Protein AF-0000000067844277 (afdb_homodimer)

Secondary structure (DSSP, 8-state):
--SS----EEEEHHHHHHHTSEEEEE-GGGSTTSBTHHHHHHHHHHHHHHTT--EEEE--SSHHHHHHHHHHHHHT--EEEEE-TT--HHHHHHHHHTT-EEEE--SSHHHHHHHHHHT--TTEEE--SS--HHHHHHHTHHHHHHHHTT---SEEEEE-SSSHHHHHHHHHHHHTT-TT--EEEEEEGGG-HHHHHHHHTS----S----S-GGG--SS--HHHHHHHHHS-EEEEEE-HHHHHHHHHHHHHHH-B---HHHHHHHHHHT-HHHHTT-SEEEEE--B-SS--HHHHHHHHHHT-/--SS-PPPEEEEHHHHHHHTSEEEEE-GGGSTTSBTHHHHHHHHHHHHHHTT--EEEE--SSHHHHHHHHHHHHHT--EEEEE-TT--HHHHHHHHHTT-EEEE--SSHHHHHHHHHHT--TTEEE--SS--HHHHHHHTHHHHHHHHTT---SEEEEE-SSSHHHHHHHHHHHHTT-TT--EEEEEEGGG-HHHHHHHHTS----S----S-GGG--SS--HHHHHHHHHS-EEEEEE-HHHHHHHHHHHHHHH-B---HHHHHHHHHHT-HHHHTT-SEEEEE--B-SS--HHHHHHHHHHH-

Nearest PDB structures (foldseek):
  8zkv-assembly1_D  TM=9.095E-01  e=1.573E-23  Escherichia coli K-12
  8zlv-assembly1_A  TM=8.703E-01  e=8.192E-23  Escherichia coli K-12
  2zpu-assembly1_A  TM=9.046E-01  e=1.162E-21  Schizosaccharomyces pombe
  3iau-assembly2_B  TM=9.011E-01  e=3.355E-21  Solanum lycopersicum
  3iau-assembly1_A  TM=8.948E-01  e=2.650E-21  Solanum lycopersicum

InterPro domains:
  IPR001926 Tryptophan synthase beta chain-like, PALP domain [PF00291] (5-288)
  IPR027278 1-aminocyclopropane-1-carboxylate deaminase/D-cysteine desulfhydrase [PIRSF006278] (8-292)
  IPR036052 Tryptophan synthase beta chain-like, PALP domain superfamily [G3DSA:3.40.50.1100] (7-291)
  IPR036052 Tryptophan synthase beta chain-like, PALP domain superfamily [G3DSA:3.40.50.1100] (38-130)
  IPR036052 Tryptophan synthase beta chain-like, PALP domain superfamily [SSF53686] (3-303)
  IPR050147 Serine/Threonine Dehydratase [PTHR48078] (5-304)

Solvent-accessible surface area (backbone atoms only — not comparable to full-atom values): 29689 Å² total; per-residue (Å²): 133,75,81,48,70,83,57,51,73,45,74,39,62,71,42,12,64,58,30,72,31,48,31,31,38,40,38,27,32,68,29,92,66,20,20,44,41,28,32,7,42,22,43,36,50,52,53,42,42,74,74,58,36,61,30,40,35,25,43,38,58,47,57,44,25,37,15,44,16,47,41,19,54,76,70,72,28,54,28,40,31,18,22,24,65,75,59,53,69,60,30,52,49,54,29,46,76,37,66,28,44,75,43,73,37,44,88,36,59,69,49,8,36,55,51,38,59,71,67,55,49,94,49,36,37,75,52,68,76,42,76,44,72,49,31,22,59,25,32,11,48,58,42,49,53,39,50,73,72,68,52,82,53,59,29,36,32,29,43,36,25,37,20,26,61,50,37,1,41,52,51,20,29,47,75,70,70,36,61,82,42,30,32,41,38,20,23,37,64,32,24,37,18,56,53,53,15,62,75,68,73,45,92,45,69,51,93,64,70,64,49,85,34,54,82,17,50,30,43,42,42,35,70,60,32,55,50,42,51,75,75,35,56,58,42,77,43,74,38,51,62,60,48,8,42,53,29,25,54,52,39,28,71,74,68,26,39,55,44,17,41,40,30,8,35,26,44,34,45,56,49,29,36,77,77,52,60,85,61,50,41,36,33,34,49,38,39,20,32,62,68,56,49,71,69,55,51,54,52,51,51,60,66,67,103,134,74,81,49,70,83,58,52,74,44,73,39,64,70,43,12,63,58,30,72,31,49,31,32,38,40,38,27,32,69,30,92,65,20,20,44,42,27,33,8,43,23,42,36,51,53,53,42,42,76,73,58,37,61,31,40,36,26,41,35,59,48,58,44,26,36,16,44,16,46,42,19,54,76,71,72,29,56,28,39,31,19,23,25,66,76,60,52,68,61,32,52,50,54,30,45,75,36,64,27,46,76,42,75,39,42,88,36,61,69,50,7,36,54,52,35,60,70,66,55,50,94,50,36,38,74,54,67,77,43,76,43,72,49,31,22,60,24,32,12,48,59,42,48,53,40,49,74,71,69,54,81,52,61,28,37,31,29,45,37,24,38,21,26,60,52,38,1,42,53,51,19,29,46,75,71,71,37,61,81,43,31,32,42,39,19,22,36,64,32,24,38,18,54,52,50,14,62,75,67,71,44,90,44,68,50,93,65,70,62,50,84,34,56,84,17,51,27,44,42,41,36,70,60,33,55,50,42,51,74,74,35,57,58,42,75,43,76,39,49,61,60,49,8,42,52,28,25,54,50,39,26,72,75,70,27,40,56,45,18,42,40,31,9,33,25,45,34,44,55,49,30,34,76,77,51,60,85,62,49,38,36,33,33,47,38,39,19,31,61,69,55,49,71,68,54,50,51,52,51,51,61,69,67,106

pLDDT: mean 96.81, std 3.62, range [62.93, 98.96]

Structure (mmCIF, N/CA/C/O backbone):
data_AF-0000000067844277-model_v1
#
loop_
_entity.id
_entity.type
_entity.pdbx_description
1 polymer 'L-serine ammonia-lyase'
#
loop_
_atom_site.group_PDB
_atom_site.id
_atom_site.type_symbol
_atom_site.label_atom_id
_atom_site.label_alt_id
_atom_site.label_comp_id
_atom_site.label_asym_id
_atom_site.label_entity_id
_atom_site.label_seq_id
_atom_site.pdbx_PDB_ins_code
_atom_site.Cartn_x
_atom_site.Cartn_y
_atom_site.Cartn_z
_atom_site.occupancy
_atom_site.B_iso_or_equiv
_atom_site.auth_seq_id
_atom_site.auth_comp_id
_atom_site.auth_asym_id
_atom_site.auth_atom_id
_atom_site.pdbx_PDB_model_num
ATOM 1 N N . MET A 1 1 ? -6.917 -0.462 22.007 1 62.93 1 MET A N 1
ATOM 2 C CA . MET A 1 1 ? -6.609 -0.814 20.623 1 62.93 1 MET A CA 1
ATOM 3 C C . MET A 1 1 ? -6.387 0.437 19.78 1 62.93 1 MET A C 1
ATOM 5 O O . MET A 1 1 ? -7.153 1.398 19.874 1 62.93 1 MET A O 1
ATOM 9 N N . THR A 1 2 ? -5.235 0.547 19.163 1 88.93 2 THR A N 1
ATOM 10 C CA . THR A 1 2 ? -4.906 1.745 18.399 1 88.93 2 THR A CA 1
ATOM 11 C C . THR A 1 2 ? -5.617 1.738 17.049 1 88.93 2 THR A C 1
ATOM 13 O O . THR A 1 2 ? -5.875 0.673 16.483 1 88.93 2 THR A O 1
ATOM 16 N N . LEU A 1 3 ? -6.087 2.849 16.67 1 96.81 3 LEU A N 1
ATOM 17 C CA . LEU A 1 3 ? -6.863 2.988 15.443 1 96.81 3 LEU A CA 1
ATOM 18 C C . LEU A 1 3 ? -5.965 2.874 14.216 1 96.81 3 LEU A C 1
ATOM 20 O O . LEU A 1 3 ? -6.424 2.486 13.139 1 96.81 3 LEU A O 1
ATOM 24 N N . HIS A 1 4 ? -4.676 3.27 14.358 1 98.11 4 HIS A N 1
ATOM 25 C CA . HIS A 1 4 ? -3.76 3.128 13.233 1 98.11 4 HIS A CA 1
ATOM 26 C C . HIS A 1 4 ? -3.177 1.72 13.171 1 98.11 4 HIS A C 1
ATOM 28 O O . HIS A 1 4 ? -3.274 0.961 14.138 1 98.11 4 HIS A O 1
ATOM 34 N N . ILE A 1 5 ? -2.644 1.357 12.048 1 97.81 5 ILE A N 1
ATOM 35 C CA . ILE A 1 5 ? -2.009 0.052 11.896 1 97.81 5 ILE A CA 1
ATOM 36 C C . ILE A 1 5 ? -0.495 0.223 11.803 1 97.81 5 ILE A C 1
ATOM 38 O O . ILE A 1 5 ? -0.002 1.325 11.551 1 97.81 5 ILE A O 1
ATOM 42 N N . HIS A 1 6 ? 0.225 -0.872 12.117 1 97.34 6 HIS A N 1
ATOM 43 C CA . HIS A 1 6 ? 1.64 -0.925 11.768 1 97.34 6 HIS A CA 1
ATOM 44 C C . HIS A 1 6 ? 1.833 -0.989 10.257 1 97.34 6 HIS A C 1
ATOM 46 O O . HIS A 1 6 ? 1.406 -1.95 9.613 1 97.34 6 HIS A O 1
ATOM 52 N N . THR A 1 7 ? 2.447 0.031 9.688 1 98.11 7 THR A N 1
ATOM 53 C CA . THR A 1 7 ? 2.594 0.079 8.238 1 98.11 7 THR A CA 1
ATOM 54 C C . THR A 1 7 ? 3.927 -0.527 7.809 1 98.11 7 THR A C 1
ATOM 56 O O . THR A 1 7 ? 4.861 -0.613 8.608 1 98.11 7 THR A O 1
ATOM 59 N N . PRO A 1 8 ? 4.05 -0.939 6.595 1 98.21 8 PRO A N 1
ATOM 60 C CA . PRO A 1 8 ? 5.272 -1.585 6.109 1 98.21 8 PRO A CA 1
ATOM 61 C C . PRO A 1 8 ? 6.476 -0.647 6.114 1 98.21 8 PRO A C 1
ATOM 63 O O . PRO A 1 8 ? 6.33 0.554 5.869 1 98.21 8 PRO A O 1
ATOM 66 N N . LEU A 1 9 ? 7.568 -1.203 6.447 1 98.32 9 LEU A N 1
ATOM 67 C CA . LEU A 1 9 ? 8.908 -0.656 6.258 1 98.32 9 LEU A CA 1
ATOM 68 C C . LEU A 1 9 ? 9.691 -1.477 5.24 1 98.32 9 LEU A C 1
ATOM 70 O O . LEU A 1 9 ? 10.013 -2.641 5.489 1 98.32 9 LEU A O 1
ATOM 74 N N . ILE A 1 10 ? 9.99 -0.838 4.054 1 97.84 10 ILE A N 1
ATOM 75 C CA . ILE A 1 10 ? 10.642 -1.647 3.031 1 97.84 10 ILE A CA 1
ATOM 76 C C . ILE A 1 10 ? 11.808 -0.871 2.424 1 97.84 10 ILE A C 1
ATOM 78 O O . ILE A 1 10 ? 11.796 0.362 2.402 1 97.84 10 ILE A O 1
ATOM 82 N N . GLU A 1 11 ? 12.804 -1.578 1.937 1 97.54 11 GLU A N 1
ATOM 83 C CA . GLU A 1 11 ? 13.845 -0.99 1.098 1 97.54 11 GLU A CA 1
ATOM 84 C C . GLU A 1 11 ? 13.378 -0.859 -0.349 1 97.54 11 GLU A C 1
ATOM 86 O O . GLU A 1 11 ? 12.941 -1.839 -0.956 1 97.54 11 GLU A O 1
ATOM 91 N N . SER A 1 12 ? 13.411 0.285 -0.837 1 98.13 12 SER A N 1
ATOM 92 C CA . SER A 1 12 ? 13.025 0.509 -2.227 1 98.13 12 SER A CA 1
ATOM 93 C C . SER A 1 12 ? 14.189 0.237 -3.174 1 98.13 12 SER A C 1
ATOM 95 O O . SER A 1 12 ? 15.215 0.919 -3.118 1 98.13 12 SER A O 1
ATOM 97 N N . ARG A 1 13 ? 14.04 -0.661 -4.035 1 97.66 13 ARG A N 1
ATOM 98 C CA . ARG A 1 13 ? 15.078 -0.967 -5.015 1 97.66 13 ARG A CA 1
ATOM 99 C C . ARG A 1 13 ? 15.194 0.142 -6.055 1 97.66 13 ARG A C 1
ATOM 101 O O . ARG A 1 13 ? 16.284 0.664 -6.295 1 97.66 13 ARG A O 1
ATOM 108 N N . PRO A 1 14 ? 14.083 0.57 -6.671 1 96.85 14 PRO A N 1
ATOM 109 C CA . PRO A 1 14 ? 14.196 1.599 -7.707 1 96.85 14 PRO A CA 1
ATOM 110 C C . PRO A 1 14 ? 14.74 2.921 -7.168 1 96.85 14 PRO A C 1
ATOM 112 O O . PRO A 1 14 ? 15.568 3.563 -7.819 1 96.85 14 PRO A O 1
ATOM 115 N N . LEU A 1 15 ? 14.291 3.372 -5.993 1 98.03 15 LEU A N 1
ATOM 116 C CA . LEU A 1 15 ? 14.793 4.625 -5.438 1 98.03 15 LEU A CA 1
ATOM 117 C C . LEU A 1 15 ? 16.262 4.497 -5.049 1 98.03 15 LEU A C 1
ATOM 119 O O . LEU A 1 15 ? 17.038 5.44 -5.219 1 98.03 15 LEU A O 1
ATOM 123 N N . SER A 1 16 ? 16.618 3.341 -4.514 1 97.87 16 SER A N 1
ATOM 124 C CA . SER A 1 16 ? 18.004 3.114 -4.119 1 97.87 16 SER A CA 1
ATOM 125 C C . SER A 1 16 ? 18.94 3.176 -5.321 1 97.87 16 SER A C 1
ATOM 127 O O . SER A 1 16 ? 20.033 3.739 -5.235 1 97.87 16 SER A O 1
ATOM 129 N N . LEU A 1 17 ? 18.537 2.571 -6.374 1 96.51 17 LEU A N 1
ATOM 130 C CA . LEU A 1 17 ? 19.336 2.608 -7.594 1 96.51 17 LEU A CA 1
ATOM 131 C C . LEU A 1 17 ? 19.432 4.029 -8.137 1 96.51 17 LEU A C 1
ATOM 133 O O . LEU A 1 17 ? 20.514 4.478 -8.524 1 96.51 17 LEU A O 1
ATOM 137 N N . ALA A 1 18 ? 18.296 4.77 -8.145 1 94.86 18 ALA A N 1
ATOM 138 C CA . ALA A 1 18 ? 18.261 6.138 -8.656 1 94.86 18 ALA A CA 1
ATOM 139 C C . ALA A 1 18 ? 19.147 7.058 -7.821 1 94.86 18 ALA A C 1
ATOM 141 O O . ALA A 1 18 ? 19.821 7.939 -8.361 1 94.86 18 ALA A O 1
ATOM 142 N N . ALA A 1 19 ? 19.133 6.83 -6.526 1 95.49 19 ALA A N 1
ATOM 143 C CA . ALA A 1 19 ? 19.847 7.724 -5.618 1 95.49 19 ALA A CA 1
ATOM 144 C C . ALA A 1 19 ? 21.265 7.224 -5.357 1 95.49 19 ALA A C 1
ATOM 146 O O . ALA A 1 19 ? 22.11 7.968 -4.855 1 95.49 19 ALA A O 1
ATOM 147 N N . GLY A 1 20 ? 21.573 5.945 -5.701 1 94.74 20 GLY A N 1
ATOM 148 C CA . GLY A 1 20 ? 22.874 5.35 -5.441 1 94.74 20 GLY A CA 1
ATOM 149 C C . GLY A 1 20 ? 23.135 5.106 -3.966 1 94.74 20 GLY A C 1
ATOM 150 O O . GLY A 1 20 ? 24.27 5.228 -3.503 1 94.74 20 GLY A O 1
ATOM 151 N N . ARG A 1 21 ? 22.106 4.954 -3.188 1 96.75 21 ARG A N 1
ATOM 152 C CA . ARG A 1 21 ? 22.164 4.67 -1.757 1 96.75 21 ARG A CA 1
ATOM 153 C C . ARG A 1 21 ? 20.939 3.883 -1.305 1 96.75 21 ARG A C 1
ATOM 155 O O . ARG A 1 21 ? 20.025 3.639 -2.095 1 96.75 21 ARG A O 1
ATOM 162 N N . ASN A 1 22 ? 20.906 3.443 -0.097 1 97.76 22 ASN A N 1
ATOM 163 C CA . ASN A 1 22 ? 19.777 2.677 0.421 1 97.76 22 ASN A CA 1
ATOM 164 C C . ASN A 1 22 ? 18.62 3.587 0.824 1 97.76 22 ASN A C 1
ATOM 166 O O . ASN A 1 22 ? 18.747 4.383 1.756 1 97.76 22 ASN A O 1
ATOM 170 N N . ILE A 1 23 ? 17.588 3.452 0.145 1 98.68 23 ILE A N 1
ATOM 171 C CA . ILE A 1 23 ? 16.389 4.218 0.469 1 98.68 23 ILE A CA 1
ATOM 172 C C . ILE A 1 23 ? 15.345 3.3 1.099 1 98.68 23 ILE A C 1
ATOM 174 O O . ILE A 1 23 ? 14.944 2.301 0.498 1 98.68 23 ILE A O 1
ATOM 178 N N . TRP A 1 24 ? 14.967 3.648 2.287 1 98.76 24 TRP A N 1
ATOM 179 C CA . TRP A 1 24 ? 13.924 2.933 3.014 1 98.76 24 TRP A CA 1
ATOM 180 C C . TRP A 1 24 ? 12.619 3.723 3.011 1 98.76 24 TRP A C 1
ATOM 182 O O . TRP A 1 24 ? 12.627 4.948 3.153 1 98.76 24 TRP A O 1
ATOM 192 N N . LEU A 1 25 ? 11.513 3.018 2.813 1 98.86 25 LEU A N 1
ATOM 193 C CA . LEU A 1 25 ? 10.189 3.63 2.778 1 98.86 25 LEU A CA 1
ATOM 194 C C . LEU A 1 25 ? 9.359 3.201 3.983 1 98.86 25 LEU A C 1
ATOM 196 O O . LEU A 1 25 ? 9.161 2.005 4.211 1 98.86 25 LEU A O 1
ATOM 200 N N . LYS A 1 26 ? 8.927 4.126 4.826 1 98.88 26 LYS A N 1
ATOM 201 C CA . LYS A 1 26 ? 7.85 3.896 5.786 1 98.88 26 LYS A CA 1
ATOM 202 C C . LYS A 1 26 ? 6.492 4.24 5.182 1 98.88 26 LYS A C 1
ATOM 204 O O . LYS A 1 26 ? 6.14 5.415 5.063 1 98.88 26 LYS A O 1
ATOM 209 N N . LEU A 1 27 ? 5.627 3.249 4.863 1 98.8 27 LEU A N 1
ATOM 210 C CA . LEU A 1 27 ? 4.496 3.399 3.954 1 98.8 27 LEU A CA 1
ATOM 211 C C . LEU A 1 27 ? 3.232 3.776 4.718 1 98.8 27 LEU A C 1
ATOM 213 O O . LEU A 1 27 ? 2.229 3.061 4.658 1 98.8 27 LEU A O 1
ATOM 217 N N . ASP A 1 28 ? 3.2 4.929 5.225 1 98.66 28 ASP A N 1
ATOM 218 C CA . ASP A 1 28 ? 2.067 5.393 6.02 1 98.66 28 ASP A CA 1
ATOM 219 C C . ASP A 1 28 ? 0.907 5.823 5.125 1 98.66 28 ASP A C 1
ATOM 221 O O . ASP A 1 28 ? -0.198 6.076 5.61 1 98.66 28 ASP A O 1
ATOM 225 N N . ALA A 1 29 ? 1.144 5.867 3.832 1 98.53 29 ALA A N 1
ATOM 226 C CA . ALA A 1 29 ? 0.058 6.022 2.866 1 98.53 29 ALA A CA 1
ATOM 227 C C . ALA A 1 29 ? -0.96 4.893 3.001 1 98.53 29 ALA A C 1
ATOM 229 O O . ALA A 1 29 ? -2.086 5.003 2.511 1 98.53 29 ALA A O 1
ATOM 230 N N . LEU A 1 30 ? -0.541 3.834 3.662 1 98 30 LEU A N 1
ATOM 231 C CA . LEU A 1 30 ? -1.359 2.627 3.69 1 98 30 LEU A CA 1
ATOM 232 C C . LEU A 1 30 ? -2.207 2.574 4.957 1 98 30 LEU A C 1
ATOM 234 O O . LEU A 1 30 ? -2.891 1.58 5.21 1 98 30 LEU A O 1
ATOM 238 N N . GLN A 1 31 ? -2.145 3.585 5.766 1 98.46 31 GLN A N 1
ATOM 239 C CA . GLN A 1 31 ? -3.115 3.679 6.852 1 98.46 31 GLN A CA 1
ATOM 240 C C . GLN A 1 31 ? -4.544 3.601 6.322 1 98.46 31 GLN A C 1
ATOM 242 O O . GLN A 1 31 ? -4.817 4.022 5.196 1 98.46 31 GLN A O 1
ATOM 247 N N . PRO A 1 32 ? -5.513 3.18 7.092 1 97.01 32 PRO A N 1
ATOM 248 C CA . PRO A 1 32 ? -6.881 2.959 6.619 1 97.01 32 PRO A CA 1
ATOM 249 C C . PRO A 1 32 ? -7.509 4.215 6.019 1 97.01 32 PRO A C 1
ATOM 251 O O . PRO A 1 32 ? -8.281 4.127 5.06 1 97.01 32 PRO A O 1
ATOM 254 N N . CYS A 1 33 ? -7.138 5.333 6.505 1 97.2 33 CYS A N 1
ATOM 255 C CA . CYS A 1 33 ? -7.758 6.54 5.967 1 97.2 33 CYS A CA 1
ATOM 256 C C . CYS A 1 33 ? -6.917 7.128 4.84 1 97.2 33 CYS A C 1
ATOM 258 O O . CYS A 1 33 ? -7.272 8.162 4.271 1 97.2 33 CYS A O 1
ATOM 260 N N . GLY A 1 34 ? -5.739 6.546 4.593 1 97.72 34 GLY A N 1
ATOM 261 C CA . GLY A 1 34 ? -5.008 6.878 3.38 1 97.72 34 GLY A CA 1
ATOM 262 C C . GLY A 1 34 ? -3.815 7.781 3.632 1 97.72 34 GLY A C 1
ATOM 263 O O . GLY A 1 34 ? -3.137 8.199 2.691 1 97.72 34 GLY A O 1
ATOM 264 N N . SER A 1 35 ? -3.577 8.099 4.936 1 98.49 35 SER A N 1
ATOM 265 C CA . SER A 1 35 ? -2.438 8.966 5.219 1 98.49 35 SER A CA 1
ATOM 266 C C . SER A 1 35 ? -1.924 8.758 6.64 1 98.49 35 SER A C 1
ATOM 268 O O . SER A 1 35 ? -2.598 8.137 7.464 1 98.49 35 SER A O 1
ATOM 270 N N . PHE A 1 36 ? -0.798 9.364 6.94 1 98.72 36 PHE A N 1
ATOM 271 C CA . PHE A 1 36 ? -0.123 9.261 8.229 1 98.72 36 PHE A CA 1
ATOM 272 C C . PHE A 1 36 ? -0.96 9.899 9.331 1 98.72 36 PHE A C 1
ATOM 274 O O . PHE A 1 36 ? -0.742 9.634 10.515 1 98.72 36 PHE A O 1
ATOM 281 N N . LYS A 1 37 ? -1.95 10.731 8.943 1 98.62 37 LYS A N 1
ATOM 282 C CA . LYS A 1 37 ? -2.706 11.532 9.902 1 98.62 37 LYS A CA 1
ATOM 283 C C . LYS A 1 37 ? -3.456 10.644 10.89 1 98.62 37 LYS A C 1
ATOM 285 O O . LYS A 1 37 ? -3.748 11.063 12.012 1 98.62 37 LYS A O 1
ATOM 290 N N . LEU A 1 38 ? -3.705 9.473 10.48 1 98.72 38 LEU A N 1
ATOM 291 C CA . LEU A 1 38 ? -4.461 8.589 11.361 1 98.72 38 LEU A CA 1
ATOM 292 C C . LEU A 1 38 ? -3.693 8.319 12.65 1 98.72 38 LEU A C 1
ATOM 294 O O . LEU A 1 38 ? -4.296 8.082 13.699 1 98.72 38 LEU A O 1
ATOM 298 N N . ARG A 1 39 ? -2.35 8.314 12.62 1 98.68 39 ARG A N 1
ATOM 299 C CA . ARG A 1 39 ? -1.571 8.067 13.828 1 98.68 39 ARG A CA 1
ATOM 300 C C . ARG A 1 39 ? -1.894 9.095 14.908 1 98.68 39 ARG A C 1
ATOM 302 O O . ARG A 1 39 ? -2.361 8.738 15.992 1 98.68 39 ARG A O 1
ATOM 309 N N . GLY A 1 40 ? -1.671 10.367 14.555 1 98.74 40 GLY A N 1
ATOM 310 C CA . GLY A 1 40 ? -1.887 11.435 15.518 1 98.74 40 GLY A CA 1
ATOM 311 C C . GLY A 1 40 ? -3.353 11.685 15.813 1 98.74 40 GLY A C 1
ATOM 312 O O . GLY A 1 40 ? -3.761 11.716 16.976 1 98.74 40 GLY A O 1
ATOM 313 N N . VAL A 1 41 ? -4.154 11.853 14.729 1 98.67 41 VAL A N 1
ATOM 314 C CA . VAL A 1 41 ? -5.577 12.143 14.87 1 98.67 41 VAL A CA 1
ATOM 315 C C . VAL A 1 41 ? -6.275 10.98 15.569 1 98.67 41 VAL A C 1
ATOM 317 O O . VAL A 1 41 ? -7.127 11.19 16.436 1 98.67 41 VAL A O 1
ATOM 320 N N . GLY A 1 42 ? -5.928 9.749 15.155 1 98.6 42 GLY A N 1
ATOM 321 C CA . GLY A 1 42 ? -6.488 8.594 15.838 1 98.6 42 GLY A CA 1
ATOM 322 C C . GLY A 1 42 ? -6.205 8.586 17.329 1 98.6 42 GLY A C 1
ATOM 323 O O . GLY A 1 42 ? -7.104 8.34 18.135 1 98.6 42 GLY A O 1
ATOM 324 N N . HIS A 1 43 ? -4.994 8.848 17.695 1 98.79 43 HIS A N 1
ATOM 325 C CA . HIS A 1 43 ? -4.604 8.907 19.099 1 98.79 43 HIS A CA 1
ATOM 326 C C . HIS A 1 43 ? -5.377 9.992 19.841 1 98.79 43 HIS A C 1
ATOM 328 O O . HIS A 1 43 ? -5.904 9.751 20.93 1 98.79 43 HIS A O 1
ATOM 334 N N . ALA A 1 44 ? -5.43 11.184 19.232 1 98.74 44 ALA A N 1
ATOM 335 C CA . ALA A 1 44 ? -6.164 12.286 19.85 1 98.74 44 ALA A CA 1
ATOM 336 C C . ALA A 1 44 ? -7.625 11.91 20.081 1 98.74 44 ALA A C 1
ATOM 338 O O . ALA A 1 44 ? -8.176 12.165 21.154 1 98.74 44 ALA A O 1
ATOM 339 N N . CYS A 1 45 ? -8.254 11.326 19.097 1 98.69 45 CYS A N 1
ATOM 340 C CA . CYS A 1 45 ? -9.652 10.925 19.205 1 98.69 45 CYS A CA 1
ATOM 341 C C . CYS A 1 45 ? -9.839 9.888 20.306 1 98.69 45 CYS A C 1
ATOM 343 O O . CYS A 1 45 ? -10.8 9.958 21.073 1 98.69 45 CYS A O 1
ATOM 345 N N . GLU A 1 46 ? -8.947 8.926 20.37 1 98.71 46 GLU A N 1
ATOM 346 C CA . GLU A 1 46 ? -9.024 7.909 21.415 1 98.71 46 GLU A CA 1
ATOM 347 C C . GLU A 1 46 ? -8.925 8.535 22.803 1 98.71 46 GLU A C 1
ATOM 349 O O . GLU A 1 46 ? -9.679 8.173 23.709 1 98.71 46 GLU A O 1
ATOM 354 N N . VAL A 1 47 ? -7.982 9.454 22.993 1 98.62 47 VAL A N 1
ATOM 355 C CA . VAL A 1 47 ? -7.768 10.099 24.284 1 98.62 47 VAL A CA 1
ATOM 356 C C . VAL A 1 47 ? -8.998 10.923 24.661 1 98.62 47 VAL A C 1
ATOM 358 O O . VAL A 1 47 ? -9.496 10.828 25.785 1 98.62 47 VAL A O 1
ATOM 361 N N . HIS A 1 48 ? -9.499 11.731 23.697 1 98.54 48 HIS A N 1
ATOM 362 C CA . HIS A 1 48 ? -10.669 12.557 23.972 1 98.54 48 HIS A CA 1
ATOM 363 C C . HIS A 1 48 ? -11.894 11.697 24.267 1 98.54 48 HIS A C 1
ATOM 365 O O . HIS A 1 48 ? -12.701 12.035 25.135 1 98.54 48 HIS A O 1
ATOM 371 N N . HIS A 1 49 ? -12.033 10.637 23.533 1 98.48 49 HIS A N 1
ATOM 372 C CA . HIS A 1 49 ? -13.136 9.716 23.784 1 98.48 49 HIS A CA 1
ATOM 373 C C . HIS A 1 49 ? -13.056 9.129 25.189 1 98.48 49 HIS A C 1
ATOM 375 O O . HIS A 1 49 ? -14.064 9.06 25.896 1 98.48 49 HIS A O 1
ATOM 381 N N . ALA A 1 50 ? -11.868 8.7 25.576 1 98.17 50 ALA A N 1
ATOM 382 C CA . ALA A 1 50 ? -11.653 8.137 26.906 1 98.17 50 ALA A CA 1
ATOM 383 C C . ALA A 1 50 ? -11.942 9.169 27.992 1 98.17 50 ALA A C 1
ATOM 385 O O . ALA A 1 50 ? -12.366 8.817 29.095 1 98.17 50 ALA A O 1
ATOM 386 N N . ARG A 1 51 ? -11.787 10.43 27.651 1 97.59 51 ARG A N 1
ATOM 387 C CA . ARG A 1 51 ? -12.021 11.517 28.595 1 97.59 51 ARG A CA 1
ATOM 388 C C . ARG A 1 51 ? -13.486 11.943 28.589 1 97.59 51 ARG A C 1
ATOM 390 O O . ARG A 1 51 ? -13.871 12.872 29.301 1 97.59 51 ARG A O 1
ATOM 397 N N . GLY A 1 52 ? -14.264 11.342 27.638 1 97.48 52 GLY A N 1
ATOM 398 C CA . GLY A 1 52 ? -15.704 11.526 27.728 1 97.48 52 GLY A CA 1
ATOM 399 C C . GLY A 1 52 ? -16.28 12.303 26.559 1 97.48 52 GLY A C 1
ATOM 400 O O . GLY A 1 52 ? -17.478 12.592 26.53 1 97.48 52 GLY A O 1
ATOM 401 N N . ALA A 1 53 ? -15.475 12.604 25.572 1 98.22 53 ALA A N 1
ATOM 402 C CA . ALA A 1 53 ? -15.991 13.325 24.412 1 98.22 53 ALA A CA 1
ATOM 403 C C . ALA A 1 53 ? -17.046 12.501 23.678 1 98.22 53 ALA A C 1
ATOM 405 O O . ALA A 1 53 ? -16.881 11.293 23.495 1 98.22 53 ALA A O 1
ATOM 406 N N . ARG A 1 54 ? -18.102 13.155 23.23 1 97.68 54 ARG A N 1
ATOM 407 C CA . ARG A 1 54 ? -19.215 12.464 22.587 1 97.68 54 ARG A CA 1
ATOM 408 C C . ARG A 1 54 ? -19.416 12.959 21.158 1 97.68 54 ARG A C 1
ATOM 410 O O . ARG A 1 54 ? -20.313 12.492 20.454 1 97.68 54 ARG A O 1
ATOM 417 N N . HIS A 1 55 ? -18.533 13.896 20.819 1 98.52 55 HIS A N 1
ATOM 418 C CA . HIS A 1 55 ? -18.591 14.49 19.488 1 98.52 55 HIS A CA 1
ATOM 419 C C . HIS A 1 55 ? -17.242 15.079 19.088 1 98.52 55 HIS A C 1
ATOM 421 O O . HIS A 1 55 ? -16.566 15.705 19.907 1 98.52 55 HIS A O 1
ATOM 427 N N . PHE A 1 56 ? -16.823 14.8 17.871 1 98.78 56 PHE A N 1
ATOM 428 C CA . PHE A 1 56 ? -15.596 15.392 17.351 1 98.78 56 PHE A CA 1
ATOM 429 C C . PHE A 1 56 ? -15.91 16.467 16.316 1 98.78 56 PHE A C 1
ATOM 431 O O . PHE A 1 56 ? -16.789 16.284 15.471 1 98.78 56 PHE A O 1
ATOM 438 N N . VAL A 1 57 ? -15.213 17.577 16.378 1 98.67 57 VAL A N 1
ATOM 439 C CA . VAL A 1 57 ? -15.333 18.673 15.422 1 98.67 57 VAL A CA 1
ATOM 440 C C . VAL A 1 57 ? -13.975 18.951 14.782 1 98.67 57 VAL A C 1
ATOM 442 O O . VAL A 1 57 ? -12.951 18.974 15.468 1 98.67 57 VAL A O 1
ATOM 445 N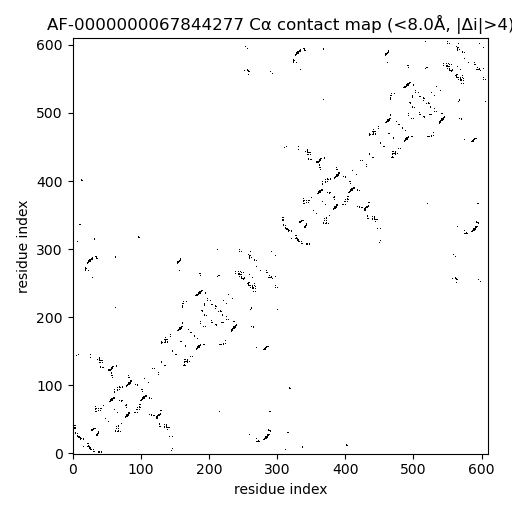 N . SER A 1 58 ? -13.934 19.038 13.506 1 97.62 58 SER A N 1
ATOM 446 C CA . SER A 1 58 ? -12.723 19.392 12.772 1 97.62 58 SER A CA 1
ATOM 447 C C . SER A 1 58 ? -13.019 20.414 11.68 1 97.62 58 SER A C 1
ATOM 449 O O . SER A 1 58 ? -14.169 20.574 11.266 1 97.62 58 SER A O 1
ATOM 451 N N . SER A 1 59 ? -11.975 21.126 11.22 1 94.51 59 SER A N 1
ATOM 452 C CA . SER A 1 59 ? -12.171 22.12 10.17 1 94.51 59 SER A CA 1
ATOM 453 C C . SER A 1 59 ? -11.388 21.757 8.912 1 94.51 59 SER A C 1
ATOM 455 O O . SER A 1 59 ? -11.184 22.601 8.037 1 94.51 59 SER A O 1
ATOM 457 N N . SER A 1 60 ? -10.864 20.624 8.839 1 92.52 60 SER A N 1
ATOM 458 C CA . SER A 1 60 ? -10.111 20.193 7.666 1 92.52 60 SER A CA 1
ATOM 459 C C . SER A 1 60 ? -10.941 19.263 6.788 1 92.52 60 SER A C 1
ATOM 461 O O . SER A 1 60 ? -11.481 18.264 7.268 1 92.52 60 SER A O 1
ATOM 463 N N . GLY A 1 61 ? -11.009 19.632 5.514 1 89.53 61 GLY A N 1
ATOM 464 C CA . GLY A 1 61 ? -11.643 18.738 4.559 1 89.53 61 GLY A CA 1
ATOM 465 C C . GLY A 1 61 ? -10.673 17.766 3.915 1 89.53 61 GLY A C 1
ATOM 466 O O . GLY A 1 61 ? -11.06 16.972 3.054 1 89.53 61 GLY A O 1
ATOM 467 N N . GLY A 1 62 ? -9.439 17.787 4.336 1 94.51 62 GLY A N 1
ATOM 468 C CA . GLY A 1 62 ? -8.412 16.952 3.733 1 94.51 62 GLY A CA 1
ATOM 469 C C . GLY A 1 62 ? -8.079 15.726 4.561 1 94.51 62 GLY A C 1
ATOM 470 O O . GLY A 1 62 ? -8.966 15.116 5.162 1 94.51 62 GLY A O 1
ATOM 471 N N . ASN A 1 63 ? -6.822 15.417 4.63 1 97.06 63 ASN A N 1
ATOM 472 C CA . ASN A 1 63 ? -6.362 14.189 5.269 1 97.06 63 ASN A CA 1
ATOM 473 C C . ASN A 1 63 ? -6.683 14.179 6.761 1 97.06 63 ASN A C 1
ATOM 475 O O . ASN A 1 63 ? -7.026 13.136 7.32 1 97.06 63 ASN A O 1
ATOM 479 N N . ALA A 1 64 ? -6.581 15.318 7.399 1 97.68 64 ALA A N 1
ATOM 480 C CA . ALA A 1 64 ? -6.903 15.384 8.822 1 97.68 64 ALA A CA 1
ATOM 481 C C . ALA A 1 64 ? -8.388 15.127 9.062 1 97.68 64 ALA A C 1
ATOM 483 O O . ALA A 1 64 ? -8.756 14.379 9.971 1 97.68 64 ALA A O 1
ATOM 484 N N . GLY A 1 65 ? -9.192 15.817 8.29 1 97.82 65 GLY A N 1
ATOM 485 C CA . GLY A 1 65 ? -10.624 15.592 8.41 1 97.82 65 GLY A CA 1
ATOM 486 C C . GLY A 1 65 ? -11.025 14.152 8.156 1 97.82 65 GLY A C 1
ATOM 487 O O . GLY A 1 65 ? -11.872 13.604 8.865 1 97.82 65 GLY A O 1
ATOM 488 N N . LEU A 1 66 ? -10.47 13.574 7.165 1 98.24 66 LEU A N 1
ATOM 489 C CA . LEU A 1 66 ? -10.755 12.178 6.85 1 98.24 66 LEU A CA 1
ATOM 490 C C . LEU A 1 66 ? -10.34 11.266 7.999 1 98.24 66 LEU A C 1
ATOM 492 O O . LEU A 1 66 ? -11.034 10.295 8.309 1 98.24 66 LEU A O 1
ATOM 496 N N . ALA A 1 67 ? -9.207 11.533 8.611 1 98.67 67 ALA A N 1
ATOM 497 C CA . ALA A 1 67 ? -8.746 10.751 9.755 1 98.67 67 ALA A CA 1
ATOM 498 C C . ALA A 1 67 ? -9.715 10.868 10.927 1 98.67 67 ALA A C 1
ATOM 500 O O . ALA A 1 67 ? -9.995 9.881 11.611 1 98.67 67 ALA A O 1
ATOM 501 N N . VAL A 1 68 ? -10.221 12.105 11.164 1 98.78 68 VAL A N 1
ATOM 502 C CA . VAL A 1 68 ? -11.194 12.303 12.233 1 98.78 68 VAL A CA 1
ATOM 503 C C . VAL A 1 68 ? -12.466 11.516 11.927 1 98.78 68 VAL A C 1
ATOM 505 O O . VAL A 1 68 ? -13.032 10.868 12.811 1 98.78 68 VAL A O 1
ATOM 508 N N . ALA A 1 69 ? -12.903 11.626 10.673 1 98.66 69 ALA A N 1
ATOM 509 C CA . ALA A 1 69 ? -14.115 10.927 10.256 1 98.66 69 ALA A CA 1
ATOM 510 C C . ALA A 1 69 ? -13.971 9.419 10.442 1 98.66 69 ALA A C 1
ATOM 512 O O . ALA A 1 69 ? -14.871 8.763 10.973 1 98.66 69 ALA A O 1
ATOM 513 N N . TYR A 1 70 ? -12.884 8.901 10.034 1 98.55 70 TYR A N 1
ATOM 514 C CA . TYR A 1 70 ? -12.603 7.483 10.227 1 98.55 70 TYR A CA 1
ATOM 515 C C . TYR A 1 70 ? -12.622 7.12 11.708 1 98.55 70 TYR A C 1
ATOM 517 O O . TYR A 1 70 ? -13.257 6.141 12.106 1 98.55 70 TYR A O 1
ATOM 525 N N . ALA A 1 71 ? -11.862 7.883 12.531 1 98.69 71 ALA A N 1
ATOM 526 C CA . ALA A 1 71 ? -11.755 7.616 13.963 1 98.69 71 ALA A CA 1
ATOM 527 C C . ALA A 1 71 ? -13.124 7.668 14.635 1 98.69 71 ALA A C 1
ATOM 529 O O . ALA A 1 71 ? -13.455 6.805 15.451 1 98.69 71 ALA A O 1
ATOM 530 N N . GLY A 1 72 ? -13.873 8.69 14.286 1 98.55 72 GLY A N 1
ATOM 531 C CA . GLY A 1 72 ? -15.209 8.796 14.85 1 98.55 72 GLY A CA 1
ATOM 532 C C . GLY A 1 72 ? -16.082 7.593 14.549 1 98.55 72 GLY A C 1
ATOM 533 O O . GLY A 1 72 ? -16.742 7.059 15.442 1 98.55 72 GLY A O 1
ATOM 534 N N . ARG A 1 73 ? -16.111 7.177 13.298 1 98.06 73 ARG A N 1
ATOM 535 C CA . ARG A 1 73 ? -16.913 6.02 12.913 1 98.06 73 ARG A CA 1
ATOM 536 C C . ARG A 1 73 ? -16.493 4.779 13.694 1 98.06 73 ARG A C 1
ATOM 538 O O . ARG A 1 73 ? -17.341 4.044 14.204 1 98.06 73 ARG A O 1
ATOM 545 N N . LYS A 1 74 ? -15.22 4.559 13.845 1 97.68 74 LYS A N 1
ATOM 546 C CA . LYS A 1 74 ? -14.699 3.375 14.522 1 97.68 74 LYS A CA 1
ATOM 547 C C . LYS A 1 74 ? -15.02 3.408 16.013 1 97.68 74 LYS A C 1
ATOM 549 O O . LYS A 1 74 ? -15.246 2.363 16.628 1 97.68 74 LYS A O 1
ATOM 554 N N . LEU A 1 75 ? -15.052 4.582 16.586 1 98.18 75 LEU A N 1
ATOM 555 C CA . LEU A 1 75 ? -15.274 4.733 18.02 1 98.18 75 LEU A CA 1
ATOM 556 C C . LEU A 1 75 ? -16.76 4.891 18.326 1 98.18 75 LEU A C 1
ATOM 558 O O . LEU A 1 75 ? -17.158 4.921 19.493 1 98.18 75 LEU A O 1
ATOM 562 N N . GLY A 1 76 ? -17.584 5.057 17.254 1 97.92 76 GLY A N 1
ATOM 563 C CA . GLY A 1 76 ? -19.005 5.299 17.452 1 97.92 76 GLY A CA 1
ATOM 564 C C . GLY A 1 76 ? -19.309 6.705 17.933 1 97.92 76 GLY A C 1
ATOM 565 O O . GLY A 1 76 ? -20.234 6.91 18.721 1 97.92 76 GLY A O 1
ATOM 566 N N . VAL A 1 77 ? -18.475 7.652 17.588 1 98.45 77 VAL A N 1
ATOM 567 C CA . VAL A 1 77 ? -18.622 9.05 17.98 1 98.45 77 VAL A CA 1
ATOM 568 C C . VAL A 1 77 ? -18.961 9.897 16.755 1 98.45 77 VAL A C 1
ATOM 570 O O . VAL A 1 77 ? -18.248 9.86 15.75 1 98.45 77 VAL A O 1
ATOM 573 N N . PRO A 1 78 ? -20.029 10.679 16.78 1 98.54 78 PRO A N 1
ATOM 574 C CA . PRO A 1 78 ? -20.361 11.529 15.634 1 98.54 78 PRO A CA 1
ATOM 575 C C . PRO A 1 78 ? -19.274 12.557 15.328 1 98.54 78 PRO A C 1
ATOM 577 O O . PRO A 1 78 ? -18.639 13.082 16.246 1 98.54 78 PRO A O 1
ATOM 580 N N . VAL A 1 79 ? -19.152 12.86 14.041 1 98.75 79 VAL A N 1
ATOM 581 C CA . VAL A 1 79 ? -18.125 13.792 13.589 1 98.75 79 VAL A CA 1
ATOM 582 C C . VAL A 1 79 ? -18.761 14.891 12.741 1 98.75 79 VAL A C 1
ATOM 584 O O . VAL A 1 79 ? -19.609 14.614 11.89 1 98.75 79 VAL A O 1
ATOM 587 N N . THR A 1 80 ? -18.373 16.141 13.002 1 98.62 80 THR A N 1
ATOM 588 C CA . THR A 1 80 ? -18.686 17.283 12.15 1 98.62 80 THR A CA 1
ATOM 589 C C . THR A 1 80 ? -17.412 17.893 11.573 1 98.62 80 THR A C 1
ATOM 591 O O . THR A 1 80 ? -16.492 18.24 12.316 1 98.62 80 THR A O 1
ATOM 594 N N . VAL A 1 81 ? -17.38 17.972 10.325 1 98.32 81 VAL A N 1
ATOM 595 C CA . VAL A 1 81 ? -16.266 18.621 9.643 1 98.32 81 VAL A CA 1
ATOM 596 C C . VAL A 1 81 ? -16.756 19.884 8.939 1 98.32 81 VAL A C 1
ATOM 598 O O . VAL A 1 81 ? -17.652 19.823 8.093 1 98.32 81 VAL A O 1
ATOM 601 N N . VAL A 1 82 ? -16.17 21.005 9.258 1 97.73 82 VAL A N 1
ATOM 602 C CA . VAL A 1 82 ? -16.514 22.276 8.629 1 97.73 82 VAL A CA 1
ATOM 603 C C . VAL A 1 82 ? -15.482 22.618 7.556 1 97.73 82 VAL A C 1
ATOM 605 O O . VAL A 1 82 ? -14.286 22.708 7.843 1 97.73 82 VAL A O 1
ATOM 608 N N . ILE A 1 83 ? -15.941 22.764 6.378 1 96.08 83 ILE A N 1
ATOM 609 C CA . ILE A 1 83 ? -15.019 22.99 5.271 1 96.08 83 ILE A CA 1
ATOM 610 C C . ILE A 1 83 ? -15.452 24.224 4.483 1 96.08 83 ILE A C 1
ATOM 612 O O . ILE A 1 83 ? -16.627 24.599 4.5 1 96.08 83 ILE A O 1
ATOM 616 N N . PRO A 1 84 ? -14.508 24.935 3.86 1 93.16 84 PRO A N 1
ATOM 617 C CA . PRO A 1 84 ? -14.879 26.07 3.013 1 93.16 84 PRO A CA 1
ATOM 618 C C . PRO A 1 84 ? -15.562 25.641 1.716 1 93.16 84 PRO A C 1
ATOM 620 O O . PRO A 1 84 ? -15.542 24.458 1.366 1 93.16 84 PRO A O 1
ATOM 623 N N . GLU A 1 85 ? -16.041 26.54 1.011 1 92.92 85 GLU A N 1
ATOM 624 C CA . GLU A 1 85 ? -16.769 26.306 -0.233 1 92.92 85 GLU A CA 1
ATOM 625 C C . GLU A 1 85 ? -15.835 25.81 -1.334 1 92.92 85 GLU A C 1
ATOM 627 O O . GLU A 1 85 ? -16.277 25.16 -2.283 1 92.92 85 GLU A O 1
ATOM 632 N N . THR A 1 86 ? -14.645 26.037 -1.182 1 87.26 86 THR A N 1
ATOM 633 C CA . THR A 1 86 ? -13.668 25.705 -2.213 1 87.26 86 THR A CA 1
ATOM 634 C C . THR A 1 86 ? -13.235 24.246 -2.099 1 87.26 86 THR A C 1
ATOM 636 O O . THR A 1 86 ? -12.516 23.737 -2.961 1 87.26 86 THR A O 1
ATOM 639 N N . THR A 1 87 ? -13.627 23.567 -1.135 1 88.79 87 THR A N 1
ATOM 640 C CA . THR A 1 87 ? -13.251 22.17 -0.952 1 88.79 87 THR A CA 1
ATOM 641 C C . THR A 1 87 ? -13.769 21.315 -2.106 1 88.79 87 THR A C 1
ATOM 643 O O . THR A 1 87 ? -14.893 21.51 -2.573 1 88.79 87 THR A O 1
ATOM 646 N N . THR A 1 88 ? -12.938 20.394 -2.509 1 88.54 88 THR A N 1
ATOM 647 C CA . THR A 1 88 ? -13.236 19.58 -3.683 1 88.54 88 THR A CA 1
ATOM 648 C C . THR A 1 88 ? -14.387 18.621 -3.398 1 88.54 88 THR A C 1
ATOM 650 O O . THR A 1 88 ? -14.613 18.237 -2.248 1 88.54 88 THR A O 1
ATOM 653 N N . GLU A 1 89 ? -15.056 18.238 -4.467 1 91.7 89 GLU A N 1
ATOM 654 C CA . GLU A 1 89 ? -16.138 17.265 -4.351 1 91.7 89 GLU A CA 1
ATOM 655 C C . GLU A 1 89 ? -15.62 15.921 -3.848 1 91.7 89 GLU A C 1
ATOM 657 O O . GLU A 1 89 ? -16.304 15.229 -3.092 1 91.7 89 GLU A O 1
ATOM 662 N N . ARG A 1 90 ? -14.436 15.567 -4.248 1 91.9 90 ARG A N 1
ATOM 663 C CA . ARG A 1 90 ? -13.834 14.311 -3.815 1 91.9 90 ARG A CA 1
ATOM 664 C C . ARG A 1 90 ? -13.669 14.276 -2.299 1 91.9 90 ARG A C 1
ATOM 666 O O . ARG A 1 90 ? -13.998 13.276 -1.657 1 91.9 90 ARG A O 1
ATOM 673 N N . ALA A 1 91 ? -13.153 15.275 -1.762 1 92.31 91 ALA A N 1
ATOM 674 C CA . ALA A 1 91 ? -12.974 15.359 -0.314 1 92.31 91 ALA A CA 1
ATOM 675 C C . ALA A 1 91 ? -14.309 15.214 0.412 1 92.31 91 ALA A C 1
ATOM 677 O O . ALA A 1 91 ? -14.408 14.485 1.402 1 92.31 91 ALA A O 1
ATOM 678 N N . LYS A 1 92 ? -15.319 15.915 -0.093 1 95.71 92 LYS A N 1
ATOM 679 C CA . LYS A 1 92 ? -16.65 15.833 0.502 1 95.71 92 LYS A CA 1
ATOM 680 C C . LYS A 1 92 ? -17.191 14.407 0.446 1 95.71 92 LYS A C 1
ATOM 682 O O . LYS A 1 92 ? -17.745 13.908 1.427 1 95.71 92 LYS A O 1
ATOM 687 N N . GLN A 1 93 ? -17.012 13.815 -0.691 1 95.65 93 GLN A N 1
ATOM 688 C CA . GLN A 1 93 ? -17.481 12.446 -0.879 1 95.65 93 GLN A CA 1
ATOM 689 C C . GLN A 1 93 ? -16.817 11.495 0.112 1 95.65 93 GLN A C 1
ATOM 691 O O . GLN A 1 93 ? -17.483 10.644 0.706 1 95.65 93 GLN A O 1
ATOM 696 N N . LEU A 1 94 ? -15.564 11.598 0.265 1 96.83 94 LEU A N 1
ATOM 697 C CA . LEU A 1 94 ? -14.821 10.723 1.166 1 96.83 94 LEU A CA 1
ATOM 698 C C . LEU A 1 94 ? -15.272 10.921 2.61 1 96.83 94 LEU A C 1
ATOM 700 O O . LEU A 1 94 ? -15.385 9.955 3.367 1 96.83 94 LEU A O 1
ATOM 704 N N . LEU A 1 95 ? -15.5 12.15 2.993 1 97.82 95 LEU A N 1
ATOM 705 C CA . LEU A 1 95 ? -15.991 12.434 4.337 1 97.82 95 LEU A CA 1
ATOM 706 C C . LEU A 1 95 ? -17.361 11.802 4.559 1 97.82 95 LEU A C 1
ATOM 708 O O . LEU A 1 95 ? -17.622 11.235 5.623 1 97.82 95 LEU A O 1
ATOM 712 N N . HIS A 1 96 ? -18.214 11.895 3.528 1 96.71 96 HIS A N 1
ATOM 713 C CA . HIS A 1 96 ? -19.539 11.293 3.616 1 96.71 96 HIS A CA 1
ATOM 714 C C . HIS A 1 96 ? -19.448 9.774 3.724 1 96.71 96 HIS A C 1
ATOM 716 O O . HIS A 1 96 ? -20.229 9.151 4.446 1 96.71 96 HIS A O 1
ATOM 722 N N . LEU A 1 97 ? -18.506 9.226 2.993 1 96.03 97 LEU A N 1
ATOM 723 C CA . LEU A 1 97 ? -18.316 7.781 3.041 1 96.03 97 LEU A CA 1
ATOM 724 C C . LEU A 1 97 ? -18.015 7.318 4.462 1 96.03 97 LEU A C 1
ATOM 726 O O . LEU A 1 97 ? -18.374 6.203 4.846 1 96.03 97 LEU A O 1
ATOM 730 N N . GLU A 1 98 ? -17.407 8.189 5.272 1 97.41 98 GLU A N 1
ATOM 731 C CA . GLU A 1 98 ? -17.066 7.868 6.655 1 97.41 98 GLU A CA 1
ATOM 732 C C . GLU A 1 98 ? -18.168 8.314 7.613 1 97.41 98 GLU A C 1
ATOM 734 O O . GLU A 1 98 ? -17.967 8.341 8.829 1 97.41 98 GLU A O 1
ATOM 739 N N . ASP A 1 99 ? -19.271 8.786 7.11 1 97.31 99 ASP A N 1
ATOM 740 C CA . ASP A 1 99 ? -20.472 9.141 7.86 1 97.31 99 ASP A CA 1
ATOM 741 C C . ASP A 1 99 ? -20.273 10.443 8.632 1 97.31 99 ASP A C 1
ATOM 743 O O . ASP A 1 99 ? -20.905 10.659 9.669 1 97.31 99 ASP A O 1
ATOM 747 N N . ALA A 1 100 ? -19.318 11.215 8.214 1 98.39 100 ALA A N 1
ATOM 748 C CA . ALA A 1 100 ? -19.143 12.517 8.851 1 98.39 100 ALA A CA 1
ATOM 749 C C . ALA A 1 100 ? -20.199 13.509 8.372 1 98.39 100 ALA A C 1
ATOM 751 O O . ALA A 1 100 ? -20.59 13.493 7.203 1 98.39 100 ALA A O 1
ATOM 752 N N . LYS A 1 101 ? -20.697 14.352 9.277 1 98.23 101 LYS A N 1
ATOM 753 C CA . LYS A 1 101 ? -21.489 15.514 8.884 1 98.23 101 LYS A CA 1
ATOM 754 C C . LYS A 1 101 ? -20.601 16.619 8.319 1 98.23 101 LYS A C 1
ATOM 756 O O . LYS A 1 101 ? -19.696 17.104 9.001 1 98.23 101 LYS A O 1
ATOM 761 N N . VAL A 1 102 ? -20.85 17.016 7.121 1 98.16 102 VAL A N 1
ATOM 762 C CA . VAL A 1 102 ? -20.045 18.04 6.465 1 98.16 102 VAL A CA 1
ATOM 763 C C . VAL A 1 102 ? -20.811 19.361 6.436 1 98.16 102 VAL A C 1
ATOM 765 O O . VAL A 1 102 ? -21.936 19.422 5.934 1 98.16 102 VAL A O 1
ATOM 768 N N . VAL A 1 103 ? -20.227 20.357 6.994 1 97.61 103 VAL A N 1
ATOM 769 C CA . VAL A 1 103 ? -20.78 21.707 6.963 1 97.61 103 VAL A CA 1
ATOM 770 C C . VAL A 1 103 ? -19.922 22.596 6.067 1 97.61 103 VAL A C 1
ATOM 772 O O . VAL A 1 103 ? -18.742 22.82 6.35 1 97.61 103 VAL A O 1
ATOM 775 N N . VAL A 1 104 ? -20.533 23.077 5.027 1 96.17 104 VAL A N 1
ATOM 776 C CA . VAL A 1 104 ? -19.815 23.943 4.097 1 96.17 104 VAL A CA 1
ATOM 777 C C . VAL A 1 104 ? -20.1 25.406 4.428 1 96.17 104 VAL A C 1
ATOM 779 O O . VAL A 1 104 ? -21.232 25.873 4.282 1 96.17 104 VAL A O 1
ATOM 782 N N . GLN A 1 105 ? -19.096 26.075 4.811 1 93.83 105 GLN A N 1
ATOM 783 C CA . GLN A 1 105 ? -19.273 27.479 5.166 1 93.83 105 GLN A CA 1
ATOM 784 C C . GLN A 1 105 ? -17.963 28.25 5.03 1 93.83 105 GLN A C 1
ATOM 786 O O . GLN A 1 105 ? -16.913 27.785 5.477 1 93.83 105 GLN A O 1
ATOM 791 N N . GLY A 1 106 ? -18.108 29.37 4.418 1 90.84 106 GLY A N 1
ATOM 792 C CA . GLY A 1 106 ? -16.961 30.258 4.322 1 90.84 106 GLY A CA 1
ATOM 793 C C . GLY A 1 106 ? -16.265 30.19 2.976 1 90.84 106 GLY A C 1
ATOM 794 O O . GLY A 1 106 ? -16.322 29.166 2.293 1 90.84 106 GLY A O 1
ATOM 795 N N . SER A 1 107 ? -15.561 31.304 2.686 1 88.83 107 SER A N 1
ATOM 796 C CA . SER A 1 107 ? -14.813 31.395 1.437 1 88.83 107 SER A CA 1
ATOM 797 C C . SER A 1 107 ? -13.368 30.944 1.624 1 88.83 107 SER A C 1
ATOM 799 O O . SER A 1 107 ? -12.665 30.674 0.648 1 88.83 107 SER A O 1
ATOM 801 N N . SER A 1 108 ? -13.067 30.889 2.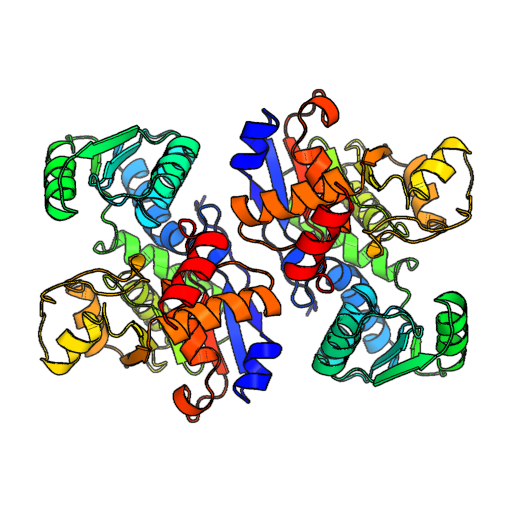91 1 86.09 108 SER A N 1
ATOM 802 C CA . SER A 1 108 ? -11.702 30.498 3.247 1 86.09 108 SER A CA 1
ATOM 803 C C . SER A 1 108 ? -11.681 29.513 4.411 1 86.09 108 SER A C 1
ATOM 805 O O . SER A 1 108 ? -12.677 29.361 5.121 1 86.09 108 SER A O 1
ATOM 807 N N . TRP A 1 109 ? -10.558 28.899 4.555 1 86.47 109 TRP A N 1
ATOM 808 C CA . TRP A 1 109 ? -10.392 27.977 5.675 1 86.47 109 TRP A CA 1
ATOM 809 C C . TRP A 1 109 ? -10.577 28.698 7.006 1 86.47 109 TRP A C 1
ATOM 811 O O . TRP A 1 109 ? -11.124 28.132 7.955 1 86.47 109 TRP A O 1
ATOM 821 N N . GLN A 1 110 ? -10.062 29.951 7.096 1 86.46 110 GLN A N 1
ATOM 822 C CA . GLN A 1 110 ? -10.153 30.727 8.328 1 86.46 110 GLN A CA 1
ATOM 823 C C . GLN A 1 110 ? -11.605 30.892 8.768 1 86.46 110 GLN A C 1
ATOM 825 O O . GLN A 1 110 ? -11.917 30.767 9.954 1 86.46 110 GLN A O 1
ATOM 830 N N . GLU A 1 111 ? -12.385 31.146 7.796 1 90.7 111 GLU A N 1
ATOM 831 C CA . GLU A 1 111 ? -13.804 31.299 8.102 1 90.7 111 GLU A CA 1
ATOM 832 C C . GLU A 1 111 ? -14.42 29.974 8.543 1 90.7 111 GLU A C 1
ATOM 834 O O . GLU A 1 111 ? -15.199 29.933 9.498 1 90.7 111 GLU A O 1
ATOM 839 N N . ALA A 1 112 ? -14.083 28.964 7.845 1 92.97 112 ALA A N 1
ATOM 840 C CA . ALA A 1 112 ? -14.565 27.634 8.21 1 92.97 112 ALA A CA 1
ATOM 841 C C . ALA A 1 112 ? -14.096 27.245 9.609 1 92.97 112 ALA A C 1
ATOM 843 O O . ALA A 1 112 ? -14.871 26.707 10.403 1 92.97 112 ALA A O 1
ATOM 844 N N . ASN A 1 113 ? -12.889 27.499 9.896 1 92.47 113 ASN A N 1
ATOM 845 C CA . ASN A 1 113 ? -12.331 27.177 11.205 1 92.47 113 ASN A CA 1
ATOM 846 C C . ASN A 1 113 ? -13.022 27.96 12.317 1 92.47 113 ASN A C 1
ATOM 848 O O . ASN A 1 113 ? -13.284 27.42 13.393 1 92.47 113 ASN A O 1
ATOM 852 N N . ALA A 1 114 ? -13.232 29.23 12.094 1 93.59 114 ALA A N 1
ATOM 853 C CA . ALA A 1 114 ? -13.931 30.052 13.078 1 93.59 114 ALA A CA 1
ATOM 854 C C . ALA A 1 114 ? -15.302 29.466 13.407 1 93.59 114 ALA A C 1
ATOM 856 O O . ALA A 1 114 ? -15.686 29.387 14.576 1 93.59 114 ALA A O 1
ATOM 857 N N . LEU A 1 115 ? -15.971 29.081 12.373 1 94.95 115 LEU A N 1
ATOM 858 C CA . LEU A 1 115 ? -17.272 28.462 12.597 1 94.95 115 LEU A CA 1
ATOM 859 C C . LEU A 1 115 ? -17.126 27.151 13.363 1 94.95 115 LEU A C 1
ATOM 861 O O . LEU A 1 115 ? -17.89 26.883 14.293 1 94.95 115 LEU A O 1
ATOM 865 N N . ALA A 1 116 ? -16.209 26.314 12.964 1 95.65 116 ALA A N 1
ATOM 866 C CA . ALA A 1 116 ? -15.992 25.036 13.635 1 95.65 116 ALA A CA 1
ATOM 867 C C . ALA A 1 116 ? -15.805 25.23 15.137 1 95.65 116 ALA A C 1
ATOM 869 O O . ALA A 1 116 ? -16.349 24.468 15.94 1 95.65 116 ALA A O 1
ATOM 870 N N . GLN A 1 117 ? -15.115 26.269 15.488 1 95.26 117 GLN A N 1
ATOM 871 C CA . GLN A 1 117 ? -14.83 26.543 16.892 1 95.26 117 GLN A CA 1
ATOM 872 C C . GLN A 1 117 ? -16.105 26.884 17.657 1 95.26 117 GLN A C 1
ATOM 874 O O . GLN A 1 117 ? -16.235 26.553 18.837 1 95.26 117 GLN A O 1
ATOM 879 N N . THR A 1 118 ? -17.021 27.444 17.017 1 95.88 118 THR A N 1
ATOM 880 C CA . THR A 1 118 ? -18.271 27.819 17.669 1 95.88 118 THR A CA 1
ATOM 881 C C . THR A 1 118 ? -19.156 26.595 17.888 1 95.88 118 THR A C 1
ATOM 883 O O . THR A 1 118 ? -20.088 26.631 18.694 1 95.88 118 THR A O 1
ATOM 886 N N . LEU A 1 119 ? -18.892 25.575 17.175 1 95.64 119 LEU A N 1
ATOM 887 C CA . LEU A 1 119 ? -19.731 24.383 17.227 1 95.64 119 LEU A CA 1
ATOM 888 C C . LEU A 1 119 ? -19.275 23.447 18.342 1 95.64 119 LEU A C 1
ATOM 890 O O . LEU A 1 119 ? -19.973 22.486 18.675 1 95.64 119 LEU A O 1
ATOM 894 N N . VAL A 1 120 ? -18.136 23.769 18.916 1 97.09 120 VAL A N 1
ATOM 895 C CA . VAL A 1 120 ? -17.582 22.888 19.938 1 97.09 120 VAL A CA 1
ATOM 896 C C . VAL A 1 120 ? -18.327 23.091 21.255 1 97.09 120 VAL A C 1
ATOM 898 O O . VAL A 1 120 ? -18.243 24.16 21.865 1 97.09 120 VAL A O 1
ATOM 901 N N . GLY A 1 121 ? -19.006 22.111 21.673 1 96.18 121 GLY A N 1
ATOM 902 C CA . GLY A 1 121 ? -19.722 22.138 22.938 1 96.18 121 GLY A CA 1
ATOM 903 C C . GLY A 1 121 ? -18.918 21.569 24.092 1 96.18 121 GLY A C 1
ATOM 904 O O . GLY A 1 121 ? -17.766 21.169 23.915 1 96.18 121 GLY A O 1
ATOM 905 N N . PRO A 1 122 ? -19.529 21.527 25.261 1 95.31 122 PRO A N 1
ATOM 906 C CA . PRO A 1 122 ? -18.83 21.113 26.48 1 95.31 122 PRO A CA 1
ATOM 907 C C . PRO A 1 122 ? -18.375 19.656 26.433 1 95.31 122 PRO A C 1
ATOM 909 O O . PRO A 1 122 ? -17.387 19.293 27.076 1 95.31 122 PRO A O 1
ATOM 912 N N . ASN A 1 123 ? -19.089 18.897 25.693 1 96.5 123 ASN A N 1
ATOM 913 C CA . ASN A 1 123 ? -18.748 17.48 25.619 1 96.5 123 ASN A CA 1
ATOM 914 C C . ASN A 1 123 ? -18.142 17.119 24.266 1 96.5 123 ASN A C 1
ATOM 916 O O . ASN A 1 123 ? -18.126 15.948 23.881 1 96.5 123 ASN A O 1
ATOM 920 N N . ASP A 1 124 ? -17.737 18.15 23.537 1 98.35 124 ASP A N 1
ATOM 921 C CA . ASP A 1 124 ? -17.133 17.941 22.225 1 98.35 124 ASP A CA 1
ATOM 922 C C . ASP A 1 124 ? -15.616 18.101 22.287 1 98.35 124 ASP A C 1
ATOM 924 O O . ASP A 1 124 ? -15.085 18.676 23.24 1 98.35 124 ASP A O 1
ATOM 928 N N . ALA A 1 125 ? -14.985 17.49 21.382 1 98.45 125 ALA A N 1
ATOM 929 C CA . ALA A 1 125 ? -13.551 17.711 21.212 1 98.45 125 ALA A CA 1
ATOM 930 C C . ALA A 1 125 ? -13.245 18.288 19.832 1 98.45 125 ALA A C 1
ATOM 932 O O . ALA A 1 125 ? -13.72 17.773 18.818 1 98.45 125 ALA A O 1
ATOM 933 N N . PHE A 1 126 ? -12.553 19.364 19.876 1 98.34 126 PHE A N 1
ATOM 934 C CA . PHE A 1 126 ? -12.007 19.884 18.629 1 98.34 126 PHE A CA 1
ATOM 935 C C . PHE A 1 126 ? -10.688 19.201 18.288 1 98.34 126 PHE A C 1
ATOM 937 O O . PHE A 1 126 ? -9.758 19.196 19.097 1 98.34 126 PHE A O 1
ATOM 944 N N . ILE A 1 127 ? -10.612 18.642 17.129 1 98.35 127 ILE A N 1
ATOM 945 C CA . ILE A 1 127 ? -9.398 17.962 16.691 1 98.35 127 ILE A CA 1
ATOM 946 C C . ILE A 1 127 ? -8.655 18.833 15.68 1 98.35 127 ILE A C 1
ATOM 948 O O . ILE A 1 127 ? -9.051 18.918 14.515 1 98.35 127 ILE A O 1
ATOM 952 N N . HIS A 1 128 ? -7.633 19.444 16.089 1 96.42 128 HIS A N 1
ATOM 953 C CA . HIS A 1 128 ? -6.851 20.316 15.221 1 96.42 128 HIS A CA 1
ATOM 954 C C . HIS A 1 128 ? -6.157 19.52 14.12 1 96.42 128 HIS A C 1
ATOM 956 O O . HIS A 1 128 ? -5.756 18.374 14.336 1 96.42 128 HIS A O 1
ATOM 962 N N . PRO A 1 129 ? -5.944 20.124 13.005 1 95.42 129 PRO A N 1
ATOM 963 C CA . PRO A 1 129 ? -5.374 19.363 11.89 1 95.42 129 PRO A CA 1
ATOM 964 C C . PRO A 1 129 ? -3.888 19.065 12.079 1 95.42 129 PRO A C 1
ATOM 966 O O . PRO A 1 129 ? -3.363 18.123 11.48 1 95.42 129 PRO A O 1
ATOM 969 N N . PHE A 1 130 ? -3.093 19.893 12.914 1 96.91 130 PHE A N 1
ATOM 970 C CA . PHE A 1 130 ? -1.669 19.586 12.985 1 96.91 130 PHE A CA 1
ATOM 971 C C . PHE A 1 130 ? -1.059 20.144 14.265 1 96.91 130 PHE A C 1
ATOM 973 O O . PHE A 1 130 ? 0.073 19.805 14.618 1 96.91 130 PHE A O 1
ATOM 980 N N . ASP A 1 131 ? -1.766 20.99 14.99 1 97.28 131 ASP A N 1
ATOM 981 C CA . ASP A 1 131 ? -1.144 21.745 16.073 1 97.28 131 ASP A CA 1
ATOM 982 C C . ASP A 1 131 ? -1.699 21.317 17.43 1 97.28 131 ASP A C 1
ATOM 984 O O . ASP A 1 131 ? -2.398 22.087 18.092 1 97.28 131 ASP A O 1
ATOM 988 N N . ASP A 1 132 ? -1.326 20.201 17.834 1 98.31 132 ASP A N 1
ATOM 989 C CA . ASP A 1 132 ? -1.748 19.629 19.109 1 98.31 132 ASP A CA 1
ATOM 990 C C . ASP A 1 132 ? -0.763 18.564 19.586 1 98.31 132 ASP A C 1
ATOM 992 O O . ASP A 1 132 ? -0.364 17.689 18.814 1 98.31 132 ASP A O 1
ATOM 996 N N . PRO A 1 133 ? -0.381 18.601 20.88 1 98.65 133 PRO A N 1
ATOM 997 C CA . PRO A 1 133 ? 0.585 17.63 21.399 1 98.65 133 PRO A CA 1
ATOM 998 C C . PRO A 1 133 ? 0.103 16.187 21.261 1 98.65 133 PRO A C 1
ATOM 1000 O O . PRO A 1 133 ? 0.915 15.277 21.074 1 98.65 133 PRO A O 1
ATOM 1003 N N . LEU A 1 134 ? -1.178 15.942 21.314 1 98.59 134 LEU A N 1
ATOM 1004 C CA . LEU A 1 134 ? -1.693 14.586 21.156 1 98.59 134 LEU A CA 1
ATOM 1005 C C . LEU A 1 134 ? -1.421 14.061 19.75 1 98.59 134 LEU A C 1
ATOM 1007 O O . LEU A 1 134 ? -1.136 12.875 19.569 1 98.59 134 LEU A O 1
ATOM 1011 N N . LEU A 1 135 ? -1.521 14.972 18.779 1 98.67 135 LEU A N 1
ATOM 1012 C CA . LEU A 1 135 ? -1.224 14.587 17.404 1 98.67 135 LEU A CA 1
ATOM 1013 C C . LEU A 1 135 ? 0.242 14.194 17.254 1 98.67 135 LEU A C 1
ATOM 1015 O O . LEU A 1 135 ? 0.553 13.156 16.665 1 98.67 135 LEU A O 1
ATOM 1019 N N . TRP A 1 136 ? 1.132 15.051 17.8 1 98.82 136 TRP A N 1
ATOM 1020 C CA . TRP A 1 136 ? 2.567 14.827 17.652 1 98.82 136 TRP A CA 1
ATOM 1021 C C . TRP A 1 136 ? 2.987 13.527 18.328 1 98.82 136 TRP A C 1
ATOM 1023 O O . TRP A 1 136 ? 3.761 12.749 17.765 1 98.82 136 TRP A O 1
ATOM 1033 N N . ALA A 1 137 ? 2.4 13.27 19.509 1 98.58 137 ALA A N 1
ATOM 1034 C CA . ALA A 1 137 ? 2.67 12.022 20.216 1 98.58 137 ALA A CA 1
ATOM 1035 C C . ALA A 1 137 ? 2.242 10.816 19.384 1 98.58 137 ALA A C 1
ATOM 1037 O O . ALA A 1 137 ? 2.936 9.797 19.353 1 98.58 137 ALA A O 1
ATOM 1038 N N . GLY A 1 138 ? 1.105 10.908 18.739 1 98.64 138 GLY A N 1
ATOM 1039 C CA . GLY A 1 138 ? 0.639 9.838 17.871 1 98.64 138 GLY A CA 1
ATOM 1040 C C . GLY A 1 138 ? 1.527 9.624 16.66 1 98.64 138 GLY A C 1
ATOM 1041 O O . GLY A 1 138 ? 1.845 8.485 16.31 1 98.64 138 GLY A O 1
ATOM 1042 N N . HIS A 1 139 ? 1.921 10.735 16.001 1 98.8 139 HIS A N 1
ATOM 1043 C CA . HIS A 1 139 ? 2.774 10.647 14.821 1 98.8 139 HIS A CA 1
ATOM 1044 C C . HIS A 1 139 ? 4.115 10.004 15.157 1 98.8 139 HIS A C 1
ATOM 1046 O O . HIS A 1 139 ? 4.714 9.331 14.315 1 98.8 139 HIS A O 1
ATOM 1052 N N . ALA A 1 140 ? 4.584 10.17 16.382 1 98.8 140 ALA A N 1
ATOM 1053 C CA . ALA A 1 140 ? 5.885 9.677 16.825 1 98.8 140 ALA A CA 1
ATOM 1054 C C . ALA A 1 140 ? 5.956 8.155 16.733 1 98.8 140 ALA A C 1
ATOM 1056 O O . ALA A 1 140 ? 7.043 7.583 16.628 1 98.8 140 ALA A O 1
ATOM 1057 N N . SER A 1 141 ? 4.828 7.498 16.766 1 98.67 141 SER A N 1
ATOM 1058 C CA . SER A 1 141 ? 4.787 6.04 16.727 1 98.67 141 SER A CA 1
ATOM 1059 C C . SER A 1 141 ? 5.4 5.504 15.437 1 98.67 141 SER A C 1
ATOM 1061 O O . SER A 1 141 ? 5.881 4.37 15.397 1 98.67 141 SER A O 1
ATOM 1063 N N . LEU A 1 142 ? 5.373 6.373 14.45 1 98.51 142 LEU A N 1
ATOM 1064 C CA . LEU A 1 142 ? 6.008 6.015 13.186 1 98.51 142 LEU A CA 1
ATOM 1065 C C . LEU A 1 142 ? 7.475 5.654 13.398 1 98.51 142 LEU A C 1
ATOM 1067 O O . LEU A 1 142 ? 7.937 4.613 12.924 1 98.51 142 LEU A O 1
ATOM 1071 N N . VAL A 1 143 ? 8.161 6.471 14.125 1 98.84 143 VAL A N 1
ATOM 1072 C CA . VAL A 1 143 ? 9.584 6.283 14.389 1 98.84 143 VAL A CA 1
ATOM 1073 C C . VAL A 1 143 ? 9.782 5.097 15.33 1 98.84 143 VAL A C 1
ATOM 1075 O O . VAL A 1 143 ? 10.748 4.343 15.194 1 98.84 143 VAL A O 1
ATOM 1078 N N . ASP A 1 144 ? 8.857 4.902 16.274 1 98.73 144 ASP A N 1
ATOM 1079 C CA . ASP A 1 144 ? 8.923 3.757 17.178 1 98.73 144 ASP A CA 1
ATOM 1080 C C . ASP A 1 144 ? 8.918 2.443 16.401 1 98.73 144 ASP A C 1
ATOM 1082 O O . ASP A 1 144 ? 9.663 1.518 16.73 1 98.73 144 ASP A O 1
ATOM 1086 N N . GLU A 1 145 ? 8.069 2.361 15.421 1 98.33 145 GLU A N 1
ATOM 1087 C CA . GLU A 1 145 ? 7.99 1.155 14.603 1 98.33 145 GLU A CA 1
ATOM 1088 C C . GLU A 1 145 ? 9.298 0.906 13.858 1 98.33 145 GLU A C 1
ATOM 1090 O O . GLU A 1 145 ? 9.725 -0.241 13.708 1 98.33 145 GLU A O 1
ATOM 1095 N N . VAL A 1 146 ? 9.88 1.984 13.333 1 98.67 146 VAL A N 1
ATOM 1096 C CA . VAL A 1 146 ? 11.146 1.872 12.616 1 98.67 146 VAL A CA 1
ATOM 1097 C C . VAL A 1 146 ? 12.233 1.366 13.562 1 98.67 146 VAL A C 1
ATOM 1099 O O . VAL A 1 146 ? 13.014 0.481 13.204 1 98.67 146 VAL A O 1
ATOM 1102 N N . ALA A 1 147 ? 12.277 1.921 14.747 1 98.62 147 ALA A N 1
ATOM 1103 C CA . ALA A 1 147 ? 13.247 1.503 15.756 1 98.62 147 ALA A CA 1
ATOM 1104 C C . ALA A 1 147 ? 13.044 0.039 16.138 1 98.62 147 ALA A C 1
ATOM 1106 O O . ALA A 1 147 ? 14.013 -0.706 16.301 1 98.62 147 ALA A O 1
ATOM 1107 N N . GLU A 1 148 ? 11.787 -0.359 16.315 1 97.79 148 GLU A N 1
ATOM 1108 C CA . GLU A 1 148 ? 11.457 -1.739 16.659 1 97.79 148 GLU A CA 1
ATOM 1109 C C . GLU A 1 148 ? 11.949 -2.707 15.587 1 97.79 148 GLU A C 1
ATOM 1111 O O . GLU A 1 148 ? 12.324 -3.841 15.893 1 97.79 148 GLU A O 1
ATOM 1116 N N . ALA A 1 149 ? 11.954 -2.228 14.374 1 96.86 149 ALA A N 1
ATOM 1117 C CA . ALA A 1 149 ? 12.404 -3.061 13.261 1 96.86 149 ALA A CA 1
ATOM 1118 C C . ALA A 1 149 ? 13.928 -3.126 13.207 1 96.86 149 ALA A C 1
ATOM 1120 O O . ALA A 1 149 ? 14.496 -3.849 12.384 1 96.86 149 ALA A O 1
ATOM 1121 N N . GLY A 1 150 ? 14.633 -2.29 13.995 1 96.36 150 GLY A N 1
ATOM 1122 C CA . GLY A 1 150 ? 16.082 -2.343 14.106 1 96.36 150 GLY A CA 1
ATOM 1123 C C . GLY A 1 150 ? 16.792 -1.488 13.073 1 96.36 150 GLY A C 1
ATOM 1124 O O . GLY A 1 150 ? 17.97 -1.706 12.783 1 96.36 150 GLY A O 1
ATOM 1125 N N . LEU A 1 151 ? 16.133 -0.578 12.496 1 96.47 151 LEU A N 1
ATOM 1126 C CA . LEU A 1 151 ? 16.722 0.302 11.492 1 96.47 151 LEU A CA 1
ATOM 1127 C C . LEU A 1 151 ? 16.959 1.696 12.064 1 96.47 151 LEU A C 1
ATOM 1129 O O . LEU A 1 151 ? 16.007 2.401 12.406 1 96.47 151 LEU A O 1
ATOM 1133 N N . LYS A 1 152 ? 18.134 2.166 12.236 1 98.22 152 LYS A N 1
ATOM 1134 C CA . LYS A 1 152 ? 18.452 3.569 12.483 1 98.22 152 LYS A CA 1
ATOM 1135 C C . LYS A 1 152 ? 18.927 4.258 11.206 1 98.22 152 LYS A C 1
ATOM 1137 O O . LYS A 1 152 ? 20.031 3.994 10.726 1 98.22 152 LYS A O 1
ATOM 1142 N N . PRO A 1 153 ? 18.204 5.102 10.631 1 98.67 153 PRO A N 1
ATOM 1143 C CA . PRO A 1 153 ? 18.614 5.775 9.396 1 98.67 153 PRO A CA 1
ATOM 1144 C C . PRO A 1 153 ? 19.631 6.887 9.639 1 98.67 153 PRO A C 1
ATOM 1146 O O . PRO A 1 153 ? 19.8 7.337 10.775 1 98.67 153 PRO A O 1
ATOM 1149 N N . ASP A 1 154 ? 20.287 7.27 8.534 1 98.62 154 ASP A N 1
ATOM 1150 C CA . ASP A 1 154 ? 21.186 8.419 8.579 1 98.62 154 ASP A CA 1
ATOM 1151 C C . ASP A 1 154 ? 20.404 9.73 8.544 1 98.62 154 ASP A C 1
ATOM 1153 O O . ASP A 1 154 ? 20.899 10.767 8.99 1 98.62 154 ASP A O 1
ATOM 1157 N N . ALA A 1 155 ? 19.213 9.67 8.023 1 98.81 155 ALA A N 1
ATOM 1158 C CA . ALA A 1 155 ? 18.325 10.825 7.92 1 98.81 155 ALA A CA 1
ATOM 1159 C C . ALA A 1 155 ? 16.888 10.39 7.649 1 98.81 155 ALA A C 1
ATOM 1161 O O . ALA A 1 155 ? 16.649 9.278 7.173 1 98.81 155 ALA A O 1
ATOM 1162 N N . VAL A 1 156 ? 16.015 11.278 7.977 1 98.92 156 VAL A N 1
ATOM 1163 C CA . VAL A 1 156 ? 14.603 11.092 7.66 1 98.92 156 VAL A CA 1
ATOM 1164 C C . VAL A 1 156 ? 14.136 12.196 6.713 1 98.92 156 VAL A C 1
ATOM 1166 O O . VAL A 1 156 ? 14.375 13.38 6.964 1 98.92 156 VAL A O 1
ATOM 1169 N N . VAL A 1 157 ? 13.531 11.812 5.62 1 98.93 157 VAL A N 1
ATOM 1170 C CA . VAL A 1 157 ? 12.956 12.762 4.672 1 98.93 157 VAL A CA 1
ATOM 1171 C C . VAL A 1 157 ? 11.439 12.804 4.839 1 98.93 157 VAL A C 1
ATOM 1173 O O . VAL A 1 157 ? 10.776 11.764 4.815 1 98.93 157 VAL A O 1
ATOM 1176 N N . LEU A 1 158 ? 10.895 13.979 5.047 1 98.93 158 LEU A N 1
ATOM 1177 C CA . LEU A 1 158 ? 9.447 14.11 5.172 1 98.93 158 LEU A CA 1
ATOM 1178 C C . LEU A 1 158 ? 8.977 15.467 4.658 1 98.93 158 LEU A C 1
ATOM 1180 O O . LEU A 1 158 ? 9.777 16.395 4.525 1 98.93 158 LEU A O 1
ATOM 1184 N N . SER A 1 159 ? 7.685 15.534 4.326 1 98.85 159 SER A N 1
ATOM 1185 C CA . SER A 1 159 ? 7.079 16.786 3.885 1 98.85 159 SER A CA 1
ATOM 1186 C C . SER A 1 159 ? 6.577 17.605 5.069 1 98.85 159 SER A C 1
ATOM 1188 O O . SER A 1 159 ? 6.232 17.049 6.114 1 98.85 159 SER A O 1
ATOM 1190 N N . VAL A 1 160 ? 6.537 18.934 4.848 1 98.8 160 VAL A N 1
ATOM 1191 C CA . VAL A 1 160 ? 6.105 19.796 5.942 1 98.8 160 VAL A CA 1
ATOM 1192 C C . VAL A 1 160 ? 5.029 20.76 5.447 1 98.8 160 VAL A C 1
ATOM 1194 O O . VAL A 1 160 ? 5.241 21.492 4.477 1 98.8 160 VAL A O 1
ATOM 1197 N N . GLY A 1 161 ? 3.881 20.691 6.029 1 97.28 161 GLY A N 1
ATOM 1198 C CA . GLY A 1 161 ? 2.846 21.71 5.965 1 97.28 161 GLY A CA 1
ATOM 1199 C C . GLY A 1 161 ? 2.774 22.566 7.216 1 97.28 161 GLY A C 1
ATOM 1200 O O . GLY A 1 161 ? 3.683 23.352 7.49 1 97.28 161 GLY A O 1
ATOM 1201 N N . GLY A 1 162 ? 1.817 22.24 8.055 1 96.85 162 GLY A N 1
ATOM 1202 C CA . GLY A 1 162 ? 1.707 22.927 9.332 1 96.85 162 GLY A CA 1
ATOM 1203 C C . GLY A 1 162 ? 2.755 22.488 10.338 1 96.85 162 GLY A C 1
ATOM 1204 O O . GLY A 1 162 ? 2.961 23.151 11.356 1 96.85 162 GLY A O 1
ATOM 1205 N N . GLY A 1 163 ? 3.345 21.384 10.092 1 98.49 163 GLY A N 1
ATOM 1206 C CA . GLY A 1 163 ? 4.472 20.97 10.913 1 98.49 163 GLY A CA 1
ATOM 1207 C C . GLY A 1 163 ? 4.14 19.817 11.843 1 98.49 163 GLY A C 1
ATOM 1208 O O . GLY A 1 163 ? 4.979 19.396 12.642 1 98.49 163 GLY A O 1
ATOM 1209 N N . GLY A 1 164 ? 2.939 19.264 11.744 1 98.52 164 GLY A N 1
ATOM 1210 C CA . GLY A 1 164 ? 2.544 18.184 12.634 1 98.52 164 GLY A CA 1
ATOM 1211 C C . GLY A 1 164 ? 3.395 16.938 12.475 1 98.52 164 GLY A C 1
ATOM 1212 O O . GLY A 1 164 ? 3.816 16.337 13.466 1 98.52 164 GLY A O 1
ATOM 1213 N N . LEU A 1 165 ? 3.644 16.491 11.235 1 98.85 165 LEU A N 1
ATOM 1214 C CA . LEU A 1 165 ? 4.465 15.311 10.985 1 98.85 165 LEU A CA 1
ATOM 1215 C C . LEU A 1 165 ? 5.894 15.532 11.469 1 98.85 165 LEU A C 1
ATOM 1217 O O . LEU A 1 165 ? 6.476 14.66 12.119 1 98.85 165 LEU A O 1
ATOM 1221 N N . LEU A 1 166 ? 6.434 16.716 11.129 1 98.92 166 LEU A N 1
ATOM 1222 C CA . LEU A 1 166 ? 7.784 17.052 11.568 1 98.92 166 LEU A CA 1
ATOM 1223 C C . LEU A 1 166 ? 7.898 16.97 13.086 1 98.92 166 LEU A C 1
ATOM 1225 O O . LEU A 1 166 ? 8.828 16.353 13.61 1 98.92 166 LEU A O 1
ATOM 1229 N N . SER A 1 167 ? 6.942 17.553 13.77 1 98.91 167 SER A N 1
ATOM 1230 C CA . SER A 1 167 ? 6.957 17.566 15.229 1 98.91 167 SER A CA 1
ATOM 1231 C C . SER A 1 167 ? 6.899 16.152 15.796 1 98.91 167 SER A C 1
ATOM 1233 O O . SER A 1 167 ? 7.612 15.829 16.748 1 98.91 167 SER A O 1
ATOM 1235 N N . GLY A 1 168 ? 6.043 15.327 15.242 1 98.88 168 GLY A N 1
ATOM 1236 C CA . GLY A 1 168 ? 5.938 13.946 15.686 1 98.88 168 GLY A CA 1
ATOM 1237 C C . GLY A 1 168 ? 7.196 13.139 15.427 1 98.88 168 GLY A C 1
ATOM 1238 O O . GLY A 1 168 ? 7.635 12.37 16.284 1 98.88 168 GLY A O 1
ATOM 1239 N N . VAL A 1 169 ? 7.762 13.301 14.253 1 98.93 169 VAL A N 1
ATOM 1240 C CA . VAL A 1 169 ? 8.959 12.553 13.884 1 98.93 169 VAL A CA 1
ATOM 1241 C C . VAL A 1 169 ? 10.12 12.957 14.79 1 98.93 169 VAL A C 1
ATOM 1243 O O . VAL A 1 169 ? 10.847 12.099 15.297 1 98.93 169 VAL A O 1
ATOM 1246 N N . VAL A 1 170 ? 10.304 14.265 15.018 1 98.9 170 VAL A N 1
ATOM 1247 C CA . VAL A 1 170 ? 11.374 14.727 15.897 1 98.9 170 VAL A CA 1
ATOM 1248 C C . VAL A 1 170 ? 11.171 14.16 17.3 1 98.9 170 VAL A C 1
ATOM 1250 O O . VAL A 1 170 ? 12.125 13.702 17.934 1 98.9 170 VAL A O 1
ATOM 1253 N N . GLU A 1 171 ? 9.934 14.2 17.772 1 98.72 171 GLU A N 1
ATOM 1254 C CA . GLU A 1 171 ? 9.635 13.596 19.066 1 98.72 171 GLU A CA 1
ATOM 1255 C C . GLU A 1 171 ? 10.024 12.12 19.09 1 98.72 171 GLU A C 1
ATOM 1257 O O . GLU A 1 171 ? 10.614 11.644 20.061 1 98.72 171 GLU A O 1
ATOM 1262 N N . GLY A 1 172 ? 9.627 11.37 18.061 1 98.79 172 GLY A N 1
ATOM 1263 C CA . GLY A 1 172 ? 9.971 9.96 17.968 1 98.79 172 GLY A CA 1
ATOM 1264 C C . GLY A 1 172 ? 11.466 9.711 17.93 1 98.79 172 GLY A C 1
ATOM 1265 O O . GLY A 1 172 ? 11.958 8.756 18.535 1 98.79 172 GLY A O 1
ATOM 1266 N N . LEU A 1 173 ? 12.18 10.574 17.174 1 98.87 173 LEU A N 1
ATOM 1267 C CA . LEU A 1 173 ? 13.631 10.44 17.094 1 98.87 173 LEU A CA 1
ATOM 1268 C C . LEU A 1 173 ? 14.271 10.622 18.466 1 98.87 173 LEU A C 1
ATOM 1270 O O . LEU A 1 173 ? 15.104 9.813 18.88 1 98.87 173 LEU A O 1
ATOM 1274 N N . LYS A 1 174 ? 13.839 11.596 19.168 1 98.11 174 LYS A N 1
ATOM 1275 C CA . LYS A 1 174 ? 14.382 11.867 20.496 1 98.11 174 LYS A CA 1
ATOM 1276 C C . LYS A 1 174 ? 14.074 10.724 21.459 1 98.11 174 LYS A C 1
ATOM 1278 O O . LYS A 1 174 ? 14.949 10.283 22.207 1 98.11 174 LYS A O 1
ATOM 1283 N N . ARG A 1 175 ? 12.88 10.228 21.39 1 96.77 175 ARG A N 1
ATOM 1284 C CA . ARG A 1 175 ? 12.412 9.188 22.301 1 96.77 175 ARG A CA 1
ATOM 1285 C C . ARG A 1 175 ? 13.18 7.888 22.088 1 96.77 175 ARG A C 1
ATOM 1287 O O . ARG A 1 175 ? 13.318 7.083 23.012 1 96.77 175 ARG A O 1
ATOM 1294 N N . ASN A 1 176 ? 13.728 7.719 20.92 1 98.31 176 ASN A N 1
ATOM 1295 C CA . ASN A 1 176 ? 14.457 6.5 20.588 1 98.31 176 ASN A CA 1
ATOM 1296 C C . ASN A 1 176 ? 15.967 6.718 20.636 1 98.31 176 ASN A C 1
ATOM 1298 O O . ASN A 1 176 ? 16.735 5.883 20.156 1 98.31 176 ASN A O 1
ATOM 1302 N N . GLY A 1 177 ? 16.419 7.896 21.108 1 98.24 177 GLY A N 1
ATOM 1303 C CA . GLY A 1 177 ? 17.833 8.19 21.28 1 98.24 177 GLY A CA 1
ATOM 1304 C C . GLY A 1 177 ? 18.518 8.6 19.99 1 98.24 177 GLY A C 1
ATOM 1305 O O . GLY A 1 177 ? 19.736 8.46 19.856 1 98.24 177 GLY A O 1
ATOM 1306 N N . TRP A 1 178 ? 17.807 9.061 19.046 1 98.47 178 TRP A N 1
ATOM 1307 C CA . TRP A 1 178 ? 18.332 9.408 17.73 1 98.47 178 TRP A CA 1
ATOM 1308 C C . TRP A 1 178 ? 18.361 10.921 17.537 1 98.47 178 TRP A C 1
ATOM 1310 O O . TRP A 1 178 ? 17.989 11.425 16.475 1 98.47 178 TRP A O 1
ATOM 1320 N N . GLY A 1 179 ? 18.729 11.639 18.548 1 97.4 179 GLY A N 1
ATOM 1321 C CA . GLY A 1 179 ? 18.788 13.091 18.496 1 97.4 179 GLY A CA 1
ATOM 1322 C C . GLY A 1 179 ? 19.763 13.613 17.458 1 97.4 179 GLY A C 1
ATOM 1323 O O . GLY A 1 179 ? 19.688 14.776 17.057 1 97.4 179 GLY A O 1
ATOM 1324 N N . ASP A 1 180 ? 20.631 12.785 16.962 1 97.49 180 ASP A N 1
ATOM 1325 C CA . ASP A 1 180 ? 21.667 13.166 16.008 1 97.49 180 ASP A CA 1
ATOM 1326 C C . ASP A 1 180 ? 21.208 12.922 14.572 1 97.49 180 ASP A C 1
ATOM 1328 O O . ASP A 1 180 ? 21.863 13.358 13.623 1 97.49 180 ASP A O 1
ATOM 1332 N N . VAL A 1 181 ? 20.115 12.205 14.356 1 98.68 181 VAL A N 1
ATOM 1333 C CA . VAL A 1 181 ? 19.619 11.893 13.019 1 98.68 181 VAL A CA 1
ATOM 1334 C C . VAL A 1 181 ? 18.923 13.116 12.428 1 98.68 181 VAL A C 1
ATOM 1336 O O . VAL A 1 181 ? 17.896 13.564 12.945 1 98.68 181 VAL A O 1
ATOM 1339 N N . PRO A 1 182 ? 19.428 13.657 11.385 1 98.69 182 PRO A N 1
ATOM 1340 C CA . PRO A 1 182 ? 18.809 14.859 10.822 1 98.69 182 PRO A CA 1
ATOM 1341 C C . PRO A 1 182 ? 17.507 14.56 10.082 1 98.69 182 PRO A C 1
ATOM 1343 O O . PRO A 1 182 ? 17.282 13.425 9.654 1 98.69 182 PRO A O 1
ATOM 1346 N N . VAL A 1 183 ? 16.735 15.614 9.98 1 98.89 183 VAL A N 1
ATOM 1347 C CA . VAL A 1 183 ? 15.51 15.567 9.188 1 98.89 183 VAL A CA 1
ATOM 1348 C C . VAL A 1 183 ? 15.644 16.483 7.974 1 98.89 183 VAL A C 1
ATOM 1350 O O . VAL A 1 183 ? 16.026 17.648 8.106 1 98.89 183 VAL A O 1
ATOM 1353 N N . LEU A 1 184 ? 15.423 15.936 6.833 1 98.81 184 LEU A N 1
ATOM 1354 C CA . LEU A 1 184 ? 15.23 16.74 5.631 1 98.81 184 LEU A CA 1
ATOM 1355 C C . LEU A 1 184 ? 13.76 17.102 5.449 1 98.81 184 LEU A C 1
ATOM 1357 O O . LEU A 1 184 ? 12.959 16.268 5.021 1 98.81 184 LEU A O 1
ATOM 1361 N N . ALA A 1 185 ? 13.46 18.329 5.78 1 98.89 185 ALA A N 1
ATOM 1362 C CA . ALA A 1 185 ? 12.093 18.84 5.711 1 98.89 185 ALA A CA 1
ATOM 1363 C C . ALA A 1 185 ? 11.799 19.437 4.338 1 98.89 185 ALA A C 1
ATOM 1365 O O . ALA A 1 185 ? 12.398 20.444 3.951 1 98.89 185 ALA A O 1
ATOM 1366 N N . VAL A 1 186 ? 10.807 18.886 3.689 1 98.93 186 VAL A N 1
ATOM 1367 C CA . VAL A 1 186 ? 10.627 19.226 2.281 1 98.93 186 VAL A CA 1
ATOM 1368 C C . VAL A 1 186 ? 9.311 19.979 2.096 1 98.93 186 VAL A C 1
ATOM 1370 O O . VAL A 1 186 ? 8.285 19.599 2.664 1 98.93 186 VAL A O 1
ATOM 1373 N N . GLU A 1 187 ? 9.315 21.03 1.427 1 98.84 187 GLU A N 1
ATOM 1374 C CA . GLU A 1 187 ? 8.158 21.821 1.017 1 98.84 187 GLU A CA 1
ATOM 1375 C C . GLU A 1 187 ? 8.215 22.151 -0.472 1 98.84 187 GLU A C 1
ATOM 1377 O O . GLU A 1 187 ? 9.279 22.079 -1.089 1 98.84 187 GLU A O 1
ATOM 1382 N N . THR A 1 188 ? 7.063 22.395 -1.038 1 98.63 188 THR A N 1
ATOM 1383 C CA . THR A 1 188 ? 7.082 22.985 -2.371 1 98.63 188 THR A CA 1
ATOM 1384 C C . THR A 1 188 ? 7.359 24.484 -2.295 1 98.63 188 THR A C 1
ATOM 1386 O O . THR A 1 188 ? 7.069 25.124 -1.282 1 98.63 188 THR A O 1
ATOM 1389 N N . GLU A 1 189 ? 7.835 25.046 -3.349 1 98.29 189 GLU A N 1
ATOM 1390 C CA . GLU A 1 189 ? 8.192 26.461 -3.386 1 98.29 189 GLU A CA 1
ATOM 1391 C C . GLU A 1 189 ? 6.996 27.341 -3.036 1 98.29 189 GLU A C 1
ATOM 1393 O O . GLU A 1 189 ? 7.133 28.317 -2.296 1 98.29 189 GLU A O 1
ATOM 1398 N N . GLY A 1 190 ? 5.856 27.013 -3.507 1 97.66 190 GLY A N 1
ATOM 1399 C CA . GLY A 1 190 ? 4.673 27.842 -3.329 1 97.66 190 GLY A CA 1
ATOM 1400 C C . GLY A 1 190 ? 4.001 27.641 -1.984 1 97.66 190 GLY A C 1
ATOM 1401 O O . GLY A 1 190 ? 3.01 28.305 -1.674 1 97.66 190 GLY A O 1
ATOM 1402 N N . ALA A 1 191 ? 4.502 26.757 -1.124 1 97.76 191 ALA A N 1
ATOM 1403 C CA . ALA A 1 191 ? 3.937 26.476 0.193 1 97.76 191 ALA A CA 1
ATOM 1404 C C . ALA A 1 191 ? 5.034 26.367 1.249 1 97.76 191 ALA A C 1
ATOM 1406 O O . ALA A 1 191 ? 4.943 25.548 2.166 1 97.76 191 ALA A O 1
ATOM 1407 N N . ALA A 1 192 ? 6.043 27.168 1.173 1 98.42 192 ALA A N 1
ATOM 1408 C CA . ALA A 1 192 ? 7.283 26.99 1.924 1 98.42 192 ALA A CA 1
ATOM 1409 C C . ALA A 1 192 ? 7.264 27.803 3.215 1 98.42 192 ALA A C 1
ATOM 1411 O O . ALA A 1 192 ? 8.155 28.623 3.453 1 98.42 192 ALA A O 1
ATOM 1412 N N . SER A 1 193 ? 6.334 27.507 4.106 1 98.17 193 SER A N 1
ATOM 1413 C CA . SER A 1 193 ? 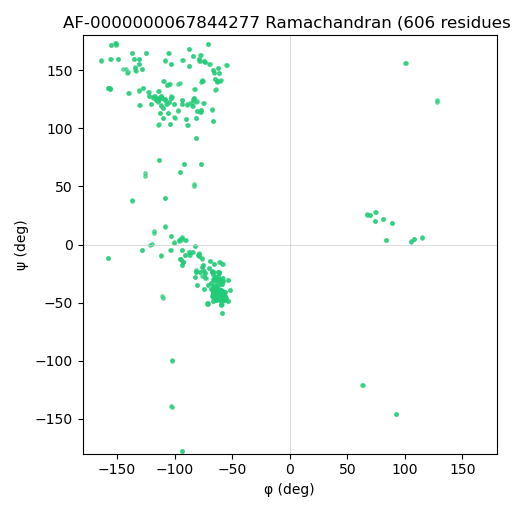6.18 28.293 5.326 1 98.17 193 SER A CA 1
ATOM 1414 C C . SER A 1 193 ? 7.295 27.992 6.322 1 98.17 193 SER A C 1
ATOM 1416 O O . SER A 1 193 ? 7.763 28.887 7.029 1 98.17 193 SER A O 1
ATOM 1418 N N . LEU A 1 194 ? 7.71 26.741 6.426 1 98.71 194 LEU A N 1
ATOM 1419 C CA . LEU A 1 194 ? 8.814 26.418 7.323 1 98.71 194 LEU A CA 1
ATOM 1420 C C . LEU A 1 194 ? 10.111 27.06 6.843 1 98.71 194 LEU A C 1
ATOM 1422 O O . LEU A 1 194 ? 10.867 27.615 7.644 1 98.71 194 LEU A O 1
ATOM 1426 N N . HIS A 1 195 ? 10.359 26.922 5.543 1 98.66 195 HIS A N 1
ATOM 1427 C CA . HIS A 1 195 ? 11.552 27.528 4.964 1 98.66 195 HIS A CA 1
ATOM 1428 C C . HIS A 1 195 ? 11.626 29.017 5.287 1 98.66 195 HIS A C 1
ATOM 1430 O O . HIS A 1 195 ? 12.675 29.515 5.702 1 98.66 195 HIS A O 1
ATOM 1436 N N . ALA A 1 196 ? 10.555 29.696 5.063 1 98.52 196 ALA A N 1
ATOM 1437 C CA . ALA A 1 196 ? 10.499 31.131 5.333 1 98.52 196 ALA A CA 1
ATOM 1438 C C . ALA A 1 196 ? 10.779 31.424 6.804 1 98.52 196 ALA A C 1
ATOM 1440 O O . ALA A 1 196 ? 11.5 32.37 7.129 1 98.52 196 ALA A O 1
ATOM 1441 N N . ALA A 1 197 ? 10.154 30.664 7.66 1 98.45 197 ALA A N 1
ATOM 1442 C CA . ALA A 1 197 ? 10.355 30.85 9.094 1 98.45 197 ALA A CA 1
ATOM 1443 C C . ALA A 1 197 ? 11.814 30.617 9.478 1 98.45 197 ALA A C 1
ATOM 1445 O O . ALA A 1 197 ? 12.374 31.356 10.29 1 98.45 197 ALA A O 1
ATOM 1446 N N . MET A 1 198 ? 12.393 29.572 8.969 1 98.36 198 MET A N 1
ATOM 1447 C CA . MET A 1 198 ? 13.787 29.251 9.26 1 98.36 198 MET A CA 1
ATOM 1448 C C . MET A 1 198 ? 14.712 30.369 8.789 1 98.36 198 MET A C 1
ATOM 1450 O O . MET A 1 198 ? 15.663 30.728 9.485 1 98.36 198 MET A O 1
ATOM 1454 N N . GLN A 1 199 ? 14.458 30.913 7.61 1 97.94 199 GLN A N 1
ATOM 1455 C CA . GLN A 1 199 ? 15.261 32.011 7.083 1 97.94 199 GLN A CA 1
ATOM 1456 C C . GLN A 1 199 ? 15.132 33.255 7.957 1 97.94 199 GLN A C 1
ATOM 1458 O O . GLN A 1 199 ? 16.109 33.977 8.167 1 97.94 199 GLN A O 1
ATOM 1463 N N . ALA A 1 200 ? 13.979 33.448 8.457 1 97.6 200 ALA A N 1
ATOM 1464 C CA . ALA A 1 200 ? 13.709 34.641 9.255 1 97.6 200 ALA A CA 1
ATOM 1465 C C . ALA A 1 200 ? 14.176 34.454 10.696 1 97.6 200 ALA A C 1
ATOM 1467 O O . ALA A 1 200 ? 14.414 35.431 11.409 1 97.6 200 ALA A O 1
ATOM 1468 N N . GLY A 1 201 ? 14.193 33.231 11.17 1 96.44 201 GLY A N 1
ATOM 1469 C CA . GLY A 1 201 ? 14.552 32.924 12.546 1 96.44 201 GLY A CA 1
ATOM 1470 C C . GLY A 1 201 ? 13.391 33.071 13.512 1 96.44 201 GLY A C 1
ATOM 1471 O O . GLY A 1 201 ? 13.577 33.003 14.729 1 96.44 201 GLY A O 1
ATOM 1472 N N . HIS A 1 202 ? 12.249 33.366 12.955 1 96.98 202 HIS A N 1
ATOM 1473 C CA . HIS A 1 202 ? 11.008 33.469 13.715 1 96.98 202 HIS A CA 1
ATOM 1474 C C . HIS A 1 202 ? 9.803 33.107 12.853 1 96.98 202 HIS A C 1
ATOM 1476 O O . HIS A 1 202 ? 9.929 32.952 11.637 1 96.98 202 HIS A O 1
ATOM 1482 N N . SER A 1 203 ? 8.657 33.01 13.472 1 96.81 203 SER A N 1
ATOM 1483 C CA . SER A 1 203 ? 7.44 32.639 12.758 1 96.81 203 SER A CA 1
ATOM 1484 C C . SER A 1 203 ? 7.063 33.694 11.723 1 96.81 203 SER A C 1
ATOM 1486 O O . SER A 1 203 ? 7.155 34.894 11.991 1 96.81 203 SER A O 1
ATOM 1488 N N . VAL A 1 204 ? 6.742 33.274 10.536 1 96.82 204 VAL A N 1
ATOM 1489 C CA . VAL A 1 204 ? 6.301 34.152 9.457 1 96.82 204 VAL A CA 1
ATOM 1490 C C . VAL A 1 204 ? 5.071 33.555 8.775 1 96.82 204 VAL A C 1
ATOM 1492 O O . VAL A 1 204 ? 4.868 32.339 8.802 1 96.82 204 VAL A O 1
ATOM 1495 N N . GLU A 1 205 ? 4.272 34.395 8.288 1 96.84 205 GLU A N 1
ATOM 1496 C CA . GLU A 1 205 ? 3.092 33.978 7.535 1 96.84 205 GLU A CA 1
ATOM 1497 C C . GLU A 1 205 ? 3.252 34.277 6.048 1 96.84 205 GLU A C 1
ATOM 1499 O O . GLU A 1 205 ? 3.58 35.403 5.667 1 96.84 205 GLU A O 1
ATOM 1504 N N . LEU A 1 206 ? 3.095 33.275 5.198 1 96.3 206 LEU A N 1
ATOM 1505 C CA . LEU A 1 206 ? 3.12 33.489 3.755 1 96.3 206 LEU A CA 1
ATOM 1506 C C . LEU A 1 206 ? 1.937 34.344 3.312 1 96.3 206 LEU A C 1
ATOM 1508 O O . LEU A 1 206 ? 0.86 34.277 3.909 1 96.3 206 LEU A O 1
ATOM 1512 N N . GLU A 1 207 ? 2.108 35.116 2.296 1 95.18 207 GLU A N 1
ATOM 1513 C CA . GLU A 1 207 ? 1.033 35.942 1.755 1 95.18 207 GLU A CA 1
ATOM 1514 C C . GLU A 1 207 ? -0.075 35.082 1.154 1 95.18 207 GLU A C 1
ATOM 1516 O O . GLU A 1 207 ? -1.259 35.396 1.296 1 95.18 207 GLU A O 1
ATOM 1521 N N . ARG A 1 208 ? 0.325 34.045 0.445 1 94.53 208 ARG A N 1
ATOM 1522 C CA . ARG A 1 208 ? -0.614 33.115 -0.174 1 94.53 208 ARG A CA 1
ATOM 1523 C C . ARG A 1 208 ? 0.035 31.754 -0.403 1 94.53 208 ARG A C 1
ATOM 1525 O O . ARG A 1 208 ? 1.262 31.635 -0.394 1 94.53 208 ARG A O 1
ATOM 1532 N N . ILE A 1 209 ? -0.793 30.829 -0.541 1 93.5 209 ILE A N 1
ATOM 1533 C CA . ILE A 1 209 ? -0.35 29.508 -0.974 1 93.5 209 ILE A CA 1
ATOM 1534 C C . ILE A 1 209 ? -0.476 29.394 -2.491 1 93.5 209 ILE A C 1
ATOM 1536 O O . ILE A 1 209 ? -1.555 29.606 -3.049 1 93.5 209 ILE A O 1
ATOM 1540 N N . ALA A 1 210 ? 0.613 29.132 -3.16 1 95.44 210 ALA A N 1
ATOM 1541 C CA . ALA A 1 210 ? 0.636 29.021 -4.616 1 95.44 210 ALA A CA 1
ATOM 1542 C C . ALA A 1 210 ? 1.241 27.691 -5.055 1 95.44 210 ALA A C 1
ATOM 1544 O O . ALA A 1 210 ? 2.266 27.663 -5.74 1 95.44 210 ALA A O 1
ATOM 1545 N N . SER A 1 211 ? 0.667 26.631 -4.644 1 96.09 211 SER A N 1
ATOM 1546 C CA . SER A 1 211 ? 1.149 25.289 -4.953 1 96.09 211 SER A CA 1
ATOM 1547 C C . SER A 1 211 ? -0.01 24.326 -5.188 1 96.09 211 SER A C 1
ATOM 1549 O O . SER A 1 211 ? -1.077 24.473 -4.589 1 96.09 211 SER A O 1
ATOM 1551 N N . VAL A 1 212 ? 0.196 23.32 -5.996 1 95.93 212 VAL A N 1
ATOM 1552 C CA . VAL A 1 212 ? -0.79 22.262 -6.188 1 95.93 212 VAL A CA 1
ATOM 1553 C C . VAL A 1 212 ? -0.799 21.337 -4.973 1 95.93 212 VAL A C 1
ATOM 1555 O O . VAL A 1 212 ? -1.755 20.586 -4.764 1 95.93 212 VAL A O 1
ATOM 1558 N N . ALA A 1 213 ? 0.308 21.315 -4.212 1 96.1 213 ALA A N 1
ATOM 1559 C CA . ALA A 1 213 ? 0.361 20.546 -2.972 1 96.1 213 ALA A CA 1
ATOM 1560 C C . ALA A 1 213 ? -0.378 21.267 -1.848 1 96.1 213 ALA A C 1
ATOM 1562 O O . ALA A 1 213 ? 0.224 21.635 -0.837 1 96.1 213 ALA A O 1
ATOM 1563 N N . THR A 1 214 ? -1.621 21.341 -1.949 1 92.55 214 THR A N 1
ATOM 1564 C CA . THR A 1 214 ? -2.443 22.153 -1.059 1 92.55 214 THR A CA 1
ATOM 1565 C C . THR A 1 214 ? -2.42 21.591 0.36 1 92.55 214 THR A C 1
ATOM 1567 O O . THR A 1 214 ? -2.603 22.331 1.329 1 92.55 214 THR A O 1
ATOM 1570 N N . SER A 1 215 ? -2.113 20.321 0.53 1 93.5 215 SER A N 1
ATOM 1571 C CA . SER A 1 215 ? -2.028 19.714 1.855 1 93.5 215 SER A CA 1
ATOM 1572 C C . SER A 1 215 ? -0.828 20.247 2.631 1 93.5 215 SER A C 1
ATOM 1574 O O . SER A 1 215 ? -0.748 20.082 3.85 1 93.5 215 SER A O 1
ATOM 1576 N N . LEU A 1 216 ? 0.067 20.892 1.957 1 96.42 216 LEU A N 1
ATOM 1577 C CA . LEU A 1 216 ? 1.185 21.563 2.609 1 96.42 216 LEU A CA 1
ATOM 1578 C C . LEU A 1 216 ? 0.872 23.036 2.847 1 96.42 216 LEU A C 1
ATOM 1580 O O . LEU A 1 216 ? 1.726 23.788 3.321 1 96.42 216 LEU A O 1
ATOM 1584 N N . GLY A 1 217 ? -0.361 23.41 2.515 1 93.49 217 GLY A N 1
ATOM 1585 C CA . GLY A 1 217 ? -0.686 24.821 2.38 1 93.49 217 GLY A CA 1
ATOM 1586 C C . GLY A 1 217 ? -1.014 25.487 3.704 1 93.49 217 GLY A C 1
ATOM 1587 O O . GLY A 1 217 ? -2.047 26.147 3.834 1 93.49 217 GLY A O 1
ATOM 1588 N N . ALA A 1 218 ? -0.204 25.356 4.735 1 93.46 218 ALA A N 1
ATOM 1589 C CA . ALA A 1 218 ? -0.285 26.186 5.934 1 93.46 218 ALA A CA 1
ATOM 1590 C C . ALA A 1 218 ? 0.49 27.488 5.753 1 93.46 218 ALA A C 1
ATOM 1592 O O . ALA A 1 218 ? 1.697 27.47 5.503 1 93.46 218 ALA A O 1
ATOM 1593 N N . LYS A 1 219 ? -0.147 28.577 5.884 1 95.11 219 LYS A N 1
ATOM 1594 C CA . LYS A 1 219 ? 0.517 29.861 5.682 1 95.11 219 LYS A CA 1
ATOM 1595 C C . LYS A 1 219 ? 1.566 30.113 6.761 1 95.11 219 LYS A C 1
ATOM 1597 O O . LYS A 1 219 ? 2.506 30.883 6.553 1 95.11 219 LYS A O 1
ATOM 1602 N N . ARG A 1 220 ? 1.343 29.523 7.826 1 96.17 220 ARG A N 1
ATOM 1603 C CA . ARG A 1 220 ? 2.248 29.618 8.966 1 96.17 220 ARG A CA 1
ATOM 1604 C C . ARG A 1 220 ? 2.401 28.267 9.657 1 96.17 220 ARG A C 1
ATOM 1606 O O . ARG A 1 220 ? 1.408 27.607 9.97 1 96.17 220 ARG A O 1
ATOM 1613 N N . VAL A 1 221 ? 3.612 27.834 9.909 1 97.53 221 VAL A N 1
ATOM 1614 C CA . VAL A 1 221 ? 3.835 26.572 10.607 1 97.53 221 VAL A CA 1
ATOM 1615 C C . VAL A 1 221 ? 3.508 26.736 12.089 1 97.53 221 VAL A C 1
ATOM 1617 O O . VAL A 1 221 ? 3.516 27.852 12.614 1 97.53 221 VAL A O 1
ATOM 1620 N N . ALA A 1 222 ? 3.221 25.656 12.709 1 97.57 222 ALA A N 1
ATOM 1621 C CA . ALA A 1 222 ? 3.004 25.662 14.154 1 97.57 222 ALA A CA 1
ATOM 1622 C C . ALA A 1 222 ? 4.263 26.103 14.895 1 97.57 222 ALA A C 1
ATOM 1624 O O . ALA A 1 222 ? 5.38 25.83 14.45 1 97.57 222 ALA A O 1
ATOM 1625 N N . ASP A 1 223 ? 4.098 26.691 16.047 1 98.08 223 ASP A N 1
ATOM 1626 C CA . ASP A 1 223 ? 5.227 27.078 16.887 1 98.08 223 ASP A CA 1
ATOM 1627 C C . ASP A 1 223 ? 6.084 25.867 17.247 1 98.08 223 ASP A C 1
ATOM 1629 O O . ASP A 1 223 ? 7.309 25.972 17.339 1 98.08 223 ASP A O 1
ATOM 1633 N N . GLN A 1 224 ? 5.472 24.757 17.412 1 98.46 224 GLN A N 1
ATOM 1634 C CA . GLN A 1 224 ? 6.182 23.528 17.75 1 98.46 224 GLN A CA 1
ATOM 1635 C C . GLN A 1 224 ? 7.161 23.137 16.646 1 98.46 224 GLN A C 1
ATOM 1637 O O . GLN A 1 224 ? 8.238 22.606 16.924 1 98.46 224 GLN A O 1
ATOM 1642 N N . ALA A 1 225 ? 6.784 23.306 15.424 1 98.36 225 ALA A N 1
ATOM 1643 C CA . ALA A 1 225 ? 7.681 22.995 14.313 1 98.36 225 ALA A CA 1
ATOM 1644 C C . ALA A 1 225 ? 8.945 23.847 14.374 1 98.36 225 ALA A C 1
ATOM 1646 O O . ALA A 1 225 ? 10.046 23.354 14.116 1 98.36 225 ALA A O 1
ATOM 1647 N N . LEU A 1 226 ? 8.771 25.088 14.669 1 97.96 226 LEU A N 1
ATOM 1648 C CA . LEU A 1 226 ? 9.923 25.974 14.803 1 97.96 226 LEU A CA 1
ATOM 1649 C C . LEU A 1 226 ? 10.793 25.559 15.984 1 97.96 226 LEU A C 1
ATOM 1651 O O . LEU A 1 226 ? 12.022 25.637 15.914 1 97.96 226 LEU A O 1
ATOM 1655 N N . MET A 1 227 ? 10.147 25.174 17.048 1 98.05 227 MET A N 1
ATOM 1656 C CA . MET A 1 227 ? 10.895 24.675 18.199 1 98.05 227 MET A CA 1
ATOM 1657 C C . MET A 1 227 ? 11.717 23.447 17.823 1 98.05 227 MET A C 1
ATOM 1659 O O . MET A 1 227 ? 12.86 23.303 18.258 1 98.05 227 MET A O 1
ATOM 1663 N N . CYS A 1 228 ? 11.137 22.596 17.001 1 98.35 228 CYS A N 1
ATOM 1664 C CA . CYS A 1 228 ? 11.852 21.414 16.533 1 98.35 228 CYS A CA 1
ATOM 1665 C C . CYS A 1 228 ? 13.112 21.805 15.77 1 98.35 228 CYS A C 1
ATOM 1667 O O . CYS A 1 228 ? 14.17 21.201 15.957 1 98.35 228 CYS A O 1
ATOM 1669 N N . VAL A 1 229 ? 13.004 22.792 14.962 1 98.01 229 VAL A N 1
ATOM 1670 C CA . VAL A 1 229 ? 14.119 23.257 14.144 1 98.01 229 VAL A CA 1
ATOM 1671 C C . VAL A 1 229 ? 15.237 23.78 15.043 1 98.01 229 VAL A C 1
ATOM 1673 O O . VAL A 1 229 ? 16.419 23.636 14.722 1 98.01 229 VAL A O 1
ATOM 1676 N N . GLN A 1 230 ? 14.926 24.319 16.15 1 96.85 230 GLN A N 1
ATOM 1677 C CA . GLN A 1 230 ? 15.895 24.896 17.075 1 96.85 230 GLN A CA 1
ATOM 1678 C C . GLN A 1 230 ? 16.545 23.815 17.936 1 96.85 230 GLN A C 1
ATOM 1680 O O . GLN A 1 230 ? 17.675 23.98 18.4 1 96.85 230 GLN A O 1
ATOM 1685 N N . GLN A 1 231 ? 15.871 22.682 18.105 1 97.04 231 GLN A N 1
ATOM 1686 C CA . GLN A 1 231 ? 16.312 21.7 19.089 1 97.04 231 GLN A CA 1
ATOM 1687 C C . GLN A 1 231 ? 16.825 20.433 18.411 1 97.04 231 GLN A C 1
ATOM 1689 O O . GLN A 1 231 ? 17.341 19.531 19.075 1 97.04 231 GLN A O 1
ATOM 1694 N N . HIS A 1 232 ? 16.648 20.314 17.163 1 98.4 232 HIS A N 1
ATOM 1695 C CA . HIS A 1 232 ? 17.021 19.14 16.382 1 98.4 232 HIS A CA 1
ATOM 1696 C C . HIS A 1 232 ? 17.585 19.54 15.023 1 98.4 232 HIS A C 1
ATOM 1698 O O . HIS A 1 232 ? 17.233 20.592 14.485 1 98.4 232 HIS A O 1
ATOM 1704 N N . PRO A 1 233 ? 18.539 18.763 14.45 1 98.52 233 PRO A N 1
ATOM 1705 C CA . PRO A 1 233 ? 19.019 19.096 13.107 1 98.52 233 PRO A CA 1
ATOM 1706 C C . PRO A 1 233 ? 17.946 18.917 12.036 1 98.52 233 PRO A C 1
ATOM 1708 O O . PRO A 1 233 ? 17.602 17.785 11.685 1 98.52 233 PRO A O 1
ATOM 1711 N N . VAL A 1 234 ? 17.457 20.012 11.571 1 98.68 234 VAL A N 1
ATOM 1712 C CA . VAL A 1 234 ? 16.467 20.023 10.499 1 98.68 234 VAL A CA 1
ATOM 1713 C C . VAL A 1 234 ? 16.988 20.846 9.323 1 98.68 234 VAL A C 1
ATOM 1715 O O . VAL A 1 234 ? 17.438 21.98 9.501 1 98.68 234 VAL A O 1
ATOM 1718 N N . HIS A 1 235 ? 16.965 20.253 8.144 1 98.32 235 HIS A N 1
ATOM 1719 C CA . HIS A 1 235 ? 17.377 20.934 6.921 1 98.32 235 HIS A CA 1
ATOM 1720 C C . HIS A 1 235 ? 16.189 21.169 5.995 1 98.32 235 HIS A C 1
ATOM 1722 O O . HIS A 1 235 ? 15.441 20.237 5.689 1 98.32 235 HIS A O 1
ATOM 1728 N N . SER A 1 236 ? 16.052 22.405 5.592 1 98.2 236 SER A N 1
ATOM 1729 C CA . SER A 1 236 ? 14.964 22.774 4.692 1 98.2 236 SER A CA 1
ATOM 1730 C C . SER A 1 236 ? 15.322 22.476 3.24 1 98.2 236 SER A C 1
ATOM 1732 O O . SER A 1 236 ? 16.426 22.788 2.79 1 98.2 236 SER A O 1
ATOM 1734 N N . HIS A 1 237 ? 14.41 21.864 2.513 1 98.29 237 HIS A N 1
ATOM 1735 C CA . HIS A 1 237 ? 14.544 21.586 1.087 1 98.29 237 HIS A CA 1
ATOM 1736 C C . HIS A 1 237 ? 13.297 22.017 0.322 1 98.29 237 HIS A C 1
ATOM 1738 O O . HIS A 1 237 ? 12.174 21.794 0.781 1 98.29 237 HIS A O 1
ATOM 1744 N N . LEU A 1 238 ? 13.544 22.727 -0.782 1 98.6 238 LEU A N 1
ATOM 1745 C CA . LEU A 1 238 ? 12.435 23.16 -1.625 1 98.6 238 LEU A CA 1
ATOM 1746 C C . LEU A 1 23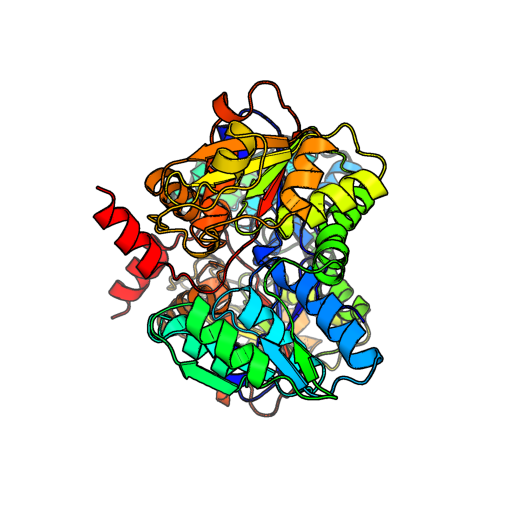8 ? 12.429 22.4 -2.947 1 98.6 238 LEU A C 1
ATOM 1748 O O . LEU A 1 238 ? 13.488 22.133 -3.52 1 98.6 238 LEU A O 1
ATOM 1752 N N . VAL A 1 239 ? 11.237 22.058 -3.395 1 98.61 239 VAL A N 1
ATOM 1753 C CA . VAL A 1 239 ? 11.078 21.441 -4.708 1 98.61 239 VAL A CA 1
ATOM 1754 C C . VAL A 1 239 ? 9.975 22.156 -5.485 1 98.61 239 VAL A C 1
ATOM 1756 O O . VAL A 1 239 ? 9.145 22.854 -4.897 1 98.61 239 VAL A O 1
ATOM 1759 N N . SER A 1 240 ? 9.954 22.039 -6.761 1 98.25 240 SER A N 1
ATOM 1760 C CA . SER A 1 240 ? 8.888 22.595 -7.588 1 98.25 240 SER A CA 1
ATOM 1761 C C . SER A 1 240 ? 7.646 21.71 -7.559 1 98.25 240 SER A C 1
ATOM 1763 O O . SER A 1 240 ? 7.729 20.526 -7.225 1 98.25 240 SER A O 1
ATOM 1765 N N . ASP A 1 241 ? 6.557 22.322 -7.911 1 98.19 241 ASP A N 1
ATOM 1766 C CA . ASP A 1 241 ? 5.338 21.533 -8.063 1 98.19 241 ASP A CA 1
ATOM 1767 C C . ASP A 1 241 ? 5.523 20.431 -9.103 1 98.19 241 ASP A C 1
ATOM 1769 O O . ASP A 1 241 ? 5.055 19.307 -8.914 1 98.19 241 ASP A O 1
ATOM 1773 N N . ARG A 1 242 ? 6.181 20.718 -10.188 1 98.22 242 ARG A N 1
ATOM 1774 C CA . ARG A 1 242 ? 6.399 19.734 -11.243 1 98.22 242 ARG A CA 1
ATOM 1775 C C . ARG A 1 242 ? 7.19 18.539 -10.723 1 98.22 242 ARG A C 1
ATOM 1777 O O . ARG A 1 242 ? 6.838 17.389 -10.995 1 98.22 242 ARG A O 1
ATOM 1784 N N . ALA A 1 243 ? 8.261 18.801 -9.973 1 98.23 243 ALA A N 1
ATOM 1785 C CA . ALA A 1 243 ? 9.077 17.722 -9.423 1 98.23 243 ALA A CA 1
ATOM 1786 C C . ALA A 1 243 ? 8.251 16.821 -8.51 1 98.23 243 ALA A C 1
ATOM 1788 O O . ALA A 1 243 ? 8.403 15.597 -8.532 1 98.23 243 ALA A O 1
ATOM 1789 N N . ALA A 1 244 ? 7.423 17.412 -7.696 1 98.62 244 ALA A N 1
ATOM 1790 C CA . ALA A 1 244 ? 6.553 16.655 -6.799 1 98.62 244 ALA A CA 1
ATOM 1791 C C . ALA A 1 244 ? 5.591 15.77 -7.586 1 98.62 244 ALA A C 1
ATOM 1793 O O . ALA A 1 244 ? 5.4 14.598 -7.251 1 98.62 244 ALA A O 1
ATOM 1794 N N . LEU A 1 245 ? 4.983 16.348 -8.603 1 98.6 245 LEU A N 1
ATOM 1795 C CA . LEU A 1 245 ? 4.014 15.621 -9.416 1 98.6 245 LEU A CA 1
ATOM 1796 C C . LEU A 1 245 ? 4.686 14.478 -10.17 1 98.6 245 LEU A C 1
ATOM 1798 O O . LEU A 1 245 ? 4.143 13.373 -10.243 1 98.6 245 LEU A O 1
ATOM 1802 N N . GLU A 1 246 ? 5.839 14.734 -10.728 1 98.25 246 GLU A N 1
ATOM 1803 C CA . GLU A 1 246 ? 6.584 13.691 -11.427 1 98.25 246 GLU A CA 1
ATOM 1804 C C . GLU A 1 246 ? 6.963 12.556 -10.481 1 98.25 246 GLU A C 1
ATOM 1806 O O . GLU A 1 246 ? 6.954 11.386 -10.871 1 98.25 246 GLU A O 1
ATOM 1811 N N . ALA A 1 247 ? 7.31 12.897 -9.266 1 98.45 247 ALA A N 1
ATOM 1812 C CA . ALA A 1 247 ? 7.644 11.88 -8.272 1 98.45 247 ALA A CA 1
ATOM 1813 C C . ALA A 1 247 ? 6.431 11.013 -7.946 1 98.45 247 ALA A C 1
ATOM 1815 O O . ALA A 1 247 ? 6.565 9.81 -7.712 1 98.45 247 ALA A O 1
ATOM 1816 N N . CYS A 1 248 ? 5.222 11.617 -7.912 1 98.5 248 CYS A N 1
ATOM 1817 C CA . CYS A 1 248 ? 4.006 10.841 -7.7 1 98.5 248 CYS A CA 1
ATOM 1818 C C . CYS A 1 248 ? 3.831 9.792 -8.791 1 98.5 248 CYS A C 1
ATOM 1820 O O . CYS A 1 248 ? 3.539 8.63 -8.501 1 98.5 248 CYS A O 1
ATOM 1822 N N . GLU A 1 249 ? 4.03 10.186 -10.009 1 97.62 249 GLU A N 1
ATOM 1823 C CA . GLU A 1 249 ? 3.86 9.269 -11.132 1 97.62 249 GLU A CA 1
ATOM 1824 C C . GLU A 1 249 ? 4.912 8.164 -11.107 1 97.62 249 GLU A C 1
ATOM 1826 O O . GLU A 1 249 ? 4.597 6.994 -11.332 1 97.62 249 GLU A O 1
ATOM 1831 N N . ARG A 1 250 ? 6.113 8.549 -10.872 1 97.33 250 ARG A N 1
ATOM 1832 C CA . ARG A 1 250 ? 7.198 7.574 -10.827 1 97.33 250 ARG A CA 1
ATOM 1833 C C . ARG A 1 250 ? 6.984 6.568 -9.701 1 97.33 250 ARG A C 1
ATOM 1835 O O . ARG A 1 250 ? 7.232 5.373 -9.873 1 97.33 250 ARG A O 1
ATOM 1842 N N . PHE A 1 251 ? 6.527 7.105 -8.567 1 98.46 251 PHE A N 1
ATOM 1843 C CA . PHE A 1 251 ? 6.297 6.241 -7.415 1 98.46 251 PHE A CA 1
ATOM 1844 C C . PHE A 1 251 ? 5.172 5.252 -7.696 1 98.46 251 PHE A C 1
ATOM 1846 O O . PHE A 1 251 ? 5.229 4.1 -7.262 1 98.46 251 PHE A O 1
ATOM 1853 N N . LEU A 1 252 ? 4.131 5.701 -8.366 1 97.99 252 LEU A N 1
ATOM 1854 C CA . LEU A 1 252 ? 3.057 4.799 -8.769 1 97.99 252 LEU A CA 1
ATOM 1855 C C . LEU A 1 252 ? 3.589 3.687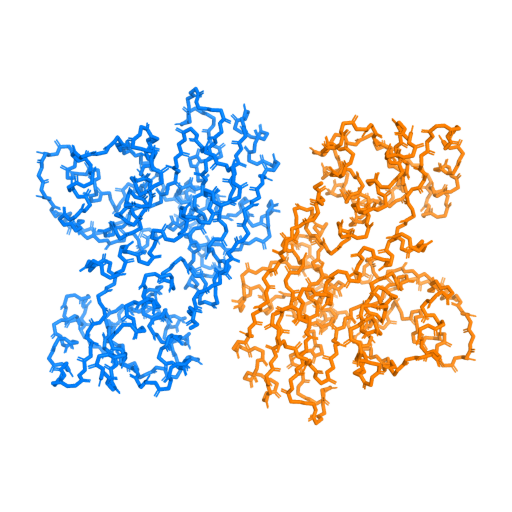 -9.665 1 97.99 252 LEU A C 1
ATOM 1857 O O . LEU A 1 252 ? 3.212 2.523 -9.508 1 97.99 252 LEU A O 1
ATOM 1861 N N . LEU A 1 253 ? 4.425 4.056 -10.561 1 96.51 253 LEU A N 1
ATOM 1862 C CA . LEU A 1 253 ? 5.013 3.063 -11.454 1 96.51 253 LEU A CA 1
ATOM 1863 C C . LEU A 1 253 ? 5.915 2.105 -10.682 1 96.51 253 LEU A C 1
ATOM 1865 O O . LEU A 1 253 ? 5.851 0.89 -10.88 1 96.51 253 LEU A O 1
ATOM 1869 N N . ASP A 1 254 ? 6.715 2.594 -9.785 1 96.99 254 ASP A N 1
ATOM 1870 C CA . ASP A 1 254 ? 7.764 1.829 -9.117 1 96.99 254 ASP A CA 1
ATOM 1871 C C . ASP A 1 254 ? 7.191 0.991 -7.977 1 96.99 254 ASP A C 1
ATOM 1873 O O . ASP A 1 254 ? 7.665 -0.116 -7.713 1 96.99 254 ASP A O 1
ATOM 1877 N N . HIS A 1 255 ? 6.152 1.517 -7.264 1 97.84 255 HIS A N 1
ATOM 1878 C CA . HIS A 1 255 ? 5.709 0.871 -6.034 1 97.84 255 HIS A CA 1
ATOM 1879 C C . HIS A 1 255 ? 4.204 0.627 -6.05 1 97.84 255 HIS A C 1
ATOM 1881 O O . HIS A 1 255 ? 3.656 0.038 -5.116 1 97.84 255 HIS A O 1
ATOM 1887 N N . ARG A 1 256 ? 3.525 1.123 -7.107 1 97.91 256 ARG A N 1
ATOM 1888 C CA . ARG A 1 256 ? 2.115 0.821 -7.329 1 97.91 256 ARG A CA 1
ATOM 1889 C C . ARG A 1 256 ? 1.243 1.455 -6.251 1 97.91 256 ARG A C 1
ATOM 1891 O O . ARG A 1 256 ? 0.173 0.936 -5.926 1 97.91 256 ARG A O 1
ATOM 1898 N N . VAL A 1 257 ? 1.701 2.537 -5.632 1 98.43 257 VAL A N 1
ATOM 1899 C CA . VAL A 1 257 ? 0.964 3.287 -4.621 1 98.43 257 VAL A CA 1
ATOM 1900 C C . VAL A 1 257 ? 0.769 4.729 -5.087 1 98.43 257 VAL A C 1
ATOM 1902 O O . VAL A 1 257 ? 1.738 5.42 -5.409 1 98.43 257 VAL A O 1
ATOM 1905 N N . LEU A 1 258 ? -0.471 5.134 -5.184 1 98.39 258 LEU A N 1
ATOM 1906 C CA . LEU A 1 258 ? -0.798 6.51 -5.542 1 98.39 258 LEU A CA 1
ATOM 1907 C C . LEU A 1 258 ? -0.743 7.418 -4.317 1 98.39 258 LEU A C 1
ATOM 1909 O O . LEU A 1 258 ? -1.341 7.11 -3.284 1 98.39 258 LEU A O 1
ATOM 1913 N N . VAL A 1 259 ? 0.009 8.465 -4.406 1 98.65 259 VAL A N 1
ATOM 1914 C CA . VAL A 1 259 ? 0.119 9.439 -3.326 1 98.65 259 VAL A CA 1
ATOM 1915 C C . VAL A 1 259 ? -0.213 10.834 -3.852 1 98.65 259 VAL A C 1
ATOM 1917 O O . VAL A 1 259 ? -0.285 11.045 -5.065 1 98.65 259 VAL A O 1
ATOM 1920 N N . GLU A 1 260 ? -0.458 11.755 -2.966 1 98.33 260 GLU A N 1
ATOM 1921 C CA . GLU A 1 260 ? -0.747 13.125 -3.378 1 98.33 260 GLU A CA 1
ATOM 1922 C C . GLU A 1 260 ? 0.535 13.938 -3.531 1 98.33 260 GLU A C 1
ATOM 1924 O O . GLU A 1 260 ? 1.602 13.514 -3.082 1 98.33 260 GLU A O 1
ATOM 1929 N N . PRO A 1 261 ? 0.449 15.146 -4.129 1 98.26 261 PRO A N 1
ATOM 1930 C CA . PRO A 1 261 ? 1.647 15.939 -4.412 1 98.26 261 PRO A CA 1
ATOM 1931 C C . PRO A 1 261 ? 2.432 16.293 -3.151 1 98.26 261 PRO A C 1
ATOM 1933 O O . PRO A 1 261 ? 3.661 16.386 -3.19 1 98.26 261 PRO A O 1
ATOM 1936 N N . ALA A 1 262 ? 1.751 16.496 -2.065 1 98.41 262 ALA A N 1
ATOM 1937 C CA . ALA A 1 262 ? 2.437 16.776 -0.807 1 98.41 262 ALA A CA 1
ATOM 1938 C C . ALA A 1 262 ? 3.438 15.674 -0.471 1 98.41 262 ALA A C 1
ATOM 1940 O O . ALA A 1 262 ? 4.565 15.955 -0.056 1 98.41 262 ALA A O 1
ATOM 1941 N N . CYS A 1 263 ? 3.043 14.466 -0.601 1 98.81 263 CYS A N 1
ATOM 1942 C CA . CYS A 1 263 ? 3.945 13.338 -0.402 1 98.81 263 CYS A CA 1
ATOM 1943 C C . CYS A 1 263 ? 4.998 13.281 -1.501 1 98.81 263 CYS A C 1
ATOM 1945 O O . CYS A 1 263 ? 6.155 12.942 -1.242 1 98.81 263 CYS A O 1
ATOM 1947 N N . GLY A 1 264 ? 4.586 13.599 -2.742 1 98.8 264 GLY A N 1
ATOM 1948 C CA . GLY A 1 264 ? 5.497 13.66 -3.873 1 98.8 264 GLY A CA 1
ATOM 1949 C C . GLY A 1 264 ? 6.688 14.569 -3.632 1 98.8 264 GLY A C 1
ATOM 1950 O O . GLY A 1 264 ? 7.783 14.315 -4.137 1 98.8 264 GLY A O 1
ATOM 1951 N N . ALA A 1 265 ? 6.495 15.591 -2.846 1 98.87 265 ALA A N 1
ATOM 1952 C CA . ALA A 1 265 ? 7.586 16.511 -2.536 1 98.87 265 ALA A CA 1
ATOM 1953 C C . ALA A 1 265 ? 8.747 15.78 -1.868 1 98.87 265 ALA A C 1
ATOM 1955 O O . ALA A 1 265 ? 9.893 15.886 -2.31 1 98.87 265 ALA A O 1
ATOM 1956 N N . ALA A 1 266 ? 8.5 15.021 -0.818 1 98.85 266 ALA A N 1
ATOM 1957 C CA . ALA A 1 266 ? 9.537 14.247 -0.141 1 98.85 266 ALA A CA 1
ATOM 1958 C C . ALA A 1 266 ? 10.141 13.203 -1.077 1 98.85 266 ALA A C 1
ATOM 1960 O O . ALA A 1 266 ? 11.356 12.99 -1.077 1 98.85 266 ALA A O 1
ATOM 1961 N N . LEU A 1 267 ? 9.308 12.595 -1.869 1 98.83 267 LEU A N 1
ATOM 1962 C CA . LEU A 1 267 ? 9.769 11.566 -2.795 1 98.83 267 LEU A CA 1
ATOM 1963 C C . LEU A 1 267 ? 10.695 12.16 -3.851 1 98.83 267 LEU A C 1
ATOM 1965 O O . LEU A 1 267 ? 11.644 11.506 -4.289 1 98.83 267 LEU A O 1
ATOM 1969 N N . ALA A 1 268 ? 10.367 13.38 -4.271 1 98.71 268 ALA A N 1
ATOM 1970 C CA . ALA A 1 268 ? 11.225 14.035 -5.255 1 98.71 268 ALA A CA 1
ATOM 1971 C C . ALA A 1 268 ? 12.664 14.125 -4.755 1 98.71 268 ALA A C 1
ATOM 1973 O O . ALA A 1 268 ? 13.607 13.901 -5.517 1 98.71 268 ALA A O 1
ATOM 1974 N N . VAL A 1 269 ? 12.851 14.429 -3.507 1 98.5 269 VAL A N 1
ATOM 1975 C CA . VAL A 1 269 ? 14.172 14.498 -2.891 1 98.5 269 VAL A CA 1
ATOM 1976 C C . VAL A 1 269 ? 14.794 13.105 -2.843 1 98.5 269 VAL A C 1
ATOM 1978 O O . VAL A 1 269 ? 15.983 12.938 -3.124 1 98.5 269 VAL A O 1
ATOM 1981 N N . ALA A 1 270 ? 14.032 12.112 -2.525 1 97.73 270 ALA A N 1
ATOM 1982 C CA . ALA A 1 270 ? 14.52 10.743 -2.378 1 97.73 270 ALA A CA 1
ATOM 1983 C C . ALA A 1 270 ? 14.995 10.183 -3.715 1 97.73 270 ALA A C 1
ATOM 1985 O O . ALA A 1 270 ? 15.892 9.338 -3.758 1 97.73 270 ALA A O 1
ATOM 1986 N N . TYR A 1 271 ? 14.365 10.665 -4.82 1 97.14 271 TYR A N 1
ATOM 1987 C CA . TYR A 1 271 ? 14.74 10.215 -6.156 1 97.14 271 TYR A CA 1
ATOM 1988 C C . TYR A 1 271 ? 15.994 10.932 -6.641 1 97.14 271 TYR A C 1
ATOM 1990 O O . TYR A 1 271 ? 16.58 10.551 -7.657 1 97.14 271 TYR A O 1
ATOM 1998 N N . ASP A 1 272 ? 16.452 11.946 -5.926 1 95.73 272 ASP A N 1
ATOM 1999 C CA . ASP A 1 272 ? 17.522 12.825 -6.39 1 95.73 272 ASP A CA 1
ATOM 2000 C C . ASP A 1 272 ? 18.802 12.603 -5.588 1 95.73 272 ASP A C 1
ATOM 2002 O O . ASP A 1 272 ? 18.948 13.13 -4.483 1 95.73 272 ASP A O 1
ATOM 2006 N N . ALA A 1 273 ? 19.81 12.008 -6.192 1 94.17 273 ALA A N 1
ATOM 2007 C CA . ALA A 1 273 ? 21.076 11.683 -5.541 1 94.17 273 ALA A CA 1
ATOM 2008 C C . ALA A 1 273 ? 21.76 12.94 -5.012 1 94.17 273 ALA A C 1
ATOM 2010 O O . ALA A 1 273 ? 22.342 12.927 -3.925 1 94.17 273 ALA A O 1
ATOM 2011 N N . LYS A 1 274 ? 21.709 13.981 -5.742 1 95.77 274 LYS A N 1
ATOM 2012 C CA . LYS A 1 274 ? 22.389 15.221 -5.377 1 95.77 274 LYS A CA 1
ATOM 2013 C C . LYS A 1 274 ? 21.785 15.827 -4.114 1 95.77 274 LYS A C 1
ATOM 2015 O O . LYS A 1 274 ? 22.508 16.354 -3.265 1 95.77 274 LYS A O 1
ATOM 2020 N N . ALA A 1 275 ? 20.459 15.735 -4.003 1 94.4 275 ALA A N 1
ATOM 2021 C CA . ALA A 1 275 ? 19.762 16.311 -2.856 1 94.4 275 ALA A CA 1
ATOM 2022 C C . ALA A 1 275 ? 20.112 15.566 -1.571 1 94.4 275 ALA A C 1
ATOM 2024 O O . ALA A 1 275 ? 20.077 16.144 -0.482 1 94.4 275 ALA A O 1
ATOM 2025 N N . LEU A 1 276 ? 20.532 14.337 -1.638 1 96.35 276 LEU A N 1
ATOM 2026 C CA . LEU A 1 276 ? 20.787 13.503 -0.468 1 96.35 276 LEU A CA 1
ATOM 2027 C C . LEU A 1 276 ? 22.252 13.585 -0.052 1 96.35 276 LEU A C 1
ATOM 2029 O O . LEU A 1 276 ? 22.607 13.196 1.063 1 96.35 276 LEU A O 1
ATOM 2033 N N . GLY A 1 277 ? 23.111 14.041 -0.932 1 94.37 277 GLY A N 1
ATOM 2034 C CA . GLY A 1 277 ? 24.516 14.211 -0.599 1 94.37 277 GLY A CA 1
ATOM 2035 C C . GLY A 1 277 ? 25.211 12.906 -0.26 1 94.37 277 GLY A C 1
ATOM 2036 O O . GLY A 1 277 ? 25.139 11.941 -1.023 1 94.37 277 GLY A O 1
ATOM 2037 N N . ALA A 1 278 ? 25.753 12.877 0.982 1 94.26 278 ALA A N 1
ATOM 2038 C CA . ALA A 1 278 ? 26.592 11.737 1.343 1 94.26 278 ALA A CA 1
ATOM 2039 C C . ALA A 1 278 ? 25.814 10.729 2.184 1 94.26 278 ALA A C 1
ATOM 2041 O O . ALA A 1 278 ? 26.359 9.7 2.592 1 94.26 278 ALA A O 1
ATOM 2042 N N . LEU A 1 279 ? 24.618 10.976 2.405 1 96.35 279 LEU A N 1
ATOM 2043 C CA . LEU A 1 279 ? 23.796 10.065 3.194 1 96.35 279 LEU A CA 1
ATOM 2044 C C . LEU A 1 279 ? 23.724 8.69 2.539 1 96.35 279 LEU A C 1
ATOM 2046 O O . LEU A 1 279 ? 23.659 8.585 1.312 1 96.35 279 LEU A O 1
ATOM 2050 N N . ARG A 1 280 ? 23.756 7.577 3.304 1 96.57 280 ARG A N 1
ATOM 2051 C CA . ARG A 1 280 ? 23.799 6.227 2.752 1 96.57 280 ARG A CA 1
ATOM 2052 C C . ARG A 1 280 ? 22.483 5.495 2.993 1 96.57 280 ARG A C 1
ATOM 2054 O O . ARG A 1 280 ? 22.008 4.759 2.125 1 96.57 280 ARG A O 1
ATOM 2061 N N . ASN A 1 281 ? 21.929 5.559 4.21 1 98.36 281 ASN A N 1
ATOM 2062 C CA . ASN A 1 281 ? 20.656 4.959 4.594 1 98.36 281 ASN A CA 1
ATOM 2063 C C . ASN A 1 281 ? 19.612 6.022 4.926 1 98.36 281 ASN A C 1
ATOM 2065 O O . ASN A 1 281 ? 19.619 6.583 6.023 1 98.36 281 ASN A O 1
ATOM 2069 N N . VAL A 1 282 ? 18.73 6.221 4.032 1 98.77 282 VAL A N 1
ATOM 2070 C CA . VAL A 1 282 ? 17.78 7.321 4.158 1 98.77 282 VAL A CA 1
ATOM 2071 C C . VAL A 1 282 ? 16.365 6.768 4.314 1 98.77 282 VAL A C 1
ATOM 2073 O O . VAL A 1 282 ? 15.942 5.902 3.544 1 98.77 282 VAL A O 1
ATOM 2076 N N . LEU A 1 283 ? 15.679 7.185 5.343 1 98.92 283 LEU A N 1
ATOM 2077 C CA . LEU A 1 283 ? 14.28 6.826 5.55 1 98.92 283 LEU A CA 1
ATOM 2078 C C . LEU A 1 283 ? 13.354 7.892 4.972 1 98.92 283 LEU A C 1
ATOM 2080 O O . LEU A 1 283 ? 13.471 9.072 5.313 1 98.92 283 LEU A O 1
ATOM 2084 N N . VAL A 1 284 ? 12.482 7.524 4.126 1 98.95 284 VAL A N 1
ATOM 2085 C CA . VAL A 1 284 ? 11.491 8.425 3.546 1 98.95 284 VAL A CA 1
ATOM 2086 C C . VAL A 1 284 ? 10.108 8.103 4.107 1 98.95 284 VAL A C 1
ATOM 2088 O O . VAL A 1 284 ? 9.657 6.957 4.042 1 98.95 284 VAL A O 1
ATOM 2091 N N . VAL A 1 285 ? 9.466 9.096 4.673 1 98.96 285 VAL A N 1
ATOM 2092 C CA . VAL A 1 285 ? 8.085 8.91 5.107 1 98.96 285 VAL A CA 1
ATOM 2093 C C . VAL A 1 285 ? 7.143 9.072 3.916 1 98.96 285 VAL A C 1
ATOM 2095 O O . VAL A 1 285 ? 6.982 10.176 3.389 1 98.96 285 VAL A O 1
ATOM 2098 N N . VAL A 1 286 ? 6.587 8.02 3.502 1 98.92 286 VAL A N 1
ATOM 2099 C CA . VAL A 1 286 ? 5.539 8.077 2.489 1 98.92 286 VAL A CA 1
ATOM 2100 C C . VAL A 1 286 ? 4.203 8.42 3.145 1 98.92 286 VAL A C 1
ATOM 2102 O O . VAL A 1 286 ? 3.436 7.526 3.51 1 98.92 286 VAL A O 1
ATOM 2105 N N . CYS A 1 287 ? 3.921 9.622 3.192 1 98.79 287 CYS A N 1
ATOM 2106 C CA . CYS A 1 287 ? 2.913 10.132 4.115 1 98.79 287 CYS A CA 1
ATOM 2107 C C . CYS A 1 287 ? 1.51 9.929 3.557 1 98.79 287 CYS A C 1
ATOM 2109 O O . CYS A 1 287 ? 0.529 9.974 4.301 1 98.79 287 CYS A O 1
ATOM 2111 N N . GLY A 1 288 ? 1.401 9.788 2.245 1 98.34 288 GLY A N 1
ATOM 2112 C CA . GLY A 1 288 ? 0.126 9.432 1.643 1 98.34 288 GLY A CA 1
ATOM 2113 C C . GLY A 1 288 ? -0.696 10.638 1.229 1 98.34 288 GLY A C 1
ATOM 2114 O O . GLY A 1 288 ? -0.142 11.672 0.849 1 98.34 288 GLY A O 1
ATOM 2115 N N . GLY A 1 289 ? -1.95 10.509 1.347 1 96.91 289 GLY A N 1
ATOM 2116 C CA . GLY A 1 289 ? -2.964 11.467 0.936 1 96.91 289 GLY A CA 1
ATOM 2117 C C . GLY A 1 289 ? -4.041 10.856 0.058 1 96.91 289 GLY A C 1
ATOM 2118 O O . GLY A 1 289 ? -3.747 10.323 -1.014 1 96.91 289 GLY A O 1
ATOM 2119 N N . ALA A 1 290 ? -5.271 11.028 0.537 1 95.05 290 ALA A N 1
ATOM 2120 C CA . ALA A 1 290 ? -6.356 10.286 -0.1 1 95.05 290 ALA A CA 1
ATOM 2121 C C . ALA A 1 290 ? -7.192 11.196 -0.994 1 95.05 290 ALA A C 1
ATOM 2123 O O . ALA A 1 290 ? -8.054 10.723 -1.739 1 95.05 290 ALA A O 1
ATOM 2124 N N . THR A 1 291 ? -6.914 12.457 -1.006 1 93.08 291 THR A N 1
ATOM 2125 C CA . THR A 1 291 ? -7.864 13.371 -1.631 1 93.08 291 THR A CA 1
ATOM 2126 C C . THR A 1 291 ? -7.472 13.65 -3.079 1 93.08 291 THR A C 1
ATOM 2128 O O . THR A 1 291 ? -8.255 14.223 -3.84 1 93.08 291 THR A O 1
ATOM 2131 N N . ALA A 1 292 ? -6.297 13.272 -3.463 1 92.96 292 ALA A N 1
ATOM 2132 C CA . ALA A 1 292 ? -5.873 13.459 -4.848 1 92.96 292 ALA A CA 1
ATOM 2133 C C . ALA A 1 292 ? -6.085 12.186 -5.662 1 92.96 292 ALA A C 1
ATOM 2135 O O . ALA A 1 292 ? -5.828 11.081 -5.178 1 92.96 292 ALA A O 1
ATOM 2136 N N . THR A 1 293 ? -6.567 12.366 -6.873 1 94.27 293 THR A N 1
ATOM 2137 C CA . THR A 1 293 ? -6.743 11.236 -7.778 1 94.27 293 THR A CA 1
ATOM 2138 C C . THR A 1 293 ? -5.657 11.227 -8.85 1 94.27 293 THR A C 1
ATOM 2140 O O . THR A 1 293 ? -4.978 12.235 -9.061 1 94.27 293 THR A O 1
ATOM 2143 N N . LEU A 1 294 ? -5.568 10.133 -9.476 1 95.16 294 LEU A N 1
ATOM 2144 C CA . LEU A 1 294 ? -4.631 10.022 -10.589 1 95.16 294 LEU A CA 1
ATOM 2145 C C . LEU A 1 294 ? -4.965 11.03 -11.684 1 95.16 294 LEU A C 1
ATOM 2147 O O . LEU A 1 294 ? -4.068 11.656 -12.252 1 95.16 294 LEU A O 1
ATOM 2151 N N . GLU A 1 295 ? -6.225 11.155 -11.997 1 94.53 295 GLU A N 1
ATOM 2152 C CA . GLU A 1 295 ? -6.672 12.098 -13.019 1 94.53 295 GLU A CA 1
ATOM 2153 C C . GLU A 1 295 ? -6.238 13.522 -12.683 1 94.53 295 GLU A C 1
ATOM 2155 O O . GLU A 1 295 ? -5.811 14.271 -13.564 1 94.53 295 GLU A O 1
ATOM 2160 N N . GLN A 1 296 ? -6.385 13.945 -11.472 1 95.16 296 GLN A N 1
ATOM 2161 C CA . GLN A 1 296 ? -5.98 15.278 -11.04 1 95.16 296 GLN A CA 1
ATOM 2162 C C . GLN A 1 296 ? -4.473 15.471 -11.19 1 95.16 296 GLN A C 1
ATOM 2164 O O . GLN A 1 296 ? -4.019 16.519 -11.653 1 95.16 296 GLN A O 1
ATOM 2169 N N . ILE A 1 297 ? -3.701 14.458 -10.752 1 96.74 297 ILE A N 1
ATOM 2170 C CA . ILE A 1 297 ? -2.246 14.526 -10.835 1 96.74 297 ILE A CA 1
ATOM 2171 C C . ILE A 1 297 ? -1.821 14.725 -12.289 1 96.74 297 ILE A C 1
ATOM 2173 O O . ILE A 1 297 ? -0.979 15.575 -12.585 1 96.74 297 ILE A O 1
ATOM 2177 N N . GLN A 1 298 ? -2.42 13.994 -13.151 1 95.67 298 GLN A N 1
ATOM 2178 C CA . GLN A 1 298 ? -2.094 14.094 -14.57 1 95.67 298 GLN A CA 1
ATOM 2179 C C . GLN A 1 298 ? -2.502 15.451 -15.135 1 95.67 298 GLN A C 1
ATOM 2181 O O . GLN A 1 298 ? -1.776 16.038 -15.94 1 95.67 298 GLN A O 1
ATOM 2186 N N . ALA A 1 299 ? -3.65 15.937 -14.732 1 96.44 299 ALA A N 1
ATOM 2187 C CA . ALA A 1 299 ? -4.107 17.254 -15.166 1 96.44 299 ALA A CA 1
ATOM 2188 C C . ALA A 1 299 ? -3.153 18.348 -14.695 1 96.44 299 ALA A C 1
ATOM 2190 O O . ALA A 1 299 ? -2.83 19.267 -15.451 1 96.44 299 ALA A O 1
ATOM 2191 N N . TRP A 1 300 ? -2.732 18.266 -13.441 1 96.82 300 TRP A N 1
ATOM 2192 C CA . TRP A 1 300 ? -1.806 19.253 -12.895 1 96.82 300 TRP A CA 1
ATOM 2193 C C . TRP A 1 300 ? -0.468 19.207 -13.625 1 96.82 300 TRP A C 1
ATOM 2195 O O . TRP A 1 300 ? 0.159 20.245 -13.85 1 96.82 300 TRP A O 1
ATOM 2205 N N . LEU A 1 301 ? -0.021 18.016 -13.953 1 96.13 301 LEU A N 1
ATOM 2206 C CA . LEU A 1 301 ? 1.243 17.857 -14.663 1 96.13 301 LEU A CA 1
ATOM 2207 C C . LEU A 1 301 ? 1.178 18.509 -16.041 1 96.13 301 LEU A C 1
ATOM 2209 O O . LEU A 1 301 ? 2.155 19.107 -16.496 1 96.13 301 LEU A O 1
ATOM 2213 N N . GLN A 1 302 ? 0.067 18.386 -16.696 1 94.24 302 GLN A N 1
ATOM 2214 C CA . GLN A 1 302 ? -0.122 18.989 -18.011 1 94.24 302 GLN A CA 1
ATOM 2215 C C . GLN A 1 302 ? -0.114 20.512 -17.925 1 94.24 302 GLN A C 1
ATOM 2217 O O . GLN A 1 302 ? 0.336 21.189 -18.851 1 94.24 302 GLN A O 1
ATOM 2222 N N . GLN A 1 303 ? -0.638 21.071 -16.831 1 90.88 303 GLN A N 1
ATOM 2223 C CA . GLN A 1 303 ? -0.693 22.514 -16.627 1 90.88 303 GLN A CA 1
ATOM 2224 C C . GLN A 1 303 ? 0.676 23.067 -16.238 1 90.88 303 GLN A C 1
ATOM 2226 O O . GLN A 1 303 ? 0.944 24.257 -16.416 1 90.88 303 GLN A O 1
ATOM 2231 N N . ALA A 1 304 ? 1.444 22.218 -15.634 1 84.37 304 ALA A N 1
ATOM 2232 C CA . ALA A 1 304 ? 2.769 22.654 -15.202 1 84.37 304 ALA A CA 1
ATOM 2233 C C . ALA A 1 304 ? 3.734 22.728 -16.383 1 84.37 304 ALA A C 1
ATOM 2235 O O . ALA A 1 304 ? 4.826 23.289 -16.265 1 84.37 304 ALA A O 1
ATOM 2236 N N . ASP A 1 305 ? 3.405 22.169 -17.64 1 65.44 305 ASP A N 1
ATOM 2237 C CA . ASP A 1 305 ? 4.172 22.298 -18.875 1 65.44 305 ASP A CA 1
ATOM 2238 C C . AS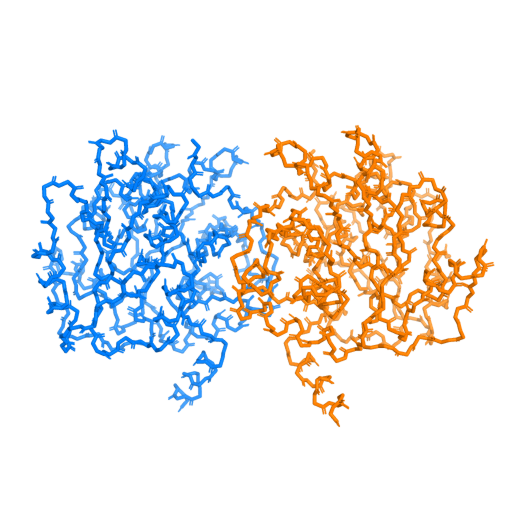P A 1 305 ? 4.003 23.688 -19.484 1 65.44 305 ASP A C 1
ATOM 2240 O O . ASP A 1 305 ? 2.879 24.164 -19.653 1 65.44 305 ASP A O 1
ATOM 2244 N N . MET B 1 1 ? 15.631 -14.874 9.308 1 63.4 1 MET B N 1
ATOM 2245 C CA . MET B 1 1 ? 14.822 -13.708 8.967 1 63.4 1 MET B CA 1
ATOM 2246 C C . MET B 1 1 ? 14.044 -13.944 7.677 1 63.4 1 MET B C 1
ATOM 2248 O O . MET B 1 1 ? 14.589 -14.472 6.706 1 63.4 1 MET B O 1
ATOM 2252 N N . THR B 1 2 ? 12.723 -13.811 7.73 1 89.04 2 THR B N 1
ATOM 2253 C CA . THR B 1 2 ? 11.889 -14.098 6.568 1 89.04 2 THR B CA 1
ATOM 2254 C C . THR B 1 2 ? 11.983 -12.972 5.543 1 89.04 2 THR B C 1
ATOM 2256 O O . THR B 1 2 ? 12.194 -11.812 5.904 1 89.04 2 THR B O 1
ATOM 2259 N N . LEU B 1 3 ? 12.018 -13.329 4.328 1 96.83 3 LEU B N 1
ATOM 2260 C CA . LEU B 1 3 ? 12.194 -12.376 3.238 1 96.83 3 LEU B CA 1
ATOM 2261 C C . LEU B 1 3 ? 10.918 -11.573 3.006 1 96.83 3 LEU B C 1
ATOM 2263 O O . LEU B 1 3 ? 10.97 -10.447 2.506 1 96.83 3 LEU B O 1
ATOM 2267 N N . HIS B 1 4 ? 9.746 -12.182 3.32 1 98.1 4 HIS B N 1
ATOM 2268 C CA . HIS B 1 4 ? 8.5 -11.438 3.176 1 98.1 4 HIS B CA 1
ATOM 2269 C C . HIS B 1 4 ? 8.222 -10.585 4.409 1 98.1 4 HIS B C 1
ATOM 2271 O O . HIS B 1 4 ? 8.846 -10.776 5.455 1 98.1 4 HIS B O 1
ATOM 2277 N N . ILE B 1 5 ? 7.364 -9.632 4.28 1 97.78 5 ILE B N 1
ATOM 2278 C CA . ILE B 1 5 ? 6.985 -8.788 5.408 1 97.78 5 ILE B CA 1
ATOM 2279 C C . ILE B 1 5 ? 5.558 -9.116 5.842 1 97.78 5 ILE B C 1
ATOM 2281 O O . ILE B 1 5 ? 4.804 -9.742 5.093 1 97.78 5 ILE B O 1
ATOM 2285 N N . HIS B 1 6 ? 5.247 -8.766 7.099 1 97.34 6 HIS B N 1
ATOM 2286 C CA . HIS B 1 6 ? 3.85 -8.746 7.517 1 97.34 6 HIS B CA 1
ATOM 2287 C C . HIS B 1 6 ? 3.079 -7.636 6.81 1 97.34 6 HIS B C 1
ATOM 2289 O O . HIS B 1 6 ? 3.392 -6.455 6.975 1 97.34 6 HIS B O 1
ATOM 2295 N N . THR B 1 7 ? 2.097 -8.009 6.006 1 98.12 7 THR B N 1
ATOM 2296 C CA . THR B 1 7 ? 1.37 -7.009 5.232 1 98.12 7 THR B CA 1
ATOM 2297 C C . THR B 1 7 ? 0.118 -6.554 5.976 1 98.12 7 THR B C 1
ATOM 2299 O O . THR B 1 7 ? -0.379 -7.261 6.855 1 98.12 7 THR B O 1
ATOM 2302 N N . PRO B 1 8 ? -0.397 -5.422 5.664 1 98.2 8 PRO B N 1
ATOM 2303 C CA . PRO B 1 8 ? -1.565 -4.878 6.362 1 98.2 8 PRO B CA 1
ATOM 2304 C C . PRO B 1 8 ? -2.819 -5.727 6.163 1 98.2 8 PRO B C 1
ATOM 2306 O O . PRO B 1 8 ? -3.015 -6.302 5.089 1 98.2 8 PRO B O 1
ATOM 2309 N N . LEU B 1 9 ? -3.559 -5.815 7.189 1 98.32 9 LEU B N 1
ATOM 2310 C CA . LEU B 1 9 ? -4.937 -6.292 7.227 1 98.32 9 LEU B CA 1
ATOM 2311 C C . LEU B 1 9 ? -5.894 -5.16 7.585 1 98.32 9 LEU B C 1
ATOM 2313 O O . LEU B 1 9 ? -5.863 -4.645 8.705 1 98.32 9 LEU B O 1
ATOM 2317 N N . ILE B 1 10 ? -6.763 -4.768 6.581 1 97.83 10 ILE B N 1
ATOM 2318 C CA . ILE B 1 10 ? -7.605 -3.614 6.874 1 97.83 10 ILE B CA 1
ATOM 2319 C C . ILE B 1 10 ? -9.041 -3.899 6.442 1 97.83 10 ILE B C 1
ATOM 2321 O O . ILE B 1 10 ? -9.275 -4.686 5.522 1 97.83 10 ILE B O 1
ATOM 2325 N N . GLU B 1 11 ? -9.988 -3.268 7.102 1 97.54 11 GLU B N 1
ATOM 2326 C CA . GLU B 1 11 ? -11.369 -3.235 6.631 1 97.54 11 GLU B CA 1
ATOM 2327 C C . GLU B 1 11 ? -11.558 -2.175 5.549 1 97.54 11 GLU B C 1
ATOM 2329 O O . GLU B 1 11 ? -11.216 -1.008 5.75 1 97.54 11 GLU B O 1
ATOM 2334 N N . SER B 1 12 ? -12.015 -2.58 4.452 1 98.11 12 SER B N 1
ATOM 2335 C CA . SER B 1 12 ? -12.271 -1.638 3.368 1 98.11 12 SER B CA 1
ATOM 2336 C C . SER B 1 12 ? -13.642 -0.987 3.513 1 98.11 12 SER B C 1
ATOM 2338 O O . SER B 1 12 ? -14.668 -1.669 3.452 1 98.11 12 SER B O 1
ATOM 2340 N N . ARG B 1 13 ? -13.683 0.26 3.644 1 97.64 13 ARG B N 1
ATOM 2341 C CA . ARG B 1 13 ? -14.947 0.982 3.748 1 97.64 13 ARG B CA 1
ATOM 2342 C C . ARG B 1 13 ? -15.68 0.997 2.411 1 97.64 13 ARG B C 1
ATOM 2344 O O . ARG B 1 13 ? -16.853 0.626 2.336 1 97.64 13 ARG B O 1
ATOM 2351 N N . PRO B 1 14 ? -15.013 1.38 1.306 1 96.85 14 PRO B N 1
ATOM 2352 C CA . PRO B 1 14 ? -15.729 1.443 0.03 1 96.85 14 PRO B CA 1
ATOM 2353 C C . PRO B 1 14 ? -16.253 0.081 -0.421 1 96.85 14 PRO B C 1
ATOM 2355 O O . PRO B 1 14 ? -17.379 -0.018 -0.916 1 96.85 14 PRO B O 1
ATOM 2358 N N . LEU B 1 15 ? -15.465 -0.992 -0.282 1 98 15 LEU B N 1
ATOM 2359 C CA . LEU B 1 15 ? -15.932 -2.312 -0.689 1 98 15 LEU B CA 1
ATOM 2360 C C . LEU B 1 15 ? -17.066 -2.79 0.212 1 98 15 LEU B C 1
ATOM 2362 O O . LEU B 1 15 ? -18.01 -3.43 -0.257 1 98 15 LEU B O 1
ATOM 2366 N N . SER B 1 16 ? -16.946 -2.494 1.495 1 97.85 16 SER B N 1
ATOM 2367 C CA . SER B 1 16 ? -17.984 -2.896 2.439 1 97.85 16 SER B CA 1
ATOM 2368 C C . SER B 1 16 ? -19.318 -2.233 2.109 1 97.85 16 SER B C 1
ATOM 2370 O O . SER B 1 16 ? -20.37 -2.872 2.184 1 97.85 16 SER B O 1
ATOM 2372 N N . LEU B 1 17 ? -19.263 -0.986 1.81 1 96.49 17 LEU B N 1
ATOM 2373 C CA . LEU B 1 17 ? -20.476 -0.268 1.433 1 96.49 17 LEU B CA 1
ATOM 2374 C C . LEU B 1 17 ? -21.053 -0.821 0.134 1 96.49 17 LEU B C 1
ATOM 2376 O O . LEU B 1 17 ? -22.262 -1.035 0.029 1 96.49 17 LEU B O 1
ATOM 2380 N N . ALA B 1 18 ? -20.178 -1.094 -0.873 1 94.77 18 ALA B N 1
ATOM 2381 C CA . ALA B 1 18 ? -20.612 -1.611 -2.168 1 94.77 18 ALA B CA 1
ATOM 2382 C C . ALA B 1 18 ? -21.247 -2.991 -2.023 1 94.77 18 ALA B C 1
ATOM 2384 O O . ALA B 1 18 ? -22.235 -3.301 -2.693 1 94.77 18 ALA B O 1
ATOM 2385 N N . ALA B 1 19 ? -20.668 -3.783 -1.142 1 95.4 19 ALA B N 1
ATOM 2386 C CA . ALA B 1 19 ? -21.114 -5.167 -1.008 1 95.4 19 ALA B CA 1
ATOM 2387 C C . ALA B 1 19 ? -22.184 -5.297 0.072 1 95.4 19 ALA B C 1
ATOM 2389 O O . ALA B 1 19 ? -22.883 -6.31 0.144 1 95.4 19 ALA B O 1
ATOM 2390 N N . GLY B 1 20 ? -22.352 -4.261 0.944 1 94.59 20 GLY B N 1
ATOM 2391 C CA . GLY B 1 20 ? -23.298 -4.307 2.048 1 94.59 20 GLY B CA 1
ATOM 2392 C C . GLY B 1 20 ? -22.893 -5.278 3.141 1 94.59 20 GLY B C 1
ATOM 2393 O O . GLY B 1 20 ? -23.747 -5.915 3.761 1 94.59 20 GLY B O 1
ATOM 2394 N N . ARG B 1 21 ? -21.63 -5.552 3.267 1 96.71 21 ARG B N 1
ATOM 2395 C CA . ARG B 1 21 ? -21.052 -6.427 4.282 1 96.71 21 ARG B CA 1
ATOM 2396 C C . ARG B 1 21 ? -19.621 -6.015 4.61 1 96.71 21 ARG B C 1
ATOM 2398 O O . ARG B 1 21 ? -19.07 -5.111 3.98 1 96.71 21 ARG B O 1
ATOM 2405 N N . ASN B 1 22 ? -19.027 -6.61 5.578 1 97.75 22 ASN B N 1
ATOM 2406 C CA . ASN B 1 22 ? -17.661 -6.276 5.967 1 97.75 22 ASN B CA 1
ATOM 2407 C C . ASN B 1 22 ? -16.639 -6.945 5.053 1 97.75 22 ASN B C 1
ATOM 2409 O O . ASN B 1 22 ? -16.537 -8.173 5.022 1 97.75 22 ASN B O 1
ATOM 2413 N N . ILE B 1 23 ? -15.954 -6.163 4.368 1 98.67 23 ILE B N 1
ATOM 2414 C CA . ILE B 1 23 ? -14.898 -6.671 3.5 1 98.67 23 ILE B CA 1
ATOM 2415 C C . ILE B 1 23 ? -13.533 -6.332 4.095 1 98.67 23 ILE B C 1
ATOM 2417 O O . ILE B 1 23 ? -13.227 -5.161 4.335 1 98.67 23 ILE B O 1
ATOM 2421 N N . TRP B 1 24 ? -12.784 -7.354 4.336 1 98.76 24 TRP B N 1
ATOM 2422 C CA . TRP B 1 24 ? -11.42 -7.218 4.837 1 98.76 24 TRP B CA 1
ATOM 2423 C C . TRP B 1 24 ? -10.405 -7.485 3.731 1 98.76 24 TRP B C 1
ATOM 2425 O O . TRP B 1 24 ? -10.588 -8.393 2.917 1 98.76 24 TRP B O 1
ATOM 2435 N N . LEU B 1 25 ? -9.359 -6.671 3.694 1 98.86 25 LEU B N 1
ATOM 2436 C CA . LEU B 1 25 ? -8.303 -6.795 2.694 1 98.86 25 LEU B CA 1
ATOM 2437 C C . LEU B 1 25 ? -6.994 -7.238 3.338 1 98.86 25 LEU B C 1
ATOM 2439 O O . LEU B 1 25 ? -6.502 -6.589 4.265 1 98.86 25 LEU B O 1
ATOM 2443 N N . LYS B 1 26 ? -6.437 -8.376 2.949 1 98.88 26 LYS B N 1
ATOM 2444 C CA . LYS B 1 26 ? -5.043 -8.722 3.214 1 98.88 26 LYS B CA 1
ATOM 2445 C C . LYS B 1 26 ? -4.134 -8.25 2.083 1 98.88 26 LYS B C 1
ATOM 2447 O O . LYS B 1 26 ? -4.088 -8.868 1.017 1 98.88 26 LYS B O 1
ATOM 2452 N N . LEU B 1 27 ? -3.301 -7.198 2.282 1 98.8 27 LEU B N 1
ATOM 2453 C CA . LEU B 1 27 ? -2.684 -6.417 1.216 1 98.8 27 LEU B CA 1
ATOM 2454 C C . LEU B 1 27 ? -1.315 -6.98 0.852 1 98.8 27 LEU B C 1
ATOM 2456 O O . LEU B 1 27 ? -0.306 -6.276 0.939 1 98.8 27 LEU B O 1
ATOM 2460 N N . ASP B 1 28 ? -1.3 -8.1 0.275 1 98.66 28 ASP B N 1
ATOM 2461 C CA . ASP B 1 28 ? -0.052 -8.766 -0.083 1 98.66 28 ASP B CA 1
ATOM 2462 C C . ASP B 1 28 ? 0.544 -8.168 -1.356 1 98.66 28 ASP B C 1
ATOM 2464 O O . ASP B 1 28 ? 1.679 -8.48 -1.722 1 98.66 28 ASP B O 1
ATOM 2468 N N . ALA B 1 29 ? -0.199 -7.294 -2.001 1 98.52 29 ALA B N 1
ATOM 2469 C CA . ALA B 1 29 ? 0.354 -6.481 -3.081 1 98.52 29 ALA B CA 1
ATOM 2470 C C . ALA B 1 29 ? 1.53 -5.643 -2.589 1 98.52 29 ALA B C 1
ATOM 2472 O O . ALA B 1 29 ? 2.318 -5.136 -3.392 1 98.52 29 ALA B O 1
ATOM 2473 N N . LEU B 1 30 ? 1.622 -5.514 -1.284 1 98.01 30 LEU B N 1
ATOM 2474 C CA . LEU B 1 30 ? 2.594 -4.588 -0.712 1 98.01 30 LEU B CA 1
ATOM 2475 C C . LEU B 1 30 ? 3.875 -5.317 -0.321 1 98.01 30 LEU B C 1
ATOM 2477 O O . LEU B 1 30 ? 4.775 -4.723 0.276 1 98.01 30 LEU B O 1
ATOM 2481 N N . GLN B 1 31 ? 3.961 -6.577 -0.604 1 98.46 31 GLN B N 1
ATOM 2482 C CA . GLN B 1 31 ? 5.249 -7.248 -0.469 1 98.46 31 GLN B CA 1
ATOM 2483 C C . GLN B 1 31 ? 6.327 -6.537 -1.282 1 98.46 31 GLN B C 1
ATOM 2485 O O . GLN B 1 31 ? 6.036 -5.936 -2.318 1 98.46 31 GLN B O 1
ATOM 2490 N N . PRO B 1 32 ? 7.587 -6.644 -0.941 1 97.02 32 PRO B N 1
ATOM 2491 C CA . PRO B 1 32 ? 8.663 -5.894 -1.594 1 97.02 32 PRO B CA 1
ATOM 2492 C C . PRO B 1 32 ? 8.738 -6.157 -3.096 1 97.02 32 PRO B C 1
ATOM 2494 O O . PRO B 1 32 ? 9.053 -5.25 -3.871 1 97.02 32 PRO B O 1
ATOM 2497 N N . CYS B 1 33 ? 8.393 -7.314 -3.499 1 97.18 33 CYS B N 1
ATOM 2498 C CA . CYS B 1 33 ? 8.498 -7.591 -4.927 1 97.18 33 CYS B CA 1
ATOM 2499 C C . CYS B 1 33 ? 7.175 -7.321 -5.634 1 97.18 33 CYS B C 1
ATOM 2501 O O . CYS B 1 33 ? 7.062 -7.519 -6.845 1 97.18 33 CYS B O 1
ATOM 2503 N N . GLY B 1 34 ? 6.132 -6.986 -4.866 1 97.7 34 GLY B N 1
ATOM 2504 C CA . GLY B 1 34 ? 4.922 -6.458 -5.476 1 97.7 34 GLY B CA 1
ATOM 2505 C C . GLY B 1 34 ? 3.786 -7.463 -5.516 1 97.7 34 GLY B C 1
ATOM 2506 O O . GLY B 1 34 ? 2.719 -7.179 -6.064 1 97.7 34 GLY B O 1
ATOM 2507 N N . SER B 1 35 ? 4.047 -8.67 -4.933 1 98.48 35 SER B N 1
ATOM 2508 C CA . SER B 1 35 ? 2.977 -9.662 -4.952 1 98.48 35 SER B CA 1
ATOM 2509 C C . SER B 1 35 ? 3.132 -10.665 -3.814 1 98.48 35 SER B C 1
ATOM 2511 O O . SER B 1 35 ? 4.187 -10.733 -3.179 1 98.48 35 SER B O 1
ATOM 2513 N N . PHE B 1 36 ? 2.128 -11.497 -3.641 1 98.72 36 PHE B N 1
ATOM 2514 C CA . PHE B 1 36 ? 2.064 -12.502 -2.587 1 98.72 36 PHE B CA 1
ATOM 2515 C C . PHE B 1 36 ? 3.137 -13.566 -2.787 1 98.72 36 PHE B C 1
ATOM 2517 O O . PHE B 1 36 ? 3.47 -14.302 -1.856 1 98.72 36 PHE B O 1
ATOM 2524 N N . LYS B 1 37 ? 3.705 -13.635 -4.008 1 98.63 37 LYS B N 1
ATOM 2525 C CA . LYS B 1 37 ? 4.618 -14.715 -4.373 1 98.63 37 LYS B CA 1
ATOM 2526 C C . LYS B 1 37 ? 5.855 -14.714 -3.48 1 98.63 37 LYS B C 1
ATOM 2528 O O . LYS B 1 37 ? 6.488 -15.754 -3.286 1 98.63 37 LYS B O 1
ATOM 2533 N N . LEU B 1 38 ? 6.133 -13.6 -2.957 1 98.72 38 LEU B N 1
ATOM 2534 C CA . LEU B 1 38 ? 7.333 -13.519 -2.131 1 98.72 38 LEU B CA 1
ATOM 2535 C C . LEU B 1 38 ? 7.217 -14.43 -0.914 1 98.72 38 LEU B C 1
ATOM 2537 O O . LEU B 1 38 ? 8.226 -14.922 -0.403 1 98.72 38 LEU B O 1
ATOM 2541 N N . ARG B 1 39 ? 6.006 -14.665 -0.383 1 98.67 39 ARG B N 1
ATOM 2542 C CA . ARG B 1 39 ? 5.846 -15.537 0.777 1 98.67 39 ARG B CA 1
ATOM 2543 C C . ARG B 1 39 ? 6.375 -16.937 0.486 1 98.67 39 ARG B C 1
ATOM 2545 O O . ARG B 1 39 ? 7.307 -17.404 1.145 1 98.67 39 ARG B O 1
ATOM 2552 N N . GLY B 1 40 ? 5.785 -17.556 -0.543 1 98.73 40 GLY B N 1
ATOM 2553 C CA . GLY B 1 40 ? 6.163 -18.919 -0.882 1 98.73 40 GLY B CA 1
ATOM 2554 C C . GLY B 1 40 ? 7.547 -19.02 -1.494 1 98.73 40 GLY B C 1
ATOM 2555 O O . GLY B 1 40 ? 8.375 -19.814 -1.043 1 98.73 40 GLY B O 1
ATOM 2556 N N . VAL B 1 41 ? 7.796 -18.184 -2.534 1 98.66 41 VAL B N 1
ATOM 2557 C CA . VAL B 1 41 ? 9.072 -18.205 -3.243 1 98.66 41 VAL B CA 1
ATOM 2558 C C . VAL B 1 41 ? 10.201 -17.825 -2.288 1 98.66 41 VAL B C 1
ATOM 2560 O O . VAL B 1 41 ? 11.272 -18.436 -2.308 1 98.66 41 VAL B O 1
ATOM 2563 N N . GLY B 1 42 ? 9.952 -16.773 -1.475 1 98.59 42 GLY B N 1
ATOM 2564 C CA . GLY B 1 42 ? 10.947 -16.412 -0.478 1 98.59 42 GLY B CA 1
ATOM 2565 C C . GLY B 1 42 ? 11.294 -17.553 0.459 1 98.59 42 GLY B C 1
ATOM 2566 O O . GLY B 1 42 ? 12.471 -17.813 0.719 1 98.59 42 GLY B O 1
ATOM 2567 N N . HIS B 1 43 ? 10.315 -18.23 0.954 1 98.78 43 HIS B N 1
ATOM 2568 C CA . HIS B 1 43 ? 10.521 -19.371 1.839 1 98.78 43 HIS B CA 1
ATOM 2569 C C . HIS B 1 43 ? 11.308 -20.475 1.141 1 98.78 43 HIS B C 1
ATOM 2571 O O . HIS B 1 43 ? 12.265 -21.012 1.704 1 98.78 43 HIS B O 1
ATOM 2577 N N . ALA B 1 44 ? 10.876 -20.8 -0.084 1 98.73 44 ALA B N 1
ATOM 2578 C CA . ALA B 1 44 ? 11.575 -21.832 -0.846 1 98.73 44 ALA B CA 1
ATOM 2579 C C . ALA B 1 44 ? 13.046 -21.475 -1.033 1 98.73 44 ALA B C 1
ATOM 2581 O O . ALA B 1 44 ? 13.925 -22.321 -0.85 1 98.73 44 ALA B O 1
ATOM 2582 N N . CYS B 1 45 ? 13.325 -20.251 -1.406 1 98.68 45 CYS B N 1
ATOM 2583 C CA . CYS B 1 45 ? 14.696 -19.8 -1.616 1 98.68 45 CYS B CA 1
ATOM 2584 C C . CYS B 1 45 ? 15.504 -19.89 -0.327 1 98.68 45 CYS B C 1
ATOM 2586 O O . CYS B 1 45 ? 16.661 -20.314 -0.343 1 98.68 45 CYS B O 1
ATOM 2588 N N . GLU B 1 46 ? 14.912 -19.473 0.779 1 98.7 46 GLU B N 1
ATOM 2589 C CA . GLU B 1 46 ? 15.596 -19.555 2.066 1 98.7 46 GLU B CA 1
ATOM 2590 C C . GLU B 1 46 ? 15.95 -20.999 2.411 1 98.7 46 GLU B C 1
ATOM 2592 O O . GLU B 1 46 ? 17.06 -21.279 2.868 1 98.7 46 GLU B O 1
ATOM 2597 N N . VAL B 1 47 ? 15.005 -21.928 2.221 1 98.61 47 VAL B N 1
ATOM 2598 C CA . VAL B 1 47 ? 15.214 -23.335 2.549 1 98.61 47 VAL B CA 1
ATOM 2599 C C . VAL B 1 47 ? 16.311 -23.915 1.659 1 98.61 47 VAL B C 1
ATOM 2601 O O . VAL B 1 47 ? 17.227 -24.58 2.147 1 98.61 47 VAL B O 1
ATOM 2604 N N . HIS B 1 48 ? 16.222 -23.644 0.334 1 98.53 48 HIS B N 1
ATOM 2605 C CA . HIS B 1 48 ? 17.225 -24.162 -0.59 1 98.53 48 HIS B CA 1
ATOM 2606 C C . HIS B 1 48 ? 18.602 -23.579 -0.292 1 98.53 48 HIS B C 1
ATOM 2608 O O . HIS B 1 48 ? 19.611 -24.282 -0.383 1 98.53 48 HIS B O 1
ATOM 2614 N N . HIS B 1 49 ? 18.631 -22.318 0.021 1 98.46 49 HIS B N 1
ATOM 2615 C CA . HIS B 1 49 ? 19.893 -21.686 0.387 1 98.46 49 HIS B CA 1
ATOM 2616 C C . HIS B 1 49 ? 20.501 -22.343 1.622 1 98.46 49 HIS B C 1
ATOM 2618 O O . HIS B 1 49 ? 21.701 -22.623 1.654 1 98.46 49 HIS B O 1
ATOM 2624 N N . ALA B 1 50 ? 19.677 -22.57 2.628 1 98.14 50 ALA B N 1
ATOM 2625 C CA . ALA B 1 50 ? 20.129 -23.212 3.86 1 98.14 50 ALA B CA 1
ATOM 2626 C C . ALA B 1 50 ? 20.631 -24.627 3.588 1 98.14 50 ALA B C 1
ATOM 2628 O O . ALA B 1 50 ? 21.523 -25.121 4.283 1 98.14 50 ALA B O 1
ATOM 2629 N N . ARG B 1 51 ? 20.108 -25.239 2.536 1 97.58 51 ARG B N 1
ATOM 2630 C CA . ARG B 1 51 ? 20.494 -26.597 2.167 1 97.58 51 ARG B CA 1
ATOM 2631 C C . ARG B 1 51 ? 21.723 -26.59 1.265 1 97.58 51 ARG B C 1
ATOM 2633 O O . ARG B 1 51 ? 22.183 -27.647 0.825 1 97.58 51 ARG B O 1
ATOM 2640 N N . GLY B 1 52 ? 22.144 -25.351 0.869 1 97.46 52 GLY B N 1
ATOM 2641 C CA . GLY B 1 52 ? 23.435 -25.263 0.206 1 97.46 52 GLY B CA 1
ATOM 2642 C C . GLY B 1 52 ? 23.334 -24.809 -1.238 1 97.46 52 GLY B C 1
ATOM 2643 O O . GLY B 1 52 ? 24.341 -24.746 -1.947 1 97.46 52 GLY B O 1
ATOM 2644 N N . ALA B 1 53 ? 22.166 -24.443 -1.675 1 98.21 53 ALA B N 1
ATOM 2645 C CA . ALA B 1 53 ? 22.022 -23.973 -3.05 1 98.21 53 ALA B CA 1
ATOM 2646 C C . ALA B 1 53 ? 22.823 -22.694 -3.279 1 98.21 53 ALA B C 1
ATOM 2648 O O . ALA B 1 53 ? 22.825 -21.796 -2.434 1 98.21 53 ALA B O 1
ATOM 2649 N N . ARG B 1 54 ? 23.432 -22.592 -4.439 1 97.76 54 ARG B N 1
ATOM 2650 C CA . ARG B 1 54 ? 24.3 -21.458 -4.739 1 97.76 54 ARG B CA 1
ATOM 2651 C C . ARG B 1 54 ? 23.806 -20.702 -5.968 1 97.76 54 ARG B C 1
ATOM 2653 O O . ARG B 1 54 ? 24.412 -19.709 -6.378 1 97.76 54 ARG B O 1
ATOM 2660 N N . HIS B 1 55 ? 22.733 -21.235 -6.488 1 98.5 55 HIS B N 1
ATOM 2661 C CA . HIS B 1 55 ? 22.135 -20.637 -7.676 1 98.5 55 HIS B CA 1
ATOM 2662 C C . HIS B 1 55 ? 20.655 -20.987 -7.784 1 98.5 55 HIS B C 1
ATOM 2664 O O . HIS B 1 55 ? 20.26 -22.124 -7.517 1 98.5 55 HIS B O 1
ATOM 2670 N N . PHE B 1 56 ? 19.84 -20.005 -8.072 1 98.77 56 PHE B N 1
ATOM 2671 C CA . PHE B 1 56 ? 18.419 -20.246 -8.298 1 98.77 56 PHE B CA 1
ATOM 2672 C C . PHE B 1 56 ? 18.079 -20.132 -9.779 1 98.77 56 PHE B C 1
ATOM 2674 O O . PHE B 1 56 ? 18.563 -19.23 -10.465 1 98.77 56 PHE B O 1
ATOM 2681 N N . VAL B 1 57 ? 17.267 -21.03 -10.273 1 98.66 57 VAL B N 1
ATOM 2682 C CA . VAL B 1 57 ? 16.78 -21.025 -11.648 1 98.66 57 VAL B CA 1
ATOM 2683 C C . VAL B 1 57 ? 15.253 -21 -11.656 1 98.66 57 VAL B C 1
ATOM 2685 O O . VAL B 1 57 ? 14.61 -21.714 -10.883 1 98.66 57 VAL B O 1
ATOM 2688 N N . SER B 1 58 ? 14.681 -20.139 -12.404 1 97.58 58 SER B N 1
ATOM 2689 C CA . SER B 1 58 ? 13.234 -20.066 -12.578 1 97.58 58 SER B CA 1
ATOM 2690 C C . SER B 1 58 ? 12.862 -19.878 -14.045 1 97.58 58 SER B C 1
ATOM 2692 O O . SER B 1 58 ? 13.693 -19.458 -14.852 1 97.58 58 SER B O 1
ATOM 2694 N N . SER B 1 59 ? 11.616 -20.203 -14.395 1 94.45 59 SER B N 1
ATOM 2695 C CA . SER B 1 59 ? 11.178 -20.048 -15.778 1 94.45 59 SER B CA 1
ATOM 2696 C C . SER B 1 59 ? 10.035 -19.044 -15.887 1 94.45 59 SER B C 1
ATOM 2698 O O . SER B 1 59 ? 9.332 -19.004 -16.898 1 94.45 59 SER B O 1
ATOM 2700 N N . SER B 1 60 ? 9.759 -18.337 -14.899 1 92.48 60 SER B N 1
ATOM 2701 C CA . SER B 1 60 ? 8.692 -17.342 -14.922 1 92.48 60 SER B CA 1
ATOM 2702 C C . SER B 1 60 ? 9.254 -15.932 -15.064 1 92.48 60 SER B C 1
ATOM 2704 O O . SER B 1 60 ? 10.122 -15.523 -14.289 1 92.48 60 SER B O 1
ATOM 2706 N N . GLY B 1 61 ? 8.724 -15.228 -16.053 1 89.55 61 GLY B N 1
ATOM 2707 C CA . GLY B 1 61 ? 9.076 -13.823 -16.185 1 89.55 61 GLY B CA 1
ATOM 2708 C C . GLY B 1 61 ? 8.134 -12.899 -15.437 1 89.55 61 GLY B C 1
ATOM 2709 O O . GLY B 1 61 ? 8.279 -11.676 -15.496 1 89.55 61 GLY B O 1
ATOM 2710 N N . GLY B 1 62 ? 7.2 -13.458 -14.713 1 94.53 62 GLY B N 1
ATOM 2711 C CA . GLY B 1 62 ? 6.198 -12.663 -14.02 1 94.53 62 GLY B CA 1
ATOM 2712 C C . GLY B 1 62 ? 6.467 -12.53 -12.533 1 94.53 62 GLY B C 1
ATOM 2713 O O . GLY B 1 62 ? 7.618 -12.395 -12.114 1 94.53 62 GLY B O 1
ATOM 2714 N N . ASN B 1 63 ? 5.433 -12.625 -11.762 1 97.07 63 ASN B N 1
ATOM 2715 C CA . ASN B 1 63 ? 5.514 -12.377 -10.326 1 97.07 63 ASN B CA 1
ATOM 2716 C C . ASN B 1 63 ? 6.408 -13.4 -9.63 1 97.07 63 ASN B C 1
ATOM 2718 O O . ASN B 1 63 ? 7.141 -13.059 -8.7 1 97.07 63 ASN B O 1
ATOM 2722 N N . ALA B 1 64 ? 6.357 -14.632 -10.077 1 97.69 64 ALA B N 1
ATOM 2723 C CA . ALA B 1 64 ? 7.208 -15.654 -9.473 1 97.69 64 ALA B CA 1
ATOM 2724 C C . ALA B 1 64 ? 8.682 -15.376 -9.753 1 97.69 64 ALA B C 1
ATOM 2726 O O . ALA B 1 64 ? 9.52 -15.473 -8.853 1 97.69 64 ALA B O 1
ATOM 2727 N N . GLY B 1 65 ? 8.961 -15.112 -11.008 1 97.83 65 GLY B N 1
ATOM 2728 C CA . GLY B 1 65 ? 10.333 -14.779 -11.357 1 97.83 65 GLY B CA 1
ATOM 2729 C C . GLY B 1 65 ? 10.864 -13.573 -10.606 1 97.83 65 GLY B C 1
ATOM 2730 O O . GLY B 1 65 ? 12.013 -13.57 -10.159 1 97.83 65 GLY B O 1
ATOM 2731 N N . LEU B 1 66 ? 10.071 -12.579 -10.5 1 98.23 66 LEU B N 1
ATOM 2732 C CA . LEU B 1 66 ? 10.465 -11.379 -9.77 1 98.23 66 LEU B CA 1
ATOM 2733 C C . LEU B 1 66 ? 10.73 -11.699 -8.302 1 98.23 66 LEU B C 1
ATOM 2735 O O . LEU B 1 66 ? 11.661 -11.157 -7.703 1 98.23 66 LEU B O 1
ATOM 2739 N N . ALA B 1 67 ? 9.916 -12.536 -7.705 1 98.67 67 ALA B N 1
ATOM 2740 C CA . ALA B 1 67 ? 10.113 -12.945 -6.317 1 98.67 67 ALA B CA 1
ATOM 2741 C C . ALA B 1 67 ? 11.431 -13.694 -6.147 1 98.67 67 ALA B C 1
ATOM 2743 O O . ALA B 1 67 ? 12.146 -13.491 -5.163 1 98.67 67 ALA B O 1
ATOM 2744 N N . VAL B 1 68 ? 11.743 -14.583 -7.121 1 98.78 68 VAL B N 1
ATOM 2745 C CA . VAL B 1 68 ? 13.008 -15.308 -7.071 1 98.78 68 VAL B CA 1
ATOM 2746 C C . VAL B 1 68 ? 14.172 -14.326 -7.179 1 98.78 68 VAL B C 1
ATOM 2748 O O . VAL B 1 68 ? 15.159 -14.44 -6.449 1 98.78 68 VAL B O 1
ATOM 2751 N N . ALA B 1 69 ? 14.033 -13.401 -8.126 1 98.66 69 ALA B N 1
ATOM 2752 C CA . ALA B 1 69 ? 15.083 -12.407 -8.336 1 98.66 69 ALA B CA 1
ATOM 2753 C C . ALA B 1 69 ? 15.316 -11.581 -7.074 1 98.66 69 ALA B C 1
ATOM 2755 O O . ALA B 1 69 ? 16.461 -11.37 -6.666 1 98.66 69 ALA B O 1
ATOM 2756 N N . TYR B 1 70 ? 14.284 -11.153 -6.48 1 98.57 70 TYR B N 1
ATOM 2757 C CA . TYR B 1 70 ? 14.382 -10.417 -5.224 1 98.57 70 TYR B CA 1
ATOM 2758 C C . TYR B 1 70 ? 15.063 -11.257 -4.151 1 98.57 70 TYR B C 1
ATOM 2760 O O . TYR B 1 70 ? 15.98 -10.786 -3.473 1 98.57 70 TYR B O 1
ATOM 2768 N N . ALA B 1 71 ? 14.566 -12.5 -3.953 1 98.69 71 ALA B N 1
ATOM 2769 C CA . ALA B 1 71 ? 15.099 -13.391 -2.926 1 98.69 71 ALA B CA 1
ATOM 2770 C C . ALA B 1 71 ? 16.586 -13.656 -3.148 1 98.69 71 ALA B C 1
ATOM 2772 O O . ALA B 1 71 ? 17.377 -13.623 -2.202 1 98.69 71 ALA B O 1
ATOM 2773 N N . GLY B 1 72 ? 16.915 -13.932 -4.388 1 98.54 72 GLY B N 1
ATOM 2774 C CA . GLY B 1 72 ? 18.318 -14.158 -4.697 1 98.54 72 GLY B CA 1
ATOM 2775 C C . GLY B 1 72 ? 19.205 -12.981 -4.336 1 98.54 72 GLY B C 1
ATOM 2776 O O . GLY B 1 72 ? 20.26 -13.157 -3.722 1 98.54 72 GLY B O 1
ATOM 2777 N N . ARG B 1 73 ? 18.806 -11.794 -4.729 1 98.04 73 ARG B N 1
ATOM 2778 C CA . ARG B 1 73 ? 19.587 -10.6 -4.42 1 98.04 73 ARG B CA 1
ATOM 2779 C C . ARG B 1 73 ? 19.763 -10.436 -2.914 1 98.04 73 ARG B C 1
ATOM 2781 O O . ARG B 1 73 ? 20.867 -10.163 -2.439 1 98.04 73 ARG B O 1
ATOM 2788 N N . LYS B 1 74 ? 18.731 -10.64 -2.158 1 97.64 74 LYS B N 1
ATOM 2789 C CA . LYS B 1 74 ? 18.766 -10.456 -0.71 1 97.64 74 LYS B CA 1
ATOM 2790 C C . LYS B 1 74 ? 19.65 -11.505 -0.043 1 97.64 74 LYS B C 1
ATOM 2792 O O . LYS B 1 74 ? 20.298 -11.227 0.968 1 97.64 74 LYS B O 1
ATOM 2797 N N . LEU B 1 75 ? 19.684 -12.694 -0.597 1 98.15 75 LEU B N 1
ATOM 2798 C CA . LEU B 1 75 ? 20.433 -13.798 -0.007 1 98.15 75 LEU B CA 1
ATOM 2799 C C . LEU B 1 75 ? 21.857 -13.841 -0.55 1 98.15 75 LEU B C 1
ATOM 2801 O O . LEU B 1 75 ? 22.68 -14.634 -0.085 1 98.15 75 LEU B O 1
ATOM 2805 N N . GLY B 1 76 ? 22.13 -13.015 -1.596 1 97.89 76 GLY B N 1
ATOM 2806 C CA . GLY B 1 76 ? 23.435 -13.048 -2.238 1 97.89 76 GLY B CA 1
ATOM 2807 C C . GLY B 1 76 ? 23.633 -14.263 -3.124 1 97.89 76 GLY B C 1
ATOM 2808 O O . GLY B 1 76 ? 24.741 -14.796 -3.216 1 97.89 76 GLY B O 1
ATOM 2809 N N . VAL B 1 77 ? 22.56 -14.797 -3.669 1 98.44 77 VAL B N 1
ATOM 2810 C CA . VAL B 1 77 ? 22.583 -15.972 -4.534 1 98.44 77 VAL B CA 1
ATOM 2811 C C . VAL B 1 77 ? 22.229 -15.568 -5.963 1 98.44 77 VAL B C 1
ATOM 2813 O O . VAL B 1 77 ? 21.19 -14.947 -6.201 1 98.44 77 VAL B O 1
ATOM 2816 N N . PRO B 1 78 ? 23.049 -15.886 -6.955 1 98.54 78 PRO B N 1
ATOM 2817 C CA . PRO B 1 78 ? 22.72 -15.542 -8.34 1 98.54 78 PRO B CA 1
ATOM 2818 C C . PRO B 1 78 ? 21.43 -16.201 -8.821 1 98.54 78 PRO B C 1
ATOM 2820 O O . PRO B 1 78 ? 21.133 -17.336 -8.44 1 98.54 78 PRO B O 1
ATOM 2823 N N . VAL B 1 79 ? 20.745 -15.492 -9.698 1 98.74 79 VAL B N 1
ATOM 2824 C CA . VAL B 1 79 ? 19.467 -15.971 -10.213 1 98.74 79 VAL B CA 1
ATOM 2825 C C . VAL B 1 79 ? 19.484 -15.951 -11.74 1 98.74 79 VAL B C 1
ATOM 2827 O O . VAL B 1 79 ? 19.952 -14.986 -12.349 1 98.74 79 VAL B O 1
ATOM 2830 N N . THR B 1 80 ? 19.004 -17.028 -12.355 1 98.61 80 THR B N 1
ATOM 2831 C CA . THR B 1 80 ? 18.722 -17.093 -13.784 1 98.61 80 THR B CA 1
ATOM 2832 C C . THR B 1 80 ? 17.232 -17.31 -14.032 1 98.61 80 THR B C 1
ATOM 2834 O O . THR B 1 80 ? 16.641 -18.255 -13.505 1 98.61 80 THR B O 1
ATOM 2837 N N . VAL B 1 81 ? 16.687 -16.454 -14.765 1 98.3 81 VAL B N 1
ATOM 2838 C CA . VAL B 1 81 ? 15.291 -16.593 -15.166 1 98.3 81 VAL B CA 1
ATOM 2839 C C . VAL B 1 81 ? 15.205 -16.815 -16.674 1 98.3 81 VAL B C 1
ATOM 2841 O O . VAL B 1 81 ? 15.682 -15.991 -17.457 1 98.3 81 VAL B O 1
ATOM 2844 N N . VAL B 1 82 ? 14.597 -17.887 -17.074 1 97.72 82 VAL B N 1
ATOM 2845 C CA . VAL B 1 82 ? 14.409 -18.198 -18.487 1 97.72 82 VAL B CA 1
ATOM 2846 C C . VAL B 1 82 ? 12.988 -17.835 -18.912 1 97.72 82 VAL B C 1
ATOM 2848 O O . VAL B 1 82 ? 12.016 -18.332 -18.338 1 97.72 82 VAL B O 1
ATOM 2851 N N . ILE B 1 83 ? 12.893 -16.987 -19.854 1 96.11 83 ILE B N 1
ATOM 2852 C CA . ILE B 1 83 ? 11.579 -16.5 -20.259 1 96.11 83 ILE B CA 1
ATOM 2853 C C . ILE B 1 83 ? 11.414 -16.654 -21.769 1 96.11 83 ILE B C 1
ATOM 2855 O O . ILE B 1 83 ? 12.402 -16.689 -22.507 1 96.11 83 ILE B O 1
ATOM 2859 N N . PRO B 1 84 ? 10.184 -16.843 -22.251 1 93.14 84 PRO B N 1
ATOM 2860 C CA . PRO B 1 84 ? 9.961 -16.9 -23.697 1 93.14 84 PRO B CA 1
ATOM 2861 C C . PRO B 1 84 ? 10.132 -15.542 -24.375 1 93.14 84 PRO B C 1
ATOM 2863 O O . PRO B 1 84 ? 10.2 -14.514 -23.696 1 93.14 84 PRO B O 1
ATOM 2866 N N . GLU B 1 85 ? 10.109 -15.526 -25.616 1 92.86 85 GLU B N 1
ATOM 2867 C CA . GLU B 1 85 ? 10.308 -14.327 -26.425 1 92.86 85 GLU B CA 1
ATOM 2868 C C . GLU B 1 85 ? 9.124 -13.372 -26.299 1 92.86 85 GLU B C 1
ATOM 2870 O O . GLU B 1 85 ? 9.264 -12.168 -26.524 1 92.86 85 GLU B O 1
ATOM 2875 N N . THR B 1 86 ? 8.072 -13.855 -25.902 1 87.23 86 THR B N 1
ATOM 2876 C CA . THR B 1 86 ? 6.846 -13.068 -25.84 1 87.23 86 THR B CA 1
ATOM 2877 C C . THR B 1 86 ? 6.778 -12.274 -24.539 1 87.23 86 THR B C 1
ATOM 2879 O O . THR B 1 86 ? 5.884 -11.445 -24.357 1 87.23 86 THR B O 1
ATOM 2882 N N . THR B 1 87 ? 7.647 -12.461 -23.668 1 88.73 87 THR B N 1
ATOM 2883 C CA . THR B 1 87 ? 7.645 -11.75 -22.395 1 88.73 87 THR B CA 1
ATOM 2884 C C . THR B 1 87 ? 7.814 -10.249 -22.614 1 88.73 87 THR B C 1
ATOM 2886 O O . THR B 1 87 ? 8.599 -9.825 -23.464 1 88.73 87 THR B O 1
ATOM 2889 N N . THR B 1 88 ? 7.082 -9.499 -21.833 1 88.55 88 THR B N 1
ATOM 2890 C CA . THR B 1 88 ? 7.036 -8.051 -22.003 1 88.55 88 THR B CA 1
ATOM 2891 C C . THR B 1 88 ? 8.367 -7.417 -21.608 1 88.55 88 THR B C 1
ATOM 2893 O O . THR B 1 88 ? 9.101 -7.965 -20.784 1 88.55 88 THR B O 1
ATOM 2896 N N . GLU B 1 89 ? 8.603 -6.257 -22.181 1 91.75 89 GLU B N 1
ATOM 2897 C CA . GLU B 1 89 ? 9.805 -5.502 -21.841 1 91.75 89 GLU B CA 1
ATOM 2898 C C . GLU B 1 89 ? 9.798 -5.084 -20.373 1 91.75 89 GLU B C 1
ATOM 2900 O O . GLU B 1 89 ? 10.847 -5.055 -19.726 1 91.75 89 GLU B O 1
ATOM 2905 N N . ARG B 1 90 ? 8.653 -4.783 -19.852 1 91.75 90 ARG B N 1
ATOM 2906 C CA . ARG B 1 90 ? 8.527 -4.388 -18.452 1 91.75 90 ARG B CA 1
ATOM 2907 C C . ARG B 1 90 ? 8.997 -5.504 -17.525 1 91.75 90 ARG B C 1
ATOM 2909 O O . ARG B 1 90 ? 9.743 -5.256 -16.576 1 91.75 90 ARG B O 1
ATOM 2916 N N . ALA B 1 91 ? 8.557 -6.663 -17.764 1 92.23 91 ALA B N 1
ATOM 2917 C CA . ALA B 1 91 ? 8.963 -7.808 -16.953 1 92.23 91 ALA B CA 1
ATOM 2918 C C . ALA B 1 91 ? 10.477 -7.992 -16.981 1 92.23 91 ALA B C 1
ATOM 2920 O O . ALA B 1 91 ? 11.101 -8.219 -15.942 1 92.23 91 ALA B O 1
ATOM 2921 N N . LYS B 1 92 ? 11.047 -7.889 -18.176 1 95.73 92 LYS B N 1
ATOM 2922 C CA . LYS B 1 92 ? 12.494 -8.017 -18.322 1 95.73 92 LYS B CA 1
ATOM 2923 C C . LYS B 1 92 ? 13.224 -6.938 -17.527 1 95.73 92 LYS B C 1
ATOM 2925 O O . LYS B 1 92 ? 14.209 -7.224 -16.842 1 95.73 92 LYS B O 1
ATOM 2930 N N . GLN B 1 93 ? 12.714 -5.748 -17.65 1 95.67 93 GLN B N 1
ATOM 2931 C CA . GLN B 1 93 ? 13.319 -4.624 -16.943 1 95.67 93 GLN B CA 1
ATOM 2932 C C . GLN B 1 93 ? 13.299 -4.849 -15.434 1 95.67 93 GLN B C 1
ATOM 2934 O O . GLN B 1 93 ? 14.292 -4.595 -14.749 1 95.67 93 GLN B O 1
ATOM 2939 N N . LEU B 1 94 ? 12.224 -5.27 -14.919 1 96.83 94 LEU B N 1
ATOM 2940 C CA . LEU B 1 94 ? 12.085 -5.495 -13.484 1 96.83 94 LEU B CA 1
ATOM 2941 C C . LEU B 1 94 ? 13.032 -6.592 -13.012 1 96.83 94 LEU B C 1
ATOM 2943 O O . LEU B 1 94 ? 13.619 -6.489 -11.933 1 96.83 94 LEU B O 1
ATOM 2947 N N . LEU B 1 95 ? 13.156 -7.636 -13.791 1 97.82 95 LEU B N 1
ATOM 2948 C CA . LEU B 1 95 ? 14.083 -8.711 -13.453 1 97.82 95 LEU B CA 1
ATOM 2949 C C . LEU B 1 95 ? 15.52 -8.199 -13.42 1 97.82 95 LEU B C 1
ATOM 2951 O O . LEU B 1 95 ? 16.288 -8.553 -12.523 1 97.82 95 LEU B O 1
ATOM 2955 N N . HIS B 1 96 ? 15.85 -7.348 -14.4 1 96.73 96 HIS B N 1
ATOM 2956 C CA . HIS B 1 96 ? 17.186 -6.767 -14.445 1 96.73 96 HIS B CA 1
ATOM 2957 C C . HIS B 1 96 ? 17.436 -5.866 -13.24 1 96.73 96 HIS B C 1
ATOM 2959 O O . HIS B 1 96 ? 18.545 -5.837 -12.701 1 96.73 96 HIS B O 1
ATOM 2965 N N . LEU B 1 97 ? 16.402 -5.149 -12.861 1 96.04 97 LEU B N 1
ATOM 2966 C CA . LEU B 1 97 ? 16.524 -4.274 -11.7 1 96.04 97 LEU B CA 1
ATOM 2967 C C . LEU B 1 97 ? 16.918 -5.069 -10.459 1 96.04 97 LEU B C 1
ATOM 2969 O O . LEU B 1 97 ? 17.608 -4.551 -9.578 1 96.04 97 LEU B O 1
ATOM 2973 N N . GLU B 1 98 ? 16.537 -6.351 -10.406 1 97.4 98 GLU B N 1
ATOM 2974 C CA . GLU B 1 98 ? 16.849 -7.217 -9.273 1 97.4 98 GLU B CA 1
ATOM 2975 C C . GLU B 1 98 ? 18.135 -8.002 -9.517 1 97.4 98 GLU B C 1
ATOM 2977 O O . GLU B 1 98 ? 18.438 -8.95 -8.788 1 97.4 98 GLU B O 1
ATOM 2982 N N . ASP B 1 99 ? 18.829 -7.732 -10.577 1 97.34 99 ASP B N 1
ATOM 2983 C CA . ASP B 1 99 ? 20.139 -8.284 -10.908 1 97.34 99 ASP B CA 1
ATOM 2984 C C . ASP B 1 99 ? 20.024 -9.739 -11.359 1 97.34 99 ASP B C 1
ATOM 2986 O O . ASP B 1 99 ? 20.969 -10.517 -11.208 1 97.34 99 ASP B O 1
ATOM 2990 N N . ALA B 1 100 ? 18.846 -10.122 -11.766 1 98.41 100 ALA B N 1
ATOM 2991 C CA . ALA B 1 100 ? 18.697 -11.474 -12.299 1 98.41 100 ALA B CA 1
ATOM 2992 C C . ALA B 1 100 ? 19.26 -11.57 -13.714 1 98.41 100 ALA B C 1
ATOM 2994 O O . ALA B 1 100 ? 19.135 -10.632 -14.504 1 98.41 100 ALA B O 1
ATOM 2995 N N . LYS B 1 101 ? 19.936 -12.677 -14.037 1 98.2 101 LYS B N 1
ATOM 2996 C CA . LYS B 1 101 ? 20.265 -13 -15.423 1 98.2 101 LYS B CA 1
ATOM 2997 C C . LYS B 1 101 ? 19.033 -13.481 -16.183 1 98.2 101 LYS B C 1
ATOM 2999 O O . LYS B 1 101 ? 18.406 -14.47 -15.797 1 98.2 101 LYS B O 1
ATOM 3004 N N . VAL B 1 102 ? 18.684 -12.829 -17.235 1 98.16 102 VAL B N 1
ATOM 3005 C CA . VAL B 1 102 ? 17.503 -13.173 -18.02 1 98.16 102 VAL B CA 1
ATOM 3006 C C . VAL B 1 102 ? 17.925 -13.872 -19.31 1 98.16 102 VAL B C 1
ATOM 3008 O O . VAL B 1 102 ? 18.715 -13.331 -20.087 1 98.16 102 VAL B O 1
ATOM 3011 N N . VAL B 1 103 ? 17.439 -15.038 -19.492 1 97.58 103 VAL B N 1
ATOM 3012 C CA . VAL B 1 103 ? 17.664 -15.794 -20.72 1 97.58 103 VAL B CA 1
ATOM 3013 C C . VAL B 1 103 ? 16.364 -15.884 -21.517 1 97.58 103 VAL B C 1
ATOM 3015 O O . VAL B 1 103 ? 15.38 -16.46 -21.048 1 97.58 103 VAL B O 1
ATOM 3018 N N . VAL B 1 104 ? 16.401 -15.326 -22.679 1 96.16 104 VAL B N 1
ATOM 3019 C CA . VAL B 1 104 ? 15.219 -15.349 -23.535 1 96.16 104 VAL B CA 1
ATOM 3020 C C . VAL B 1 104 ? 15.328 -16.494 -24.538 1 96.16 104 VAL B C 1
ATOM 3022 O O . VAL B 1 104 ? 16.187 -16.473 -25.423 1 96.16 104 VAL B O 1
ATOM 3025 N N . GLN B 1 105 ? 14.471 -17.412 -24.417 1 93.72 105 GLN B N 1
ATOM 3026 C CA . GLN B 1 105 ? 14.507 -18.558 -25.321 1 93.72 105 GLN B CA 1
ATOM 3027 C C . GLN B 1 105 ? 13.137 -19.224 -25.419 1 93.72 105 GLN B C 1
ATOM 3029 O O . GLN B 1 105 ? 12.477 -19.449 -24.403 1 93.72 105 GLN B O 1
ATOM 3034 N N . GLY B 1 106 ? 12.801 -19.491 -26.632 1 90.79 106 GLY B N 1
ATOM 3035 C CA . GLY B 1 106 ? 11.566 -20.223 -26.863 1 90.79 106 GLY B CA 1
ATOM 3036 C C . GLY B 1 106 ? 10.413 -19.33 -27.281 1 90.79 106 GLY B C 1
ATOM 3037 O O . GLY B 1 106 ? 10.378 -18.148 -26.931 1 90.79 106 GLY B O 1
ATOM 3038 N N . SER B 1 107 ? 9.457 -19.984 -27.971 1 88.61 107 SER B N 1
ATOM 3039 C CA . SER B 1 107 ? 8.267 -19.274 -28.43 1 88.61 107 SER B CA 1
ATOM 3040 C C . SER B 1 107 ? 7.133 -19.383 -27.417 1 88.61 107 SER B C 1
ATOM 3042 O O . SER B 1 107 ? 6.165 -18.621 -27.476 1 88.61 107 SER B O 1
ATOM 3044 N N . SER B 1 108 ? 7.38 -20.346 -26.542 1 86.09 108 SER B N 1
ATOM 3045 C CA . SER B 1 108 ? 6.365 -20.588 -25.522 1 86.09 108 SER B CA 1
ATOM 3046 C C . SER B 1 108 ? 6.999 -20.797 -24.151 1 86.09 108 SER B C 1
ATOM 3048 O O . SER B 1 108 ? 8.206 -21.027 -24.047 1 86.09 108 SER B O 1
ATOM 3050 N N . TRP B 1 109 ? 6.17 -20.705 -23.17 1 86.33 109 TRP B N 1
ATOM 3051 C CA . TRP B 1 109 ? 6.644 -20.949 -21.811 1 86.33 109 TRP B CA 1
ATOM 3052 C C . TRP B 1 109 ? 7.208 -22.36 -21.677 1 86.33 109 TRP B C 1
ATOM 3054 O O . TRP B 1 109 ? 8.187 -22.578 -20.959 1 86.33 109 TRP B O 1
ATOM 3064 N N . GLN B 1 110 ? 6.549 -23.351 -22.338 1 86.31 110 GLN B N 1
ATOM 3065 C CA . GLN B 1 110 ? 6.978 -24.743 -22.261 1 86.31 110 GLN B CA 1
ATOM 3066 C C . GLN B 1 110 ? 8.424 -24.9 -22.722 1 86.31 110 GLN B C 1
ATOM 3068 O O . GLN B 1 110 ? 9.204 -25.625 -22.101 1 86.31 110 GLN B O 1
ATOM 3073 N N . GLU B 1 111 ? 8.686 -24.214 -23.758 1 90.63 111 GLU B N 1
ATOM 3074 C CA . GLU B 1 111 ? 10.051 -24.273 -24.272 1 90.63 111 GLU B CA 1
ATOM 3075 C C . GLU B 1 111 ? 11.032 -23.608 -23.311 1 90.63 111 GLU B C 1
ATOM 3077 O O . GLU B 1 111 ? 12.12 -24.132 -23.065 1 90.63 111 GLU B O 1
ATOM 3082 N N . ALA B 1 112 ? 10.638 -22.492 -22.828 1 92.88 112 ALA B N 1
ATOM 3083 C CA . ALA B 1 112 ? 11.47 -21.792 -21.853 1 92.88 112 ALA B CA 1
ATOM 3084 C C . ALA B 1 112 ? 11.689 -22.644 -20.606 1 92.88 112 ALA B C 1
ATOM 3086 O O . ALA B 1 112 ? 12.805 -22.722 -20.088 1 92.88 112 ALA B O 1
ATOM 3087 N N . ASN B 1 113 ? 10.675 -23.255 -20.145 1 92.39 113 ASN B N 1
ATOM 3088 C CA . ASN B 1 113 ? 10.764 -24.103 -18.961 1 92.39 113 ASN B CA 1
ATOM 3089 C C . ASN B 1 113 ? 11.682 -25.299 -19.195 1 92.39 113 ASN B C 1
ATOM 3091 O O . ASN B 1 113 ? 12.455 -25.676 -18.312 1 92.39 113 ASN B O 1
ATOM 3095 N N . ALA B 1 114 ? 11.549 -25.933 -20.326 1 93.49 114 ALA B N 1
ATOM 3096 C CA . ALA B 1 114 ? 12.416 -27.059 -20.663 1 93.49 114 ALA B CA 1
ATOM 3097 C C . ALA B 1 114 ? 13.886 -26.654 -20.61 1 93.49 114 ALA B C 1
ATOM 3099 O O . ALA B 1 114 ? 14.718 -27.381 -20.061 1 93.49 114 ALA B O 1
ATOM 3100 N N . LEU B 1 115 ? 14.136 -25.52 -21.168 1 94.81 115 LEU B N 1
ATOM 3101 C CA . LEU B 1 115 ? 15.509 -25.029 -21.123 1 94.81 115 LEU B CA 1
ATOM 3102 C C . LEU B 1 115 ? 15.94 -24.753 -19.686 1 94.81 115 LEU B C 1
ATOM 3104 O O . LEU B 1 115 ? 17.051 -25.11 -19.288 1 94.81 115 LEU B O 1
ATOM 3108 N N . ALA B 1 116 ? 15.124 -24.078 -18.932 1 95.52 116 ALA B N 1
ATOM 3109 C CA . ALA B 1 116 ? 15.447 -23.767 -17.541 1 95.52 116 ALA B CA 1
ATOM 3110 C C . ALA B 1 116 ? 15.849 -25.026 -16.778 1 95.52 116 ALA B C 1
ATOM 3112 O O . ALA B 1 116 ? 16.805 -25.009 -15.999 1 95.52 116 ALA B O 1
ATOM 3113 N N . GLN B 1 117 ? 15.17 -26.094 -17.057 1 95.14 117 GLN B N 1
ATOM 3114 C CA . GLN B 1 117 ? 15.427 -27.353 -16.365 1 95.14 117 GLN B CA 1
ATOM 3115 C C . GLN B 1 117 ? 16.811 -27.897 -16.709 1 95.14 117 GLN B C 1
ATOM 3117 O O . GLN B 1 117 ? 17.465 -28.518 -15.869 1 95.14 117 GLN B O 1
ATOM 3122 N N . THR B 1 118 ? 17.268 -27.623 -17.842 1 95.82 118 THR B N 1
ATOM 3123 C CA . THR B 1 118 ? 18.577 -28.111 -18.263 1 95.82 118 THR B CA 1
ATOM 3124 C C . THR B 1 118 ? 19.692 -27.3 -17.609 1 95.82 118 THR B C 1
ATOM 3126 O O . THR B 1 118 ? 20.844 -27.737 -17.57 1 95.82 118 THR B O 1
ATOM 3129 N N . LEU B 1 119 ? 19.357 -26.153 -17.156 1 95.55 119 LEU B N 1
ATOM 3130 C CA . LEU B 1 119 ? 20.357 -25.25 -16.598 1 95.55 119 LEU B CA 1
ATOM 3131 C C . LEU B 1 119 ? 20.583 -25.536 -15.118 1 95.55 119 LEU B C 1
ATOM 3133 O O . LEU B 1 119 ? 21.524 -25.014 -14.516 1 95.55 119 LEU B O 1
ATOM 3137 N N . VAL B 1 120 ? 19.747 -26.381 -14.572 1 97.06 120 VAL B N 1
ATOM 3138 C CA . VAL B 1 120 ? 19.834 -26.652 -13.141 1 97.06 120 VAL B CA 1
ATOM 3139 C C . VAL B 1 120 ? 20.996 -27.604 -12.865 1 97.06 120 VAL B C 1
ATOM 3141 O O . VAL B 1 120 ? 20.963 -28.768 -13.271 1 97.06 120 VAL B O 1
ATOM 3144 N N . GLY B 1 121 ? 21.961 -27.14 -12.203 1 96.06 121 GLY B N 1
ATOM 3145 C CA . GLY B 1 121 ? 23.109 -27.945 -11.817 1 96.06 121 GLY B CA 1
ATOM 3146 C C . GLY B 1 121 ? 22.967 -28.564 -10.439 1 96.06 121 GLY B C 1
ATOM 3147 O O . GLY B 1 121 ? 21.939 -28.395 -9.78 1 96.06 121 GLY B O 1
ATOM 3148 N N . PRO B 1 122 ? 23.983 -29.269 -10.007 1 95.29 122 PRO B N 1
ATOM 3149 C CA . PRO B 1 122 ? 23.932 -30.02 -8.75 1 95.29 122 PRO B CA 1
ATOM 3150 C C . PRO B 1 122 ? 23.781 -29.116 -7.528 1 95.29 122 PRO B C 1
ATOM 3152 O O . PRO B 1 122 ? 23.228 -29.536 -6.509 1 95.29 122 PRO B O 1
ATOM 3155 N N . ASN B 1 123 ? 24.269 -27.943 -7.67 1 96.54 123 ASN B N 1
ATOM 3156 C CA . ASN B 1 123 ? 24.201 -27.025 -6.537 1 96.54 123 ASN B CA 1
ATOM 3157 C C . ASN B 1 123 ? 23.177 -25.919 -6.773 1 96.54 123 ASN B C 1
ATOM 3159 O O . ASN B 1 123 ? 23.226 -24.873 -6.124 1 96.54 123 ASN B O 1
ATOM 3163 N N . ASP B 1 124 ? 22.316 -26.154 -7.772 1 98.34 124 ASP B N 1
ATOM 3164 C CA . ASP B 1 124 ? 21.283 -25.176 -8.1 1 98.34 124 ASP B CA 1
ATOM 3165 C C . ASP B 1 124 ? 19.921 -25.617 -7.568 1 98.34 124 ASP B C 1
ATOM 3167 O O . ASP B 1 124 ? 19.724 -26.792 -7.25 1 98.34 124 ASP B O 1
ATOM 3171 N N . ALA B 1 125 ? 19.102 -24.673 -7.367 1 98.43 125 ALA B N 1
ATOM 3172 C CA . ALA B 1 125 ? 17.709 -24.968 -7.044 1 98.43 125 ALA B CA 1
ATOM 3173 C C . ALA B 1 125 ? 16.768 -24.397 -8.101 1 98.43 125 ALA B C 1
ATOM 3175 O O . ALA B 1 125 ? 16.88 -23.227 -8.473 1 98.43 125 ALA B O 1
ATOM 3176 N N . PHE B 1 126 ? 15.967 -25.278 -8.584 1 98.31 126 PHE B N 1
ATOM 3177 C CA . PHE B 1 126 ? 14.876 -24.812 -9.432 1 98.31 126 PHE B CA 1
ATOM 3178 C C . PHE B 1 126 ? 13.688 -24.365 -8.588 1 98.31 126 PHE B C 1
ATOM 3180 O O . PHE B 1 126 ? 13.18 -25.131 -7.767 1 98.31 126 PHE B O 1
ATOM 3187 N N . ILE B 1 127 ? 13.264 -23.159 -8.785 1 98.35 127 ILE B N 1
ATOM 3188 C CA . ILE B 1 127 ? 12.132 -22.622 -8.038 1 98.35 127 ILE B CA 1
ATOM 3189 C C . ILE B 1 127 ? 10.892 -22.595 -8.929 1 98.35 127 ILE B C 1
ATOM 3191 O O . ILE B 1 127 ? 10.759 -21.723 -9.791 1 98.35 127 ILE B O 1
ATOM 3195 N N . HIS B 1 128 ? 10.02 -23.492 -8.737 1 96.37 128 HIS B N 1
ATOM 3196 C CA . HIS B 1 128 ? 8.804 -23.58 -9.538 1 96.37 128 HIS B CA 1
ATOM 3197 C C . HIS B 1 128 ? 7.889 -22.386 -9.282 1 96.37 128 HIS B C 1
ATOM 3199 O O . HIS B 1 128 ? 7.833 -21.87 -8.163 1 96.37 128 HIS B O 1
ATOM 3205 N N . PRO B 1 129 ? 7.135 -22.005 -10.254 1 95.4 129 PRO B N 1
ATOM 3206 C CA . PRO B 1 129 ? 6.321 -20.8 -10.08 1 95.4 129 PRO B CA 1
ATOM 3207 C C . PRO B 1 129 ? 5.123 -21.025 -9.162 1 95.4 129 PRO B C 1
ATOM 3209 O O . PRO B 1 129 ? 4.59 -20.069 -8.591 1 95.4 129 PRO B O 1
ATOM 3212 N N . PHE B 1 130 ? 4.588 -22.317 -8.985 1 96.85 130 PHE B N 1
ATOM 3213 C CA . PHE B 1 130 ? 3.399 -22.439 -8.15 1 96.85 130 PHE B CA 1
ATOM 3214 C C . PHE B 1 130 ? 3.262 -23.857 -7.608 1 96.85 130 PHE B C 1
ATOM 3216 O O . PHE B 1 130 ? 2.447 -24.111 -6.719 1 96.85 130 PHE B O 1
ATOM 3223 N N . ASP B 1 131 ? 4.032 -24.818 -8.117 1 97.22 131 ASP B N 1
ATOM 3224 C CA . ASP B 1 131 ? 3.769 -26.223 -7.822 1 97.22 131 ASP B CA 1
ATOM 3225 C C . ASP B 1 131 ? 4.895 -26.829 -6.987 1 97.22 131 ASP B C 1
ATOM 3227 O O . ASP B 1 131 ? 5.638 -27.688 -7.466 1 97.22 131 ASP B O 1
ATOM 3231 N N . ASP B 1 132 ? 4.933 -26.459 -5.793 1 98.28 132 ASP B N 1
ATOM 3232 C CA . ASP B 1 132 ? 5.935 -26.938 -4.845 1 98.28 132 ASP B CA 1
ATOM 3233 C C . ASP B 1 132 ? 5.451 -26.777 -3.406 1 98.28 132 ASP B C 1
ATOM 3235 O O . ASP B 1 132 ? 4.95 -25.716 -3.029 1 98.28 132 ASP B O 1
ATOM 3239 N N . PRO B 1 133 ? 5.622 -27.824 -2.56 1 98.64 133 PRO B N 1
ATOM 3240 C CA . PRO B 1 133 ? 5.154 -27.752 -1.174 1 98.64 133 PRO B CA 1
ATOM 3241 C C . PRO B 1 133 ? 5.804 -26.615 -0.39 1 98.64 133 PRO B C 1
ATOM 3243 O O . PRO B 1 133 ? 5.177 -26.037 0.501 1 98.64 133 PRO B O 1
ATOM 3246 N N . LEU B 1 134 ? 7.022 -26.244 -0.704 1 98.58 134 LEU B N 1
ATOM 3247 C CA . LEU B 1 134 ? 7.678 -25.143 -0.008 1 98.58 134 LEU B CA 1
ATOM 3248 C C . LEU B 1 134 ? 6.967 -23.823 -0.286 1 98.58 134 LEU B C 1
ATOM 3250 O O . LEU B 1 134 ? 6.864 -22.97 0.599 1 98.58 134 LEU B O 1
ATOM 3254 N N . LEU B 1 135 ? 6.491 -23.688 -1.527 1 98.66 135 LEU B N 1
ATOM 3255 C CA . LEU B 1 135 ? 5.743 -22.486 -1.881 1 98.66 135 LEU B CA 1
ATOM 3256 C C . LEU B 1 135 ? 4.445 -22.399 -1.085 1 98.66 135 LEU B C 1
ATOM 3258 O O . LEU B 1 135 ? 4.126 -21.349 -0.523 1 98.66 135 LEU B O 1
ATOM 3262 N N . TRP B 1 136 ? 3.707 -23.533 -1.051 1 98.81 136 TRP B N 1
ATOM 3263 C CA . TRP B 1 136 ? 2.407 -23.553 -0.39 1 98.81 136 TRP B CA 1
ATOM 3264 C C . TRP B 1 136 ? 2.551 -23.273 1.102 1 98.81 136 TRP B C 1
ATOM 3266 O O . TRP B 1 136 ? 1.779 -22.498 1.672 1 98.81 136 TRP B O 1
ATOM 3276 N N . ALA B 1 137 ? 3.598 -23.855 1.7 1 98.57 137 ALA B N 1
ATOM 3277 C CA . ALA B 1 137 ? 3.88 -23.606 3.111 1 98.57 137 ALA B CA 1
ATOM 3278 C C . ALA B 1 137 ? 4.157 -22.127 3.362 1 98.57 137 ALA B C 1
ATOM 3280 O O . ALA B 1 137 ? 3.717 -21.568 4.369 1 98.57 137 ALA B O 1
ATOM 3281 N N . GLY B 1 138 ? 4.893 -21.493 2.48 1 98.63 138 GLY B N 1
ATOM 3282 C CA . GLY B 1 138 ? 5.162 -20.069 2.596 1 98.63 138 GLY B CA 1
ATOM 3283 C C . GLY B 1 138 ? 3.919 -19.213 2.445 1 98.63 138 GLY B C 1
ATOM 3284 O O . GLY B 1 138 ? 3.708 -18.273 3.214 1 98.63 138 GLY B O 1
ATOM 3285 N N . HIS B 1 139 ? 3.093 -19.537 1.432 1 98.79 139 HIS B N 1
ATOM 3286 C CA . HIS B 1 139 ? 1.87 -18.78 1.191 1 98.79 139 HIS B CA 1
ATOM 3287 C C . HIS B 1 139 ? 0.928 -18.859 2.387 1 98.79 139 HIS B C 1
ATOM 3289 O O . HIS B 1 139 ? 0.18 -17.917 2.657 1 98.79 139 HIS B O 1
ATOM 3295 N N . ALA B 1 140 ? 0.974 -19.952 3.129 1 98.8 140 ALA B N 1
ATOM 3296 C CA . ALA B 1 140 ? 0.08 -20.201 4.257 1 98.8 140 ALA B CA 1
ATOM 3297 C C . ALA B 1 140 ? 0.267 -19.151 5.348 1 98.8 140 ALA B C 1
ATOM 3299 O O . ALA B 1 140 ? -0.64 -18.909 6.147 1 98.8 140 ALA B O 1
ATOM 3300 N N . SER B 1 141 ? 1.407 -18.527 5.391 1 98.66 141 SER B N 1
ATOM 3301 C CA . SER B 1 141 ? 1.704 -17.537 6.422 1 98.66 141 SER B CA 1
ATOM 3302 C C . SER B 1 141 ? 0.737 -16.36 6.352 1 98.66 141 SER B C 1
ATOM 3304 O O . SER B 1 141 ? 0.505 -15.68 7.354 1 98.66 141 SER B O 1
ATOM 3306 N N . LEU B 1 142 ? 0.204 -16.203 5.157 1 98.51 142 LEU B N 1
ATOM 3307 C CA . LEU B 1 142 ? -0.806 -15.165 4.981 1 98.51 142 LEU B CA 1
ATOM 3308 C C . LEU B 1 142 ? -1.964 -15.363 5.953 1 98.51 142 LEU B C 1
ATOM 3310 O O . LEU B 1 142 ? -2.371 -14.424 6.64 1 98.51 142 LEU B O 1
ATOM 3314 N N . VAL B 1 143 ? -2.439 -16.56 6.035 1 98.83 143 VAL B N 1
ATOM 3315 C CA . VAL B 1 143 ? -3.569 -16.902 6.892 1 98.83 143 VAL B CA 1
ATOM 3316 C C . VAL B 1 143 ? -3.141 -16.854 8.357 1 98.83 143 VAL B C 1
ATOM 3318 O O . VAL B 1 143 ? -3.917 -16.447 9.225 1 98.83 143 VAL B O 1
ATOM 3321 N N . ASP B 1 144 ? -1.895 -17.242 8.646 1 98.72 144 ASP B N 1
ATOM 3322 C CA . ASP B 1 144 ? -1.372 -17.167 10.007 1 98.72 144 ASP B CA 1
ATOM 3323 C C . ASP B 1 144 ? -1.431 -15.737 10.539 1 98.72 144 ASP B C 1
ATOM 3325 O O . ASP B 1 144 ? -1.791 -15.515 11.698 1 98.72 144 ASP B O 1
ATOM 3329 N N . GLU B 1 145 ? -1.055 -14.805 9.713 1 98.33 145 GLU B N 1
ATOM 3330 C CA . GLU B 1 145 ? -1.085 -13.402 10.114 1 98.33 145 GLU B CA 1
ATOM 3331 C C . GLU B 1 145 ? -2.51 -12.944 10.414 1 98.33 145 GLU B C 1
ATOM 3333 O O . GLU B 1 145 ? -2.735 -12.164 11.342 1 98.33 145 GLU B O 1
ATOM 3338 N N . VAL B 1 146 ? -3.447 -13.376 9.577 1 98.67 146 VAL B N 1
ATOM 3339 C CA . VAL B 1 146 ? -4.849 -13.02 9.775 1 98.67 146 VAL B CA 1
ATOM 3340 C C . VAL B 1 146 ? -5.343 -13.587 11.105 1 98.67 146 VAL B C 1
ATOM 3342 O O . VAL B 1 146 ? -6.016 -12.893 11.87 1 98.67 146 VAL B O 1
ATOM 3345 N N . ALA B 1 147 ? -5.01 -14.828 11.371 1 98.6 147 ALA B N 1
ATOM 3346 C CA . ALA B 1 147 ? -5.39 -15.477 12.623 1 98.6 147 ALA B CA 1
ATOM 3347 C C . ALA B 1 147 ? -4.775 -14.759 13.821 1 98.6 147 ALA B C 1
ATOM 3349 O O . ALA B 1 147 ? -5.434 -14.577 14.848 1 98.6 147 ALA B O 1
ATOM 3350 N N . GLU B 1 148 ? -3.507 -14.389 13.702 1 97.79 148 GLU B N 1
ATOM 3351 C CA . GLU B 1 148 ? -2.809 -13.673 14.765 1 97.79 148 GLU B CA 1
ATOM 3352 C C . GLU B 1 148 ? -3.499 -12.35 15.085 1 97.79 148 GLU B C 1
ATOM 3354 O O . GLU B 1 148 ? -3.493 -11.902 16.233 1 97.79 148 GLU B O 1
ATOM 3359 N N . ALA B 1 149 ? -4.085 -11.778 14.072 1 96.86 149 ALA B N 1
ATOM 3360 C CA . ALA B 1 149 ? -4.78 -10.506 14.253 1 96.86 149 ALA B CA 1
ATOM 3361 C C . ALA B 1 149 ? -6.153 -10.716 14.884 1 96.86 149 ALA B C 1
ATOM 3363 O O . ALA B 1 149 ? -6.856 -9.751 15.191 1 96.86 149 ALA B O 1
ATOM 3364 N N . GLY B 1 150 ? -6.62 -11.968 14.994 1 96.31 150 GLY B N 1
ATOM 3365 C CA . GLY B 1 150 ? -7.862 -12.291 15.677 1 96.31 150 GLY B CA 1
ATOM 3366 C C . GLY B 1 150 ? -9.076 -12.233 14.769 1 96.31 150 GLY B C 1
ATOM 3367 O O . GLY B 1 150 ? -10.207 -12.106 15.243 1 96.31 150 GLY B O 1
ATOM 3368 N N . LEU B 1 151 ? -8.892 -12.279 13.521 1 96.45 151 LEU B N 1
ATOM 3369 C CA . LEU B 1 151 ? -9.991 -12.234 12.562 1 96.45 151 LEU B CA 1
ATOM 3370 C C . LEU B 1 151 ? -10.237 -13.61 11.952 1 96.45 151 LEU B C 1
ATOM 3372 O O . LEU B 1 151 ? -9.376 -14.145 11.25 1 96.45 151 LEU B O 1
ATOM 3376 N N . LYS B 1 152 ? -11.307 -14.264 12.172 1 98.24 152 LYS B N 1
ATOM 3377 C CA . LYS B 1 152 ? -11.757 -15.425 11.411 1 98.24 152 LYS B CA 1
ATOM 3378 C C . LYS B 1 152 ? -12.829 -15.035 10.397 1 98.24 152 LYS B C 1
ATOM 3380 O O . LYS B 1 152 ? -13.961 -14.72 10.772 1 98.24 152 LYS B O 1
ATOM 3385 N N . PRO B 1 153 ? -12.583 -15.034 9.173 1 98.67 153 PRO B N 1
ATOM 3386 C CA . PRO B 1 153 ? -13.577 -14.649 8.168 1 98.67 153 PRO B CA 1
ATOM 3387 C C . PRO B 1 153 ? -14.599 -15.751 7.898 1 98.67 153 PRO B C 1
ATOM 3389 O O . PRO B 1 153 ? -14.375 -16.909 8.26 1 98.67 153 PRO B O 1
ATOM 3392 N N . ASP B 1 154 ? -15.702 -15.313 7.274 1 98.62 154 ASP B N 1
ATOM 3393 C CA . ASP B 1 154 ? -16.705 -16.271 6.819 1 98.62 154 ASP B CA 1
ATOM 3394 C C . ASP B 1 154 ? -16.264 -16.955 5.527 1 98.62 154 ASP B C 1
ATOM 3396 O O . ASP B 1 154 ? -16.718 -18.059 5.217 1 98.62 154 ASP B O 1
ATOM 3400 N N . ALA B 1 155 ? -15.402 -16.314 4.799 1 98.81 155 ALA B N 1
ATOM 3401 C CA . ALA B 1 155 ? -14.866 -16.827 3.54 1 98.81 155 ALA B CA 1
ATOM 3402 C C . ALA B 1 155 ? -13.608 -16.067 3.13 1 98.81 155 ALA B C 1
ATOM 3404 O O . ALA B 1 155 ? -13.378 -14.944 3.584 1 98.81 155 ALA B O 1
ATOM 3405 N N . VAL B 1 156 ? -12.859 -16.716 2.32 1 98.92 156 VAL B N 1
ATOM 3406 C CA . VAL B 1 156 ? -11.689 -16.093 1.711 1 98.92 156 VAL B CA 1
ATOM 3407 C C . VAL B 1 156 ? -11.863 -16.037 0.195 1 98.92 156 VAL B C 1
ATOM 3409 O O . VAL B 1 156 ? -12.201 -17.042 -0.435 1 98.92 156 VAL B O 1
ATOM 3412 N N . VAL B 1 157 ? -11.689 -14.869 -0.374 1 98.93 157 VAL B N 1
ATOM 3413 C CA . VAL B 1 157 ? -11.737 -14.69 -1.822 1 98.93 157 VAL B CA 1
ATOM 3414 C C . VAL B 1 157 ? -10.32 -14.55 -2.373 1 98.93 157 VAL B C 1
ATOM 3416 O O . VAL B 1 157 ? -9.538 -13.727 -1.891 1 98.93 157 VAL B O 1
ATOM 3419 N N . LEU B 1 158 ? -9.976 -15.373 -3.342 1 98.93 158 LEU B N 1
ATOM 3420 C CA . LEU B 1 158 ? -8.655 -15.273 -3.954 1 98.93 158 LEU B CA 1
ATOM 3421 C C . LEU B 1 158 ? -8.701 -15.693 -5.419 1 98.93 158 LEU B C 1
ATOM 3423 O O . LEU B 1 158 ? -9.651 -16.35 -5.851 1 98.93 158 LEU B O 1
ATOM 3427 N N . SER B 1 159 ? -7.69 -15.248 -6.169 1 98.85 159 SER B N 1
ATOM 3428 C CA . SER B 1 159 ? -7.566 -15.628 -7.572 1 98.85 159 SER B CA 1
ATOM 3429 C C . SER B 1 159 ? -6.797 -16.935 -7.725 1 98.85 159 SER B C 1
ATOM 3431 O O . SER B 1 159 ? -5.962 -17.273 -6.883 1 98.85 159 SER B O 1
ATOM 3433 N N . VAL B 1 160 ? -7.103 -17.633 -8.839 1 98.79 160 VAL B N 1
ATOM 3434 C CA . VAL B 1 160 ? -6.439 -18.916 -9.046 1 98.79 160 VAL B CA 1
ATOM 3435 C C . VAL B 1 160 ? -5.863 -18.979 -10.458 1 98.79 160 VAL B C 1
ATOM 3437 O O . VAL B 1 160 ? -6.585 -18.783 -11.439 1 98.79 160 VAL B O 1
ATOM 3440 N N . GLY B 1 161 ? -4.589 -19.146 -10.558 1 97.25 161 GLY B N 1
ATOM 3441 C CA . GLY B 1 161 ? -3.886 -19.57 -11.758 1 97.25 161 GLY B CA 1
ATOM 3442 C C . GLY B 1 161 ? -3.474 -21.029 -11.725 1 97.25 161 GLY B C 1
ATOM 3443 O O . GLY B 1 161 ? -4.323 -21.921 -11.784 1 97.25 161 GLY B O 1
ATOM 3444 N N . GLY B 1 162 ? -2.218 -21.246 -11.403 1 96.8 162 GLY B N 1
ATOM 3445 C CA . GLY B 1 162 ? -1.73 -22.607 -11.245 1 96.8 162 GLY B CA 1
ATOM 3446 C C . GLY B 1 162 ? -2.174 -23.253 -9.946 1 96.8 162 GLY B C 1
ATOM 3447 O O . GLY B 1 162 ? -2.069 -24.47 -9.784 1 96.8 162 GLY B O 1
ATOM 3448 N N . GLY B 1 163 ? -2.593 -22.467 -9.03 1 98.46 163 GLY B N 1
ATOM 3449 C CA . GLY B 1 163 ? -3.189 -23.012 -7.821 1 98.46 163 GLY B CA 1
ATOM 3450 C C . GLY B 1 163 ? -2.298 -22.871 -6.601 1 98.46 163 GLY B C 1
ATOM 3451 O O . GLY B 1 163 ? -2.647 -23.338 -5.515 1 98.46 163 GLY B O 1
ATOM 3452 N N . GLY B 1 164 ? -1.157 -22.21 -6.733 1 98.5 164 GLY B N 1
ATOM 3453 C CA . GLY B 1 164 ? -0.238 -22.077 -5.614 1 98.5 164 GLY B CA 1
ATOM 3454 C C . GLY B 1 164 ? -0.827 -21.309 -4.446 1 98.5 164 GLY B C 1
ATOM 3455 O O . GLY B 1 164 ? -0.688 -21.719 -3.292 1 98.5 164 GLY B O 1
ATOM 3456 N N . LEU B 1 165 ? -1.458 -20.169 -4.709 1 98.85 165 LEU B N 1
ATOM 3457 C CA . LEU B 1 165 ? -2.069 -19.37 -3.653 1 98.85 165 LEU B CA 1
ATOM 3458 C C . LEU B 1 165 ? -3.197 -20.14 -2.973 1 98.85 165 LEU B C 1
ATOM 3460 O O . LEU B 1 165 ? -3.29 -20.158 -1.744 1 98.85 165 LEU B O 1
ATOM 3464 N N . LEU B 1 166 ? -4.05 -20.764 -3.798 1 98.92 166 LEU B N 1
ATOM 3465 C CA . LEU B 1 166 ? -5.145 -21.563 -3.259 1 98.92 166 LEU B CA 1
ATOM 3466 C C . LEU B 1 166 ? -4.619 -22.641 -2.318 1 98.92 166 LEU B C 1
ATOM 3468 O O . LEU B 1 166 ? -5.125 -22.8 -1.204 1 98.92 166 LEU B O 1
ATOM 3472 N N . SER B 1 167 ? -3.601 -23.329 -2.755 1 98.91 167 SER B N 1
ATOM 3473 C CA . SER B 1 167 ? -3.028 -24.407 -1.955 1 98.91 167 SER B CA 1
ATOM 3474 C C . SER B 1 167 ? -2.479 -23.882 -0.632 1 98.91 167 SER B C 1
ATOM 3476 O O . SER B 1 167 ? -2.675 -24.501 0.416 1 98.91 167 SER B O 1
ATOM 3478 N N . GLY B 1 168 ? -1.778 -22.77 -0.683 1 98.88 168 GLY B N 1
ATOM 3479 C CA . GLY B 1 168 ? -1.245 -22.17 0.53 1 98.88 168 GLY B CA 1
ATOM 3480 C C . GLY B 1 168 ? -2.323 -21.692 1.484 1 98.88 168 GLY B C 1
ATOM 3481 O O . GLY B 1 168 ? -2.222 -21.897 2.696 1 98.88 168 GLY B O 1
ATOM 3482 N N . VAL B 1 169 ? -3.332 -21.049 0.948 1 98.93 169 VAL B N 1
ATOM 3483 C CA . VAL B 1 169 ? -4.412 -20.519 1.773 1 98.93 169 VAL B CA 1
ATOM 3484 C C . VAL B 1 169 ? -5.161 -21.668 2.445 1 98.93 169 VAL B C 1
ATOM 3486 O O . VAL B 1 169 ? -5.445 -21.615 3.644 1 98.93 169 VAL B O 1
ATOM 3489 N N . VAL B 1 170 ? -5.479 -22.735 1.692 1 98.9 170 VAL B N 1
ATOM 3490 C CA . VAL B 1 170 ? -6.168 -23.885 2.268 1 98.9 170 VAL B CA 1
ATOM 3491 C C . VAL B 1 170 ? -5.311 -24.499 3.373 1 98.9 170 VAL B C 1
ATOM 3493 O O . VAL B 1 170 ? -5.821 -24.845 4.442 1 98.9 170 VAL B O 1
ATOM 3496 N N . GLU B 1 171 ? -4.02 -24.628 3.103 1 98.71 171 GLU B N 1
ATOM 3497 C CA . GLU B 1 171 ? -3.114 -25.121 4.137 1 98.71 171 GLU B CA 1
ATOM 3498 C C . GLU B 1 171 ? -3.175 -24.247 5.386 1 98.71 171 GLU B C 1
ATOM 3500 O O . GLU B 1 171 ? -3.221 -24.758 6.507 1 98.71 171 GLU B O 1
ATOM 3505 N N . GLY B 1 172 ? -3.093 -22.923 5.208 1 98.79 172 GLY B N 1
ATOM 3506 C CA . GLY B 1 172 ? -3.17 -21.997 6.327 1 98.79 172 GLY B CA 1
ATOM 3507 C C . GLY B 1 172 ? -4.476 -22.092 7.092 1 98.79 172 GLY B C 1
ATOM 3508 O O . GLY B 1 172 ? -4.49 -22.004 8.321 1 98.79 172 GLY B O 1
ATOM 3509 N N . LEU B 1 173 ? -5.585 -22.248 6.335 1 98.87 173 LEU B N 1
ATOM 3510 C CA . LEU B 1 173 ? -6.89 -22.379 6.973 1 98.87 173 LEU B CA 1
ATOM 3511 C C . LEU B 1 173 ? -6.943 -23.624 7.852 1 98.87 173 LEU B C 1
ATOM 3513 O O . LEU B 1 173 ? -7.367 -23.556 9.008 1 98.87 173 LEU B O 1
ATOM 3517 N N . LYS B 1 174 ? -6.454 -24.691 7.355 1 98.09 174 LYS B N 1
ATOM 3518 C CA . LYS B 1 174 ? -6.456 -25.945 8.104 1 98.09 174 LYS B CA 1
ATOM 3519 C C . LYS B 1 174 ? -5.577 -25.844 9.347 1 98.09 174 LYS B C 1
ATOM 3521 O O . LYS B 1 174 ? -5.976 -26.269 10.433 1 98.09 174 LYS B O 1
ATOM 3526 N N . ARG B 1 175 ? -4.437 -25.237 9.195 1 96.72 175 ARG B N 1
ATOM 3527 C CA . ARG B 1 175 ? -3.457 -25.137 10.272 1 96.72 175 ARG B CA 1
ATOM 3528 C C . ARG B 1 175 ? -3.983 -24.273 11.413 1 96.72 175 ARG B C 1
ATOM 3530 O O . ARG B 1 175 ? -3.583 -24.448 12.566 1 96.72 175 ARG B O 1
ATOM 3537 N N . ASN B 1 176 ? -4.917 -23.413 11.116 1 98.3 176 ASN B N 1
ATOM 3538 C CA . ASN B 1 176 ? -5.471 -22.509 12.119 1 98.3 176 ASN B CA 1
ATOM 3539 C C . ASN B 1 176 ? -6.844 -22.976 12.596 1 98.3 176 ASN B C 1
ATOM 3541 O O . ASN B 1 176 ? -7.566 -22.224 13.253 1 98.3 176 ASN B O 1
ATOM 3545 N N . GLY B 1 177 ? -7.286 -24.18 12.169 1 98.23 177 GLY B N 1
ATOM 3546 C CA . GLY B 1 177 ? -8.536 -24.771 12.619 1 98.23 177 GLY B CA 1
ATOM 3547 C C . GLY B 1 177 ? -9.749 -24.228 11.888 1 98.23 177 GLY B C 1
ATOM 3548 O O . GLY B 1 177 ? -10.866 -24.272 12.41 1 98.23 177 GLY B O 1
ATOM 3549 N N . TRP B 1 178 ? -9.584 -23.702 10.744 1 98.46 178 TRP B N 1
ATOM 3550 C CA . TRP B 1 178 ? -10.654 -23.067 9.98 1 98.46 178 TRP B CA 1
ATOM 3551 C C . TRP B 1 178 ? -11.047 -23.923 8.78 1 98.46 178 TRP B C 1
ATOM 3553 O O . TRP B 1 178 ? -11.242 -23.405 7.678 1 98.46 178 TRP B O 1
ATOM 3563 N N . GLY B 1 179 ? -11.099 -25.201 8.957 1 97.36 179 GLY B N 1
ATOM 3564 C CA . GLY B 1 179 ? -11.452 -26.128 7.893 1 97.36 179 GLY B CA 1
ATOM 3565 C C . GLY B 1 179 ? -12.844 -25.896 7.336 1 97.36 179 GLY B C 1
ATOM 3566 O O . GLY B 1 179 ? -13.163 -26.354 6.238 1 97.36 179 GLY B O 1
ATOM 3567 N N . ASP B 1 180 ? -13.658 -25.151 8.016 1 97.48 180 ASP B N 1
ATOM 3568 C CA . ASP B 1 180 ? -15.043 -24.9 7.632 1 97.48 180 ASP B CA 1
ATOM 3569 C C . ASP B 1 180 ? -15.167 -23.601 6.838 1 97.48 180 ASP B C 1
ATOM 3571 O O . ASP B 1 180 ? -16.224 -23.309 6.277 1 97.48 180 ASP B O 1
ATOM 3575 N N . VAL B 1 181 ? -14.138 -22.764 6.8 1 98.67 181 VAL B N 1
ATOM 3576 C CA . VAL B 1 181 ? -14.173 -21.489 6.092 1 98.67 181 VAL B CA 1
ATOM 3577 C C . VAL B 1 181 ? -14.02 -21.726 4.591 1 98.67 181 VAL B C 1
ATOM 3579 O O . VAL B 1 181 ? -12.976 -22.197 4.134 1 98.67 181 VAL B O 1
ATOM 3582 N N . PRO B 1 182 ? -14.992 -21.418 3.827 1 98.68 182 PRO B N 1
ATOM 3583 C CA . PRO B 1 182 ? -14.893 -21.677 2.388 1 98.68 182 PRO B CA 1
ATOM 3584 C C . PRO B 1 182 ? -13.971 -20.692 1.673 1 98.68 182 PRO B C 1
ATOM 3586 O O . PRO B 1 182 ? -13.724 -19.594 2.179 1 98.68 182 PRO B O 1
ATOM 3589 N N . VAL B 1 183 ? -13.522 -21.16 0.537 1 98.88 183 VAL B N 1
ATOM 3590 C CA . VAL B 1 183 ? -12.735 -20.318 -0.359 1 98.88 183 VAL B CA 1
ATOM 3591 C C . VAL B 1 183 ? -13.519 -20.056 -1.643 1 98.88 183 VAL B C 1
ATOM 3593 O O . VAL B 1 183 ? -14.027 -20.99 -2.269 1 98.88 183 VAL B O 1
ATOM 3596 N N . LEU B 1 184 ? -13.678 -18.822 -1.955 1 98.81 184 LEU B N 1
ATOM 3597 C CA . LEU B 1 184 ? -14.142 -18.435 -3.283 1 98.81 184 LEU B CA 1
ATOM 3598 C C . LEU B 1 184 ? -12.968 -18.261 -4.24 1 98.81 184 LEU B C 1
ATOM 3600 O O . LEU B 1 184 ? -12.264 -17.25 -4.187 1 98.81 184 LEU B O 1
ATOM 3604 N N . ALA B 1 185 ? -12.798 -19.252 -5.078 1 98.89 185 ALA B N 1
ATOM 3605 C CA . ALA B 1 185 ? -11.699 -19.278 -6.039 1 98.89 185 ALA B CA 1
ATOM 3606 C C . ALA B 1 185 ? -12.101 -18.61 -7.351 1 98.89 185 ALA B C 1
ATOM 3608 O O . ALA B 1 185 ? -12.976 -19.107 -8.065 1 98.89 185 ALA B O 1
ATOM 3609 N N . VAL B 1 186 ? -11.377 -17.576 -7.697 1 98.93 186 VAL B N 1
ATOM 3610 C CA . VAL B 1 186 ? -11.85 -16.735 -8.792 1 98.93 186 VAL B CA 1
ATOM 3611 C C . VAL B 1 186 ? -10.893 -16.842 -9.977 1 98.93 186 VAL B C 1
ATOM 3613 O O . VAL B 1 186 ? -9.673 -16.814 -9.801 1 98.93 186 VAL B O 1
ATOM 3616 N N . GLU B 1 187 ? -11.368 -17.044 -11.115 1 98.84 187 GLU B N 1
ATOM 3617 C CA . GLU B 1 187 ? -10.651 -17.042 -12.387 1 98.84 187 GLU B CA 1
ATOM 3618 C C . GLU B 1 187 ? -11.369 -16.182 -13.423 1 98.84 187 GLU B C 1
ATOM 3620 O O . GLU B 1 187 ? -12.557 -15.887 -13.277 1 98.84 187 GLU B O 1
ATOM 3625 N N . THR B 1 188 ? -10.616 -15.699 -14.379 1 98.63 188 THR B N 1
ATOM 3626 C CA . THR B 1 188 ? -11.29 -15.118 -15.535 1 98.63 188 THR B CA 1
ATOM 3627 C C . THR B 1 188 ? -11.801 -16.212 -16.469 1 98.63 188 THR B C 1
ATOM 3629 O O . THR B 1 188 ? -11.253 -17.316 -16.498 1 98.63 188 THR B O 1
ATOM 3632 N N . GLU B 1 189 ? -12.759 -15.902 -17.27 1 98.29 189 GLU B N 1
ATOM 3633 C CA . GLU B 1 189 ? -13.366 -16.873 -18.176 1 98.29 189 GLU B CA 1
ATOM 3634 C C . GLU B 1 189 ? -12.324 -17.48 -19.112 1 98.29 189 GLU B C 1
ATOM 3636 O O . GLU B 1 189 ? -12.335 -18.687 -19.361 1 98.29 189 GLU B O 1
ATOM 3641 N N . GLY B 1 190 ? -11.429 -16.701 -19.596 1 97.65 190 GLY B N 1
ATOM 3642 C CA . GLY B 1 190 ? -10.462 -17.149 -20.586 1 97.65 190 GLY B CA 1
ATOM 3643 C C . GLY B 1 190 ? -9.276 -17.873 -19.977 1 97.65 190 GLY B C 1
ATOM 3644 O O . GLY B 1 190 ? -8.393 -18.343 -20.697 1 97.65 190 GLY B O 1
ATOM 3645 N N . ALA B 1 191 ? -9.206 -18.017 -18.657 1 97.7 191 ALA B N 1
ATOM 3646 C CA . ALA B 1 191 ? -8.111 -18.688 -17.961 1 97.7 191 ALA B CA 1
ATOM 3647 C C . ALA B 1 191 ? -8.64 -19.597 -16.855 1 97.7 191 ALA B C 1
ATOM 3649 O O . ALA B 1 191 ? -8.021 -19.72 -15.795 1 97.7 191 ALA B O 1
ATOM 3650 N N . ALA B 1 192 ? -9.732 -20.252 -17.066 1 98.38 192 ALA B N 1
ATOM 3651 C CA . ALA B 1 192 ? -10.496 -20.921 -16.015 1 98.38 192 ALA B CA 1
ATOM 3652 C C . ALA B 1 192 ? -10.113 -22.395 -15.913 1 98.38 192 ALA B C 1
ATOM 3654 O O . ALA B 1 192 ? -10.971 -23.274 -16.023 1 98.38 192 ALA B O 1
ATOM 3655 N N . SER B 1 193 ? -8.863 -22.675 -15.585 1 98.13 193 SER B N 1
ATOM 3656 C CA . SER B 1 193 ? -8.385 -24.054 -15.554 1 98.13 193 SER B CA 1
ATOM 3657 C C . SER B 1 193 ? -8.919 -24.798 -14.335 1 98.13 193 SER B C 1
ATOM 3659 O O . SER B 1 193 ? -9.224 -25.989 -14.412 1 98.13 193 SER B O 1
ATOM 3661 N N . LEU B 1 194 ? -8.998 -24.141 -13.198 1 98.7 194 LEU B N 1
ATOM 3662 C CA . LEU B 1 194 ? -9.559 -24.796 -12.021 1 98.7 194 LEU B CA 1
ATOM 3663 C C . LEU B 1 194 ? -11.037 -25.112 -12.228 1 98.7 194 LEU B C 1
ATOM 3665 O O . LEU B 1 194 ? -11.496 -26.205 -11.886 1 98.7 194 LEU B O 1
ATOM 3669 N N . HIS B 1 195 ? -11.769 -24.12 -12.743 1 98.66 195 HIS B N 1
ATOM 3670 C CA . HIS B 1 195 ? -13.187 -24.319 -13.02 1 98.66 195 HIS B CA 1
ATOM 3671 C C . HIS B 1 195 ? -13.409 -25.546 -13.899 1 98.66 195 HIS B C 1
ATOM 3673 O O . HIS B 1 195 ? -14.274 -26.375 -13.607 1 98.66 195 HIS B O 1
ATOM 3679 N N . ALA B 1 196 ? -12.666 -25.621 -14.957 1 98.51 196 ALA B N 1
ATOM 3680 C CA . ALA B 1 196 ? -12.782 -26.749 -15.878 1 98.51 196 ALA B CA 1
ATOM 3681 C C . ALA B 1 196 ? -12.494 -28.069 -15.169 1 98.51 196 ALA B C 1
ATOM 3683 O O . ALA B 1 196 ? -13.19 -29.063 -15.388 1 98.51 196 ALA B O 1
ATOM 3684 N N . ALA B 1 197 ? -11.442 -28.083 -14.396 1 98.42 197 ALA B N 1
ATOM 3685 C CA . ALA B 1 197 ? -11.078 -29.291 -13.661 1 98.42 197 ALA B CA 1
ATOM 3686 C C . ALA B 1 197 ? -12.183 -29.694 -12.688 1 98.42 197 ALA B C 1
ATOM 3688 O O . ALA B 1 197 ? -12.499 -30.879 -12.554 1 98.42 197 ALA B O 1
ATOM 3689 N N . MET B 1 198 ? -12.707 -28.751 -11.969 1 98.35 198 MET B N 1
ATOM 3690 C CA . MET B 1 198 ? -13.773 -29.018 -11.009 1 98.35 198 MET B CA 1
ATOM 3691 C C . MET B 1 198 ? -15.006 -29.583 -11.707 1 98.35 198 MET B C 1
ATOM 3693 O O . MET B 1 198 ? -15.644 -30.506 -11.199 1 98.35 198 MET B O 1
ATOM 3697 N N . GLN B 1 199 ? -15.361 -29.027 -12.862 1 97.92 199 GLN B N 1
ATOM 3698 C CA . GLN B 1 199 ? -16.502 -29.516 -13.627 1 97.92 199 GLN B CA 1
ATOM 3699 C C . GLN B 1 199 ? -16.272 -30.947 -14.105 1 97.92 199 GLN B C 1
ATOM 3701 O O . GLN B 1 199 ? -17.199 -31.759 -14.121 1 97.92 199 GLN B O 1
ATOM 3706 N N . ALA B 1 200 ? -15.077 -31.227 -14.442 1 97.6 200 ALA B N 1
ATOM 3707 C CA . ALA B 1 200 ? -14.741 -32.542 -14.983 1 97.6 200 ALA B CA 1
ATOM 3708 C C . ALA B 1 200 ? -14.537 -33.559 -13.865 1 97.6 200 ALA B C 1
ATOM 3710 O O . ALA B 1 200 ? -14.648 -34.767 -14.088 1 97.6 200 ALA B O 1
ATOM 3711 N N . GLY B 1 201 ? -14.128 -33.096 -12.704 1 96.43 201 GLY B N 1
ATOM 3712 C CA . GLY B 1 201 ? -13.832 -33.969 -11.578 1 96.43 201 GLY B CA 1
ATOM 3713 C C . GLY B 1 201 ? -12.431 -34.549 -11.625 1 96.43 201 GLY B C 1
ATOM 3714 O O . GLY B 1 201 ? -12.091 -35.428 -10.831 1 96.43 201 GLY B O 1
ATOM 3715 N N . HIS B 1 202 ? -11.694 -34.116 -12.616 1 96.96 202 HIS B N 1
ATOM 3716 C CA . HIS B 1 202 ? -10.296 -34.499 -12.775 1 96.96 202 HIS B CA 1
ATOM 3717 C C . HIS B 1 202 ? -9.5 -33.402 -13.474 1 96.96 202 HIS B C 1
ATOM 3719 O O . HIS B 1 202 ? -10.078 -32.437 -13.98 1 96.96 202 HIS B O 1
ATOM 3725 N N . SER B 1 203 ? -8.207 -33.582 -13.526 1 96.72 203 SER B N 1
ATOM 3726 C CA . SER B 1 203 ? -7.339 -32.583 -14.14 1 96.72 203 SER B CA 1
ATOM 3727 C C . SER B 1 203 ? -7.624 -32.444 -15.632 1 96.72 203 SER B C 1
ATOM 3729 O O . SER B 1 203 ? -7.826 -33.443 -16.326 1 96.72 203 SER B O 1
ATOM 3731 N N . VAL B 1 204 ? -7.745 -31.237 -16.102 1 96.75 204 VAL B N 1
ATOM 3732 C CA . VAL B 1 204 ? -7.96 -30.935 -17.513 1 96.75 204 VAL B CA 1
ATOM 3733 C C . VAL B 1 204 ? -7.021 -29.814 -17.951 1 96.75 204 VAL B C 1
ATOM 3735 O O . VAL B 1 204 ? -6.603 -28.991 -17.134 1 96.75 204 VAL B O 1
ATOM 3738 N N . GLU B 1 205 ? -6.648 -29.859 -19.161 1 96.8 205 GLU B N 1
ATOM 3739 C CA . GLU B 1 205 ? -5.815 -28.814 -19.748 1 96.8 205 GLU B CA 1
ATOM 3740 C C . GLU B 1 205 ? -6.615 -27.953 -20.721 1 96.8 205 GLU B C 1
ATOM 3742 O O . GLU B 1 205 ? -7.271 -28.475 -21.626 1 96.8 205 GLU B O 1
ATOM 3747 N N . LEU B 1 206 ? -6.629 -26.637 -20.521 1 96.24 206 LEU B N 1
ATOM 3748 C CA . LEU B 1 206 ? -7.277 -25.727 -21.46 1 96.24 206 LEU B CA 1
ATOM 3749 C C . LEU B 1 206 ? -6.562 -25.737 -22.807 1 96.24 206 LEU B C 1
ATOM 3751 O O . LEU B 1 206 ? -5.345 -25.92 -22.868 1 96.24 206 LEU B O 1
ATOM 3755 N N . GLU B 1 207 ? -7.27 -25.546 -23.856 1 95.24 207 GLU B N 1
ATOM 3756 C CA . GLU B 1 207 ? -6.688 -25.487 -25.194 1 95.24 207 GLU B CA 1
ATOM 3757 C C . GLU B 1 207 ? -5.781 -24.27 -25.349 1 95.24 207 GLU B C 1
ATOM 3759 O O . GLU B 1 207 ? -4.727 -24.351 -25.983 1 95.24 207 GLU B O 1
ATOM 3764 N N . ARG B 1 208 ? -6.225 -23.145 -24.818 1 94.45 208 ARG B N 1
ATOM 3765 C CA . ARG B 1 208 ? -5.463 -21.901 -24.861 1 94.45 208 ARG B CA 1
ATOM 3766 C C . ARG B 1 208 ? -5.869 -20.97 -23.724 1 94.45 208 ARG B C 1
ATOM 3768 O O . ARG B 1 208 ? -6.931 -21.143 -23.122 1 94.45 208 ARG B O 1
ATOM 3775 N N . ILE B 1 209 ? -5.017 -20.103 -23.458 1 93.5 209 ILE B N 1
ATOM 3776 C CA . ILE B 1 209 ? -5.33 -19.009 -22.545 1 93.5 209 ILE B CA 1
ATOM 3777 C C . ILE B 1 209 ? -5.807 -17.795 -23.339 1 93.5 209 ILE B C 1
ATOM 3779 O O . ILE B 1 209 ? -5.107 -17.317 -24.235 1 93.5 209 ILE B O 1
ATOM 3783 N N . ALA B 1 210 ? -6.999 -17.338 -23.075 1 95.39 210 ALA B N 1
ATOM 3784 C CA . ALA B 1 210 ? -7.585 -16.197 -23.775 1 95.39 210 ALA B CA 1
ATOM 3785 C C . ALA B 1 210 ? -8.05 -15.129 -22.79 1 95.39 210 ALA B C 1
ATOM 3787 O O . ALA B 1 210 ? -9.243 -14.83 -22.707 1 95.39 210 ALA B O 1
ATOM 3788 N N . SER B 1 211 ? -7.159 -14.599 -22.053 1 96.13 211 SER B N 1
ATOM 3789 C CA . SER B 1 211 ? -7.458 -13.592 -21.04 1 96.13 211 SER B CA 1
ATOM 3790 C C . SER B 1 211 ? -6.336 -12.565 -20.933 1 96.13 211 SER B C 1
ATOM 3792 O O . SER B 1 211 ? -5.166 -12.891 -21.146 1 96.13 211 SER B O 1
ATOM 3794 N N . VAL B 1 212 ? -6.657 -11.358 -20.558 1 95.92 212 VAL B N 1
ATOM 3795 C CA . VAL B 1 212 ? -5.653 -10.334 -20.288 1 95.92 212 VAL B CA 1
ATOM 3796 C C . VAL B 1 212 ? -4.977 -10.613 -18.947 1 95.92 212 VAL B C 1
ATOM 3798 O O . VAL B 1 212 ? -3.898 -10.086 -18.667 1 95.92 212 VAL B O 1
ATOM 3801 N N . ALA B 1 213 ? -5.655 -11.372 -18.069 1 96.05 213 ALA B N 1
ATOM 3802 C CA . ALA B 1 213 ? -5.052 -11.787 -16.805 1 96.05 213 ALA B CA 1
ATOM 3803 C C . ALA B 1 213 ? -4.075 -12.94 -17.015 1 96.05 213 ALA B C 1
ATOM 3805 O O . ALA B 1 213 ? -4.273 -14.034 -16.483 1 96.05 213 ALA B O 1
ATOM 3806 N N . THR B 1 214 ? -3.019 -12.673 -17.626 1 92.46 214 THR B N 1
ATOM 3807 C CA . THR B 1 214 ? -2.08 -13.698 -18.067 1 92.46 214 THR B CA 1
ATOM 3808 C C . THR B 1 214 ? -1.419 -14.377 -16.871 1 92.46 214 THR B C 1
ATOM 3810 O O . THR B 1 214 ? -1.008 -15.536 -16.957 1 92.46 214 THR B O 1
ATOM 3813 N N . SER B 1 215 ? -1.386 -13.728 -15.727 1 93.42 215 SER B N 1
ATOM 3814 C CA . SER B 1 215 ? -0.807 -14.318 -14.524 1 93.42 215 SER B CA 1
ATOM 3815 C C . SER B 1 215 ? -1.666 -15.466 -14.004 1 93.42 215 SER B C 1
ATOM 3817 O O . SER B 1 215 ? -1.21 -16.267 -13.185 1 93.42 215 SER B O 1
ATOM 3819 N N . LEU B 1 216 ? -2.861 -15.569 -14.474 1 96.34 216 LEU B N 1
ATOM 3820 C CA . LEU B 1 216 ? -3.724 -16.7 -14.152 1 96.34 216 LEU B CA 1
ATOM 3821 C C . LEU B 1 216 ? -3.627 -17.781 -15.224 1 96.34 216 LEU B C 1
ATOM 3823 O O . LEU B 1 216 ? -4.334 -18.789 -15.161 1 96.34 216 LEU B O 1
ATOM 3827 N N . GLY B 1 217 ? -2.737 -17.538 -16.182 1 93.39 217 GLY B N 1
ATOM 3828 C CA . GLY B 1 217 ? -2.769 -18.309 -17.415 1 93.39 217 GLY B CA 1
ATOM 3829 C C . GLY B 1 217 ? -2.063 -19.647 -17.301 1 93.39 217 GLY B C 1
ATOM 3830 O O . GLY B 1 217 ? -1.209 -19.976 -18.127 1 93.39 217 GLY B O 1
ATOM 3831 N N . ALA B 1 218 ? -2.356 -20.484 -16.331 1 93.29 218 ALA B N 1
ATOM 3832 C CA . ALA B 1 218 ? -1.956 -21.889 -16.309 1 93.29 218 ALA B CA 1
ATOM 3833 C C . ALA B 1 218 ? -2.969 -22.759 -17.048 1 93.29 218 ALA B C 1
ATOM 3835 O O . ALA B 1 218 ? -4.147 -22.797 -16.684 1 93.29 218 ALA B O 1
ATOM 3836 N N . LYS B 1 219 ? -2.552 -23.441 -18.024 1 95.04 219 LYS B N 1
ATOM 3837 C CA . LYS B 1 219 ? -3.47 -24.264 -18.805 1 95.04 219 LYS B CA 1
ATOM 3838 C C . LYS B 1 219 ? -4.02 -25.418 -17.971 1 95.04 219 LYS B C 1
ATOM 3840 O O . LYS B 1 219 ? -5.088 -25.954 -18.272 1 95.04 219 LYS B O 1
ATOM 3845 N N . ARG B 1 220 ? -3.279 -25.761 -17.041 1 96.16 220 ARG B N 1
ATOM 3846 C CA . ARG B 1 220 ? -3.647 -26.829 -16.117 1 96.16 220 ARG B CA 1
ATOM 3847 C C . ARG B 1 220 ? -3.245 -26.479 -14.688 1 96.16 220 ARG B C 1
ATOM 3849 O O . ARG B 1 220 ? -2.101 -26.094 -14.436 1 96.16 220 ARG B O 1
ATOM 3856 N N . VAL B 1 221 ? -4.145 -26.605 -13.744 1 97.45 221 VAL B N 1
ATOM 3857 C CA . VAL B 1 221 ? -3.821 -26.332 -12.348 1 97.45 221 VAL B CA 1
ATOM 3858 C C . VAL B 1 221 ? -2.961 -27.462 -11.787 1 97.45 221 VAL B C 1
ATOM 3860 O O . VAL B 1 221 ? -2.969 -28.577 -12.314 1 97.45 221 VAL B O 1
ATOM 3863 N N . ALA B 1 222 ? -2.247 -27.16 -10.78 1 97.5 222 ALA B N 1
ATOM 3864 C CA . ALA B 1 222 ? -1.47 -28.181 -10.082 1 97.5 222 ALA B CA 1
ATOM 3865 C C . ALA B 1 222 ? -2.38 -29.25 -9.484 1 97.5 222 ALA B C 1
ATOM 3867 O O . ALA B 1 222 ? -3.509 -28.958 -9.081 1 97.5 222 ALA B O 1
ATOM 3868 N N . ASP B 1 223 ? -1.884 -30.443 -9.347 1 98.06 223 ASP B N 1
ATOM 3869 C CA . ASP B 1 223 ? -2.628 -31.525 -8.711 1 98.06 223 ASP B CA 1
ATOM 3870 C C . ASP B 1 223 ? -3.018 -31.158 -7.281 1 98.06 223 ASP B C 1
ATOM 3872 O O . ASP B 1 223 ? -4.096 -31.528 -6.811 1 98.06 223 ASP B O 1
ATOM 3876 N N . GLN B 1 224 ? -2.186 -30.422 -6.62 1 98.45 224 GLN B N 1
ATOM 3877 C CA . GLN B 1 224 ? -2.45 -30.002 -5.248 1 98.45 224 GLN B CA 1
ATOM 3878 C C . GLN B 1 224 ? -3.697 -29.125 -5.171 1 98.45 224 GLN B C 1
ATOM 3880 O O . GLN B 1 224 ? -4.445 -29.185 -4.193 1 98.45 224 GLN B O 1
ATOM 3885 N N . ALA B 1 225 ? -3.888 -28.276 -6.121 1 98.34 225 ALA B N 1
ATOM 3886 C CA . ALA B 1 225 ? -5.08 -27.431 -6.141 1 98.34 225 ALA B CA 1
ATOM 3887 C C . ALA B 1 225 ? -6.349 -28.275 -6.216 1 98.34 225 ALA B C 1
ATOM 3889 O O . ALA B 1 225 ? -7.342 -27.975 -5.548 1 98.34 225 ALA B O 1
ATOM 3890 N N . LEU B 1 226 ? -6.315 -29.272 -7.03 1 97.94 226 LEU B N 1
ATOM 3891 C CA . LEU B 1 226 ? -7.46 -30.169 -7.136 1 97.94 226 LEU B CA 1
ATOM 3892 C C . LEU B 1 226 ? -7.677 -30.93 -5.832 1 97.94 226 LEU B C 1
ATOM 3894 O O . LEU B 1 226 ? -8.819 -31.17 -5.432 1 97.94 226 LEU B O 1
ATOM 3898 N N . MET B 1 227 ? -6.595 -31.329 -5.233 1 98.04 227 MET B N 1
ATOM 3899 C CA . MET B 1 227 ? -6.699 -31.987 -3.933 1 98.04 227 MET B CA 1
ATOM 3900 C C . MET B 1 227 ? -7.353 -31.066 -2.909 1 98.04 227 MET B C 1
ATOM 3902 O O . MET B 1 227 ? -8.171 -31.51 -2.101 1 98.04 227 MET B O 1
ATOM 3906 N N . CYS B 1 228 ? -7.003 -29.795 -2.965 1 98.35 228 CYS B N 1
ATOM 3907 C CA . CYS B 1 228 ? -7.608 -28.817 -2.068 1 98.35 228 CYS B CA 1
ATOM 3908 C C . CYS B 1 228 ? -9.119 -28.759 -2.262 1 98.35 228 CYS B C 1
ATOM 3910 O O . CYS B 1 228 ? -9.872 -28.702 -1.289 1 98.35 228 CYS B O 1
ATOM 3912 N N . VAL B 1 229 ? -9.54 -28.799 -3.477 1 98.01 229 VAL B N 1
ATOM 3913 C CA . VAL B 1 229 ? -10.958 -28.724 -3.814 1 98.01 229 VAL B CA 1
ATOM 3914 C C . VAL B 1 229 ? -11.69 -29.938 -3.246 1 98.01 229 VAL B C 1
ATOM 3916 O O . VAL B 1 229 ? -12.848 -29.835 -2.834 1 98.01 229 VAL B O 1
ATOM 3919 N N . GLN B 1 230 ? -11.062 -31.035 -3.163 1 96.81 230 GLN B N 1
ATOM 3920 C CA . GLN B 1 230 ? -11.662 -32.275 -2.682 1 96.81 230 GLN B CA 1
ATOM 3921 C C . GLN B 1 230 ? -11.685 -32.32 -1.157 1 96.81 230 GLN B C 1
ATOM 3923 O O . GLN B 1 230 ? -12.544 -32.975 -0.563 1 96.81 230 GLN B O 1
ATOM 3928 N N . GLN B 1 231 ? -10.801 -31.571 -0.516 1 97.06 231 GLN B N 1
ATOM 3929 C CA . GLN B 1 231 ? -10.605 -31.73 0.921 1 97.06 231 GLN B CA 1
ATOM 3930 C C . GLN B 1 231 ? -11.1 -30.504 1.683 1 97.06 231 GLN B C 1
ATOM 3932 O O . GLN B 1 231 ? -11.129 -30.503 2.915 1 97.06 231 GLN B O 1
ATOM 3937 N N . HIS B 1 232 ? -11.418 -29.473 1.02 1 98.41 232 HIS B N 1
ATOM 3938 C CA . HIS B 1 232 ? -11.846 -28.205 1.601 1 98.41 232 HIS B CA 1
ATOM 3939 C C . HIS B 1 232 ? -12.976 -27.581 0.789 1 98.41 232 HIS B C 1
ATOM 3941 O O . HIS B 1 232 ? -13.08 -27.812 -0.418 1 98.41 232 HIS B O 1
ATOM 3947 N N . PRO B 1 233 ? -13.916 -26.832 1.423 1 98.52 233 PRO B N 1
ATOM 3948 C CA . PRO B 1 233 ? -14.954 -26.162 0.634 1 98.52 233 PRO B CA 1
ATOM 3949 C C . PRO B 1 233 ? -14.395 -25.056 -0.258 1 98.52 233 PRO B C 1
ATOM 3951 O O . PRO B 1 233 ? -14.017 -23.991 0.237 1 98.52 233 PRO B O 1
ATOM 3954 N N . VAL B 1 234 ? -14.353 -25.342 -1.512 1 98.68 234 VAL B N 1
ATOM 3955 C CA . VAL B 1 234 ? -13.905 -24.376 -2.51 1 98.68 234 VAL B CA 1
ATOM 3956 C C . VAL B 1 234 ? -15.005 -24.157 -3.548 1 98.68 234 VAL B C 1
ATOM 3958 O O . VAL B 1 234 ? -15.551 -25.118 -4.095 1 98.68 234 VAL B O 1
ATOM 3961 N N . HIS B 1 235 ? -15.349 -22.902 -3.767 1 98.31 235 HIS B N 1
ATOM 3962 C CA . HIS B 1 235 ? -16.34 -22.537 -4.773 1 98.31 235 HIS B CA 1
ATOM 3963 C C . HIS B 1 235 ? -15.696 -21.788 -5.935 1 98.31 235 HIS B C 1
ATOM 3965 O O . HIS B 1 235 ? -14.969 -20.814 -5.724 1 98.31 235 HIS B O 1
ATOM 3971 N N . SER B 1 236 ? -15.971 -22.282 -7.114 1 98.21 236 SER B N 1
ATOM 3972 C CA . SER B 1 236 ? -15.433 -21.656 -8.318 1 98.21 236 SER B CA 1
ATOM 3973 C C . SER B 1 236 ? -16.283 -20.465 -8.748 1 98.21 236 SER B C 1
ATOM 3975 O O . SER B 1 236 ? -17.512 -20.549 -8.772 1 98.21 236 SER B O 1
ATOM 3977 N N . HIS B 1 237 ? -15.644 -19.354 -9.066 1 98.29 237 HIS B N 1
ATOM 3978 C CA . HIS B 1 237 ? -16.288 -18.154 -9.589 1 98.29 237 HIS B CA 1
ATOM 3979 C C . HIS B 1 237 ? -15.565 -17.635 -10.827 1 98.29 237 HIS B C 1
ATOM 3981 O O . HIS B 1 237 ? -14.333 -17.602 -10.863 1 98.29 237 HIS B O 1
ATOM 3987 N N . LEU B 1 238 ? -16.372 -17.346 -11.852 1 98.59 238 LEU B N 1
ATOM 3988 C CA . LEU B 1 238 ? -15.803 -16.801 -13.08 1 98.59 238 LEU B CA 1
ATOM 3989 C C . LEU B 1 238 ? -16.186 -15.336 -13.254 1 98.59 238 LEU B C 1
ATOM 3991 O O . LEU B 1 238 ? -17.314 -14.944 -12.945 1 98.59 238 LEU B O 1
ATOM 3995 N N . VAL B 1 239 ? -15.241 -14.552 -13.738 1 98.6 239 VAL B N 1
ATOM 3996 C CA . VAL B 1 239 ? -15.51 -13.158 -14.073 1 98.6 239 VAL B CA 1
ATOM 3997 C C . VAL B 1 239 ? -14.976 -12.85 -15.471 1 98.6 239 VAL B C 1
ATOM 3999 O O . VAL B 1 239 ? -14.135 -13.583 -15.996 1 98.6 239 VAL B O 1
ATOM 4002 N N . SER B 1 240 ? -15.452 -11.838 -16.095 1 98.23 240 SER B N 1
ATOM 4003 C CA . SER B 1 240 ? -14.94 -11.395 -17.388 1 98.23 240 SER B CA 1
ATOM 4004 C C . SER B 1 240 ? -13.646 -10.603 -17.23 1 98.23 240 SER B C 1
ATOM 4006 O O . SER B 1 240 ? -13.355 -10.091 -16.147 1 98.23 240 SER B O 1
ATOM 4008 N N . ASP B 1 241 ? -12.926 -10.531 -18.31 1 98.18 241 ASP B N 1
ATOM 4009 C CA . ASP B 1 241 ? -11.745 -9.672 -18.31 1 98.18 241 ASP B CA 1
ATOM 4010 C C . ASP B 1 241 ? -12.12 -8.224 -18.001 1 98.18 241 ASP B C 1
ATOM 4012 O O . ASP B 1 241 ? -11.409 -7.537 -17.265 1 98.18 241 ASP B O 1
ATOM 4016 N N . ARG B 1 242 ? -13.2 -7.751 -18.539 1 98.23 242 ARG B N 1
ATOM 4017 C CA . ARG B 1 242 ? -13.633 -6.376 -18.313 1 98.23 242 ARG B CA 1
ATOM 4018 C C . ARG B 1 242 ? -13.901 -6.123 -16.833 1 98.23 242 ARG B C 1
ATOM 4020 O O . ARG B 1 242 ? -13.476 -5.104 -16.285 1 98.23 242 ARG B O 1
ATOM 4027 N N . ALA B 1 243 ? -14.613 -7.044 -16.178 1 98.22 243 ALA B N 1
ATOM 4028 C CA . ALA B 1 243 ? -14.912 -6.893 -14.756 1 98.22 243 ALA B CA 1
ATOM 4029 C C . ALA B 1 243 ? -13.631 -6.813 -13.932 1 98.22 243 ALA B C 1
ATOM 4031 O O . ALA B 1 243 ? -13.54 -6.022 -12.99 1 98.22 243 ALA B O 1
ATOM 4032 N N . ALA B 1 244 ? -12.673 -7.641 -14.255 1 98.61 244 ALA B N 1
ATOM 4033 C CA . ALA B 1 244 ? -11.387 -7.635 -13.562 1 98.61 244 ALA B CA 1
ATOM 4034 C C . ALA B 1 244 ? -10.676 -6.297 -13.738 1 98.61 244 ALA B C 1
ATOM 4036 O O . ALA B 1 244 ? -10.145 -5.738 -12.776 1 98.61 244 ALA B O 1
ATOM 4037 N N . LEU B 1 245 ? -10.661 -5.811 -14.966 1 98.6 245 LEU B N 1
ATOM 4038 C CA . LEU B 1 245 ? -9.984 -4.556 -15.275 1 98.6 245 LEU B CA 1
ATOM 4039 C C . LEU B 1 245 ? -10.672 -3.384 -14.582 1 98.6 245 LEU B C 1
ATOM 4041 O O . LEU B 1 245 ? -10.005 -2.504 -14.034 1 98.6 245 LEU B O 1
ATOM 4045 N N . GLU B 1 246 ? -11.975 -3.361 -14.611 1 98.25 246 GLU B N 1
ATOM 4046 C CA . GLU B 1 246 ? -12.725 -2.308 -13.932 1 98.25 246 GLU B CA 1
ATOM 4047 C C . GLU B 1 246 ? -12.465 -2.326 -12.429 1 98.25 246 GLU B C 1
ATOM 4049 O O . GLU B 1 246 ? -12.39 -1.273 -11.794 1 98.25 246 GLU B O 1
ATOM 4054 N N . ALA B 1 247 ? -12.348 -3.506 -11.868 1 98.45 247 ALA B N 1
ATOM 4055 C CA . ALA B 1 247 ? -12.052 -3.629 -10.444 1 98.45 247 ALA B CA 1
ATOM 4056 C C . ALA B 1 247 ? -10.671 -3.066 -10.12 1 98.45 247 ALA B C 1
ATOM 4058 O O . ALA B 1 247 ? -10.469 -2.474 -9.057 1 98.45 247 ALA B O 1
ATOM 4059 N N . CYS B 1 248 ? -9.689 -3.256 -11.035 1 98.5 248 CYS B N 1
ATOM 4060 C CA . CYS B 1 248 ? -8.367 -2.67 -10.841 1 98.5 248 CYS B CA 1
ATOM 4061 C C . CYS B 1 248 ? -8.452 -1.151 -10.746 1 98.5 248 CYS B C 1
ATOM 4063 O O . CYS B 1 248 ? -7.854 -0.546 -9.855 1 98.5 248 CYS B O 1
ATOM 4065 N N . GLU B 1 249 ? -9.195 -0.556 -11.624 1 97.63 249 GLU B N 1
ATOM 4066 C CA . GLU B 1 249 ? -9.323 0.899 -11.639 1 97.63 249 GLU B CA 1
ATOM 4067 C C . GLU B 1 249 ? -10.045 1.402 -10.393 1 97.63 249 GLU B C 1
ATOM 4069 O O . GLU B 1 249 ? -9.633 2.394 -9.788 1 97.63 249 GLU B O 1
ATOM 4074 N N . ARG B 1 250 ? -11.103 0.744 -10.056 1 97.35 250 ARG B N 1
ATOM 4075 C CA . ARG B 1 250 ? -11.87 1.141 -8.88 1 97.35 250 ARG B CA 1
ATOM 4076 C C . ARG B 1 250 ? -11.032 1.016 -7.612 1 97.35 250 ARG B C 1
ATOM 4078 O O . ARG B 1 250 ? -11.096 1.878 -6.732 1 97.35 250 ARG B O 1
ATOM 4085 N N . PHE B 1 251 ? -10.261 -0.076 -7.563 1 98.47 251 PHE B N 1
ATOM 4086 C CA . PHE B 1 251 ? -9.424 -0.308 -6.392 1 98.47 251 PHE B CA 1
ATOM 4087 C C . PHE B 1 251 ? -8.344 0.76 -6.278 1 98.47 251 PHE B C 1
ATOM 4089 O O . PHE B 1 251 ? -8 1.188 -5.174 1 98.47 251 PHE B O 1
ATOM 4096 N N . LEU B 1 252 ? -7.773 1.161 -7.398 1 98.01 252 LEU B N 1
ATOM 4097 C CA . LEU B 1 252 ? -6.804 2.251 -7.395 1 98.01 252 LEU B CA 1
ATOM 4098 C C . LEU B 1 252 ? -7.431 3.534 -6.859 1 98.01 252 LEU B C 1
ATOM 4100 O O . LEU B 1 252 ? -6.808 4.254 -6.075 1 98.01 252 LEU B O 1
ATOM 4104 N N . LEU B 1 253 ? -8.611 3.78 -7.282 1 96.52 253 LEU B N 1
ATOM 4105 C CA . LEU B 1 253 ? -9.309 4.971 -6.81 1 96.52 253 LEU B CA 1
ATOM 4106 C C . LEU B 1 253 ? -9.624 4.863 -5.322 1 96.52 253 LEU B C 1
ATOM 4108 O O . LEU B 1 253 ? -9.416 5.817 -4.568 1 96.52 253 LEU B O 1
ATOM 4112 N N . ASP B 1 254 ? -10.072 3.739 -4.861 1 97.01 254 ASP B N 1
ATOM 4113 C CA . ASP B 1 254 ? -10.596 3.55 -3.511 1 97.01 254 ASP B CA 1
ATOM 4114 C C . ASP B 1 254 ? -9.463 3.375 -2.502 1 97.01 254 ASP B C 1
ATOM 4116 O O . ASP B 1 254 ? -9.574 3.813 -1.355 1 97.01 254 ASP B O 1
ATOM 4120 N N . HIS B 1 255 ? -8.34 2.707 -2.916 1 97.86 255 HIS B N 1
ATOM 4121 C CA . HIS B 1 255 ? -7.324 2.316 -1.945 1 97.86 255 HIS B CA 1
ATOM 4122 C C . HIS B 1 255 ? -5.938 2.778 -2.383 1 97.86 255 HIS B C 1
ATOM 4124 O O . HIS B 1 255 ? -4.958 2.584 -1.66 1 97.86 255 HIS B O 1
ATOM 4130 N N . ARG B 1 256 ? -5.851 3.359 -3.596 1 97.93 256 ARG B N 1
ATOM 4131 C CA . ARG B 1 256 ? -4.622 3.99 -4.066 1 97.93 256 ARG B CA 1
ATOM 4132 C C . ARG B 1 256 ? -3.525 2.954 -4.289 1 97.93 256 ARG B C 1
ATOM 4134 O O . ARG B 1 256 ? -2.338 3.26 -4.157 1 97.93 256 ARG B O 1
ATOM 4141 N N . VAL B 1 257 ? -3.888 1.701 -4.56 1 98.44 257 VAL B N 1
ATOM 4142 C CA . VAL B 1 257 ? -2.962 0.612 -4.851 1 98.44 257 VAL B CA 1
ATOM 4143 C C . VAL B 1 257 ? -3.253 0.042 -6.238 1 98.44 257 VAL B C 1
ATOM 4145 O O . VAL B 1 257 ? -4.383 -0.361 -6.525 1 98.44 257 VAL B O 1
ATOM 4148 N N . LEU B 1 258 ? -2.266 0.089 -7.09 1 98.38 258 LEU B N 1
ATOM 4149 C CA . LEU B 1 258 ? -2.383 -0.493 -8.423 1 98.38 258 LEU B CA 1
ATOM 4150 C C . LEU B 1 258 ? -2.107 -1.992 -8.387 1 98.38 258 LEU B C 1
ATOM 4152 O O . LEU B 1 258 ? -1.094 -2.428 -7.834 1 98.38 258 LEU B O 1
ATOM 4156 N N . VAL B 1 259 ? -3.013 -2.766 -8.894 1 98.65 259 VAL B N 1
ATOM 4157 C CA . VAL B 1 259 ? -2.857 -4.215 -8.963 1 98.65 259 VAL B CA 1
ATOM 4158 C C . VAL B 1 259 ? -3.037 -4.685 -10.405 1 98.65 259 VAL B C 1
ATOM 4160 O O . VAL B 1 259 ? -3.503 -3.927 -11.258 1 98.65 259 VAL B O 1
ATOM 4163 N N . GLU B 1 260 ? -2.631 -5.888 -10.687 1 98.33 260 GLU B N 1
ATOM 4164 C CA . GLU B 1 260 ? -2.798 -6.432 -12.032 1 98.33 260 GLU B CA 1
ATOM 4165 C C . GLU B 1 260 ? -4.162 -7.096 -12.192 1 98.33 260 GLU B C 1
ATOM 4167 O O . GLU B 1 260 ? -4.853 -7.354 -11.205 1 98.33 260 GLU B O 1
ATOM 4172 N N . PRO B 1 261 ? -4.558 -7.431 -13.442 1 98.26 261 PRO B N 1
ATOM 4173 C CA . PRO B 1 261 ? -5.897 -7.968 -13.695 1 98.26 261 PRO B CA 1
ATOM 4174 C C . PRO B 1 261 ? -6.161 -9.272 -12.947 1 98.26 261 PRO B C 1
ATOM 4176 O O . PRO B 1 261 ? -7.296 -9.539 -12.544 1 98.26 261 PRO B O 1
ATOM 4179 N N . ALA B 1 262 ? -5.154 -10.077 -12.772 1 98.39 262 ALA B N 1
ATOM 4180 C CA . ALA B 1 262 ? -5.317 -11.31 -12.006 1 98.39 262 ALA B CA 1
ATOM 4181 C C . ALA B 1 262 ? -5.87 -11.02 -10.613 1 98.39 262 ALA B C 1
ATOM 4183 O O . ALA B 1 262 ? -6.771 -11.716 -10.139 1 98.39 262 ALA B O 1
ATOM 4184 N N . CYS B 1 263 ? -5.338 -10.06 -9.958 1 98.81 263 CYS B N 1
ATOM 4185 C CA . CYS B 1 263 ? -5.851 -9.635 -8.66 1 98.81 263 CYS B CA 1
ATOM 4186 C C . CYS B 1 263 ? -7.226 -8.993 -8.801 1 98.81 263 CYS B C 1
ATOM 4188 O O . CYS B 1 263 ? -8.094 -9.181 -7.947 1 98.81 263 CYS B O 1
ATOM 4190 N N . GLY B 1 264 ? -7.412 -8.214 -9.883 1 98.79 264 GLY B N 1
ATOM 4191 C CA . GLY B 1 264 ? -8.696 -7.602 -10.184 1 98.79 264 GLY B CA 1
ATOM 4192 C C . GLY B 1 264 ? -9.836 -8.601 -10.236 1 98.79 264 GLY B C 1
ATOM 4193 O O . GLY B 1 264 ? -10.972 -8.272 -9.888 1 98.79 264 GLY B O 1
ATOM 4194 N N . ALA B 1 265 ? -9.533 -9.809 -10.625 1 98.87 265 ALA B N 1
ATOM 4195 C CA . ALA B 1 265 ? -10.56 -10.846 -10.686 1 98.87 265 ALA B CA 1
ATOM 4196 C C . ALA B 1 265 ? -11.189 -11.077 -9.316 1 98.87 265 ALA B C 1
ATOM 4198 O O . ALA B 1 265 ? -12.414 -11.042 -9.174 1 98.87 265 ALA B O 1
ATOM 4199 N N . ALA B 1 266 ? -10.404 -11.3 -8.289 1 98.85 266 ALA B N 1
ATOM 4200 C CA . ALA B 1 266 ? -10.911 -11.485 -6.932 1 98.85 266 ALA B CA 1
ATOM 4201 C C . ALA B 1 266 ? -11.633 -10.234 -6.44 1 98.85 266 ALA B C 1
ATOM 4203 O O . ALA B 1 266 ? -12.682 -10.327 -5.798 1 98.85 266 ALA B O 1
ATOM 4204 N N . LEU B 1 267 ? -11.094 -9.093 -6.763 1 98.83 267 LEU B N 1
ATOM 4205 C CA . LEU B 1 267 ? -11.686 -7.83 -6.335 1 98.83 267 LEU B CA 1
ATOM 4206 C C . LEU B 1 267 ? -13.054 -7.626 -6.975 1 98.83 267 LEU B C 1
ATOM 4208 O O . LEU B 1 267 ? -13.957 -7.06 -6.354 1 98.83 267 LEU B O 1
ATOM 4212 N N . ALA B 1 268 ? -13.163 -8.061 -8.231 1 98.71 268 ALA B N 1
ATOM 4213 C CA . ALA B 1 268 ? -14.452 -7.936 -8.907 1 98.71 268 ALA B CA 1
ATOM 4214 C 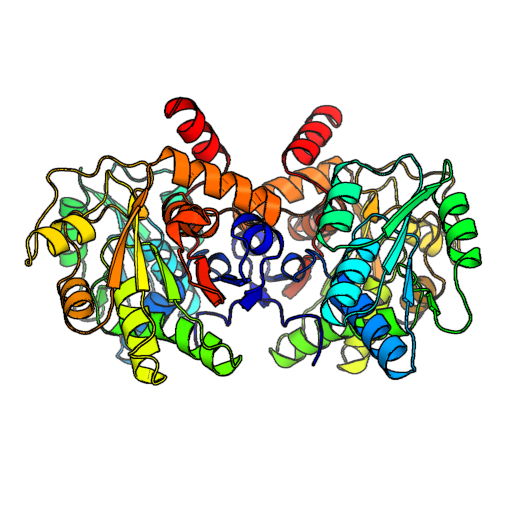C . ALA B 1 268 ? -15.555 -8.635 -8.117 1 98.71 268 ALA B C 1
ATOM 4216 O O . ALA B 1 268 ? -16.664 -8.111 -7.992 1 98.71 268 ALA B O 1
ATOM 4217 N N . VAL B 1 269 ? -15.275 -9.779 -7.577 1 98.49 269 VAL B N 1
ATOM 4218 C CA . VAL B 1 269 ? -16.221 -10.527 -6.756 1 98.49 269 VAL B CA 1
ATOM 4219 C C . VAL B 1 269 ? -16.495 -9.766 -5.46 1 98.49 269 VAL B C 1
ATOM 4221 O O . VAL B 1 269 ? -17.641 -9.68 -5.014 1 98.49 269 VAL B O 1
ATOM 4224 N N . ALA B 1 270 ? -15.491 -9.203 -4.867 1 97.69 270 ALA B N 1
ATOM 4225 C CA . ALA B 1 270 ? -15.609 -8.505 -3.589 1 97.69 270 ALA B CA 1
ATOM 4226 C C . ALA B 1 270 ? -16.468 -7.251 -3.726 1 97.69 270 ALA B C 1
ATOM 4228 O O . ALA B 1 270 ? -17.128 -6.836 -2.771 1 97.69 270 ALA B O 1
ATOM 4229 N N . TYR B 1 271 ? -16.442 -6.639 -4.94 1 97.09 271 TYR B N 1
ATOM 4230 C CA . TYR B 1 271 ? -17.23 -5.439 -5.197 1 97.09 271 TYR B CA 1
ATOM 4231 C C . TYR B 1 271 ? -18.685 -5.793 -5.483 1 97.09 271 TYR B C 1
ATOM 4233 O O . TYR B 1 271 ? -19.548 -4.913 -5.525 1 97.09 271 TYR B O 1
ATOM 4241 N N . ASP B 1 272 ? -18.998 -7.066 -5.65 1 95.65 272 ASP B N 1
ATOM 4242 C CA . ASP B 1 272 ? -20.31 -7.507 -6.115 1 95.65 272 ASP B CA 1
ATOM 4243 C C . ASP B 1 272 ? -21.088 -8.192 -4.994 1 95.65 272 ASP B C 1
ATOM 4245 O O . ASP B 1 272 ? -20.875 -9.373 -4.715 1 95.65 272 ASP B O 1
ATOM 4249 N N . ALA B 1 273 ? -22.112 -7.553 -4.49 1 94.01 273 ALA B N 1
ATOM 4250 C CA . ALA B 1 273 ? -22.916 -8.056 -3.379 1 94.01 273 ALA B CA 1
ATOM 4251 C C . ALA B 1 273 ? -23.558 -9.396 -3.73 1 94.01 273 ALA B C 1
ATOM 4253 O O . ALA B 1 273 ? -23.639 -10.292 -2.887 1 94.01 273 ALA B O 1
ATOM 4254 N N . LYS B 1 274 ? -24.008 -9.529 -4.911 1 95.75 274 LYS B N 1
ATOM 4255 C CA . LYS B 1 274 ? -24.707 -10.737 -5.342 1 95.75 274 LYS B CA 1
ATOM 4256 C C . LYS B 1 274 ? -23.774 -11.944 -5.333 1 95.75 274 LYS B C 1
ATOM 4258 O O . LYS B 1 274 ? -24.18 -13.046 -4.958 1 95.75 274 LYS B O 1
ATOM 4263 N N . ALA B 1 275 ? -22.525 -11.714 -5.741 1 94.35 275 ALA B N 1
ATOM 4264 C CA . ALA B 1 275 ? -21.55 -12.799 -5.81 1 94.35 275 ALA B CA 1
ATOM 4265 C C . 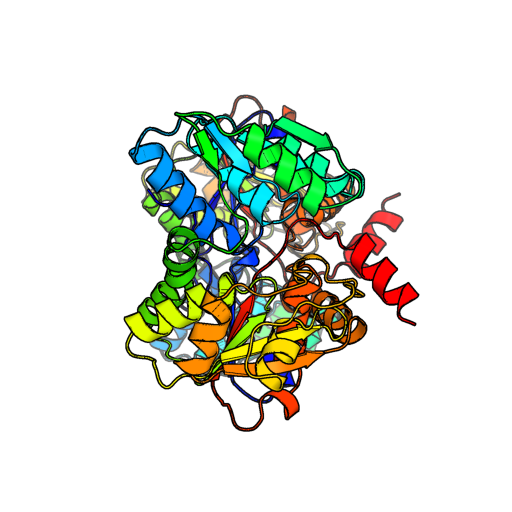ALA B 1 275 ? -21.206 -13.316 -4.416 1 94.35 275 ALA B C 1
ATOM 4267 O O . ALA B 1 275 ? -20.849 -14.485 -4.251 1 94.35 275 ALA B O 1
ATOM 4268 N N . LEU B 1 276 ? -21.373 -12.545 -3.386 1 96.33 276 LEU B N 1
ATOM 4269 C CA . LEU B 1 276 ? -20.973 -12.901 -2.029 1 96.33 276 LEU B CA 1
ATOM 4270 C C . LEU B 1 276 ? -22.133 -13.538 -1.27 1 96.33 276 LEU B C 1
ATOM 4272 O O . LEU B 1 276 ? -21.928 -14.162 -0.227 1 96.33 276 LEU B O 1
ATOM 4276 N N . GLY B 1 277 ? -23.339 -13.37 -1.745 1 94.29 277 GLY B N 1
ATOM 4277 C CA . GLY B 1 277 ? -24.496 -13.992 -1.122 1 94.29 277 GLY B CA 1
ATOM 4278 C C . GLY B 1 277 ? -24.735 -13.518 0.299 1 94.29 277 GLY B C 1
ATOM 4279 O O . GLY B 1 277 ? -24.798 -12.313 0.555 1 94.29 277 GLY B O 1
ATOM 4280 N N . ALA B 1 278 ? -24.709 -14.506 1.224 1 94.26 278 ALA B N 1
ATOM 4281 C CA . ALA B 1 278 ? -25.099 -14.183 2.594 1 94.26 278 ALA B CA 1
ATOM 4282 C C . ALA B 1 278 ? -23.873 -13.984 3.481 1 94.26 278 ALA B C 1
ATOM 4284 O O . ALA B 1 278 ? -24.002 -13.707 4.676 1 94.26 278 ALA B O 1
ATOM 4285 N N . LEU B 1 279 ? -22.761 -14.094 2.935 1 96.34 279 LEU B N 1
ATOM 4286 C CA . LEU B 1 279 ? -21.535 -13.914 3.704 1 96.34 279 LEU B CA 1
ATOM 4287 C C . LEU B 1 279 ? -21.478 -12.519 4.317 1 96.34 279 LEU B C 1
ATOM 4289 O O . LEU B 1 279 ? -21.896 -11.543 3.689 1 96.34 279 LEU B O 1
ATOM 4293 N N . ARG B 1 280 ? -20.982 -12.349 5.565 1 96.52 280 ARG B N 1
ATOM 4294 C CA . ARG B 1 280 ? -20.993 -11.068 6.263 1 96.52 280 ARG B CA 1
ATOM 4295 C C . ARG B 1 280 ? -19.58 -10.512 6.411 1 96.52 280 ARG B C 1
ATOM 4297 O O . ARG B 1 280 ? -19.369 -9.302 6.305 1 96.52 280 ARG B O 1
ATOM 4304 N N . ASN B 1 281 ? -18.596 -11.344 6.799 1 98.35 281 ASN B N 1
ATOM 4305 C CA . ASN B 1 281 ? -17.189 -10.988 6.941 1 98.35 281 ASN B CA 1
ATOM 4306 C C . ASN B 1 281 ? -16.318 -11.727 5.929 1 98.35 281 ASN B C 1
ATOM 4308 O O . ASN B 1 281 ? -15.981 -12.895 6.129 1 98.35 281 ASN B O 1
ATOM 4312 N N . VAL B 1 282 ? -15.932 -11.036 4.934 1 98.77 282 VAL B N 1
ATOM 4313 C CA . VAL B 1 282 ? -15.241 -11.669 3.815 1 98.77 282 VAL B CA 1
ATOM 4314 C C . VAL B 1 282 ? -13.806 -11.151 3.734 1 98.77 282 VAL B C 1
ATOM 4316 O O . VAL B 1 282 ? -13.574 -9.94 3.772 1 98.77 282 VAL B O 1
ATOM 4319 N N . LEU B 1 283 ? -12.855 -12.042 3.719 1 98.92 283 LEU B N 1
ATOM 4320 C CA . LEU B 1 283 ? -11.451 -11.691 3.531 1 98.92 283 LEU B CA 1
ATOM 4321 C C . LEU B 1 283 ? -11.057 -11.793 2.061 1 98.92 283 LEU B C 1
ATOM 4323 O O . LEU B 1 283 ? -11.248 -12.838 1.434 1 98.92 283 LEU B O 1
ATOM 4327 N N . VAL B 1 284 ? -10.547 -10.77 1.513 1 98.95 284 VAL B N 1
ATOM 4328 C CA . VAL B 1 284 ? -10.065 -10.746 0.135 1 98.95 284 VAL B CA 1
ATOM 4329 C C . VAL B 1 284 ? -8.54 -10.682 0.122 1 98.95 284 VAL B C 1
ATOM 4331 O O . VAL B 1 284 ? -7.944 -9.801 0.747 1 98.95 284 VAL B O 1
ATOM 4334 N N . VAL B 1 285 ? -7.922 -11.624 -0.557 1 98.96 285 VAL B N 1
ATOM 4335 C CA . VAL B 1 285 ? -6.475 -11.556 -0.738 1 98.96 285 VAL B CA 1
ATOM 4336 C C . VAL B 1 285 ? -6.143 -10.611 -1.89 1 98.96 285 VAL B C 1
ATOM 4338 O O . VAL B 1 285 ? -6.415 -10.918 -3.053 1 98.96 285 VAL B O 1
ATOM 4341 N N . VAL B 1 286 ? -5.618 -9.513 -1.566 1 98.92 286 VAL B N 1
ATOM 4342 C CA . VAL B 1 286 ? -5.101 -8.608 -2.587 1 98.92 286 VAL B CA 1
ATOM 4343 C C . VAL B 1 286 ? -3.706 -9.055 -3.016 1 98.92 286 VAL B C 1
ATOM 4345 O O . VAL B 1 286 ? -2.703 -8.59 -2.471 1 98.92 286 VAL B O 1
ATOM 4348 N N . CYS B 1 287 ? -3.654 -9.822 -3.985 1 98.79 287 CYS B N 1
ATOM 4349 C CA . CYS B 1 287 ? -2.478 -10.64 -4.257 1 98.79 287 CYS B CA 1
ATOM 4350 C C . CYS B 1 287 ? -1.407 -9.833 -4.981 1 98.79 287 CYS B C 1
ATOM 4352 O O . CYS B 1 287 ? -0.237 -10.221 -4.998 1 98.79 287 CYS B O 1
ATOM 4354 N N . GLY B 1 288 ? -1.817 -8.76 -5.635 1 98.33 288 GLY B N 1
ATOM 4355 C CA . GLY B 1 288 ? -0.849 -7.844 -6.217 1 98.33 288 GLY B CA 1
ATOM 4356 C C . GLY B 1 288 ? -0.516 -8.167 -7.662 1 98.33 288 GLY B C 1
ATOM 4357 O O . GLY B 1 288 ? -1.367 -8.662 -8.404 1 98.33 288 GLY B O 1
ATOM 4358 N N . GLY B 1 289 ? 0.679 -7.939 -8.016 1 96.87 289 GLY B N 1
ATOM 4359 C CA . GLY B 1 289 ? 1.228 -8.072 -9.356 1 96.87 289 GLY B CA 1
ATOM 4360 C C . GLY B 1 289 ? 1.957 -6.828 -9.829 1 96.87 289 GLY B C 1
ATOM 4361 O O . GLY B 1 289 ? 1.36 -5.754 -9.93 1 96.87 289 GLY B O 1
ATOM 4362 N N . ALA B 1 290 ? 3.225 -7.052 -10.177 1 94.96 290 ALA B N 1
ATOM 4363 C CA . ALA B 1 290 ? 4.082 -5.895 -10.423 1 94.96 290 ALA B CA 1
ATOM 4364 C C . ALA B 1 290 ? 4.29 -5.675 -11.919 1 94.96 290 ALA B C 1
ATOM 4366 O O . ALA B 1 290 ? 4.841 -4.652 -12.331 1 94.96 290 ALA B O 1
ATOM 4367 N N . THR B 1 291 ? 3.8 -6.544 -12.734 1 93.06 291 THR B N 1
ATOM 4368 C CA . THR B 1 291 ? 4.218 -6.503 -14.131 1 93.06 291 THR B CA 1
ATOM 4369 C C . THR B 1 291 ? 3.228 -5.698 -14.968 1 93.06 291 THR B C 1
ATOM 4371 O O . THR B 1 291 ? 3.513 -5.354 -16.117 1 93.06 291 THR B O 1
ATOM 4374 N N . ALA B 1 292 ? 2.089 -5.406 -14.431 1 92.96 292 ALA B N 1
ATOM 4375 C CA . ALA B 1 292 ? 1.111 -4.599 -15.154 1 92.96 292 ALA B CA 1
ATOM 4376 C C . ALA B 1 292 ? 1.216 -3.128 -14.762 1 92.96 292 ALA B C 1
ATOM 4378 O O . ALA B 1 292 ? 1.411 -2.804 -13.588 1 92.96 292 ALA B O 1
ATOM 4379 N N . THR B 1 293 ? 1.103 -2.27 -15.758 1 94.34 293 THR B N 1
ATOM 4380 C CA . THR B 1 293 ? 1.112 -0.833 -15.506 1 94.34 293 THR B CA 1
ATOM 4381 C C . THR B 1 293 ? -0.289 -0.249 -15.654 1 94.34 293 THR B C 1
ATOM 4383 O O . THR B 1 293 ? -1.174 -0.883 -16.233 1 94.34 293 THR B O 1
ATOM 4386 N N . LEU B 1 294 ? -0.419 0.905 -15.161 1 95.16 294 LEU B N 1
ATOM 4387 C CA . LEU B 1 294 ? -1.684 1.614 -15.317 1 95.16 294 LEU B CA 1
ATOM 4388 C C . LEU B 1 294 ? -2.015 1.817 -16.792 1 95.16 294 LEU B C 1
ATOM 4390 O O . LEU B 1 294 ? -3.167 1.654 -17.202 1 95.16 294 LEU B O 1
ATOM 4394 N N . GLU B 1 295 ? -1.029 2.211 -17.569 1 94.56 295 GLU B N 1
ATOM 4395 C CA . GLU B 1 295 ? -1.217 2.424 -19.001 1 94.56 295 GLU B CA 1
ATOM 4396 C C . GLU B 1 295 ? -1.741 1.163 -19.682 1 94.56 295 GLU B C 1
ATOM 4398 O O . GLU B 1 295 ? -2.621 1.236 -20.543 1 94.56 295 GLU B O 1
ATOM 4403 N N . GLN B 1 296 ? -1.202 0.027 -19.381 1 95.2 296 GLN B N 1
ATOM 4404 C CA . GLN B 1 296 ? -1.646 -1.239 -19.954 1 95.2 296 GLN B CA 1
ATOM 4405 C C . GLN B 1 296 ? -3.092 -1.541 -19.569 1 95.2 296 GLN B C 1
ATOM 4407 O O . GLN B 1 296 ? -3.885 -1.974 -20.407 1 95.2 296 GLN B O 1
ATOM 4412 N N . ILE B 1 297 ? -3.422 -1.344 -18.28 1 96.74 297 ILE B N 1
ATOM 4413 C CA . ILE B 1 297 ? -4.771 -1.602 -17.788 1 96.74 297 ILE B CA 1
ATOM 4414 C C . ILE B 1 297 ? -5.774 -0.751 -18.564 1 96.74 297 ILE B C 1
ATOM 4416 O O . ILE B 1 297 ? -6.81 -1.252 -19.009 1 96.74 297 ILE B O 1
ATOM 4420 N N . GLN B 1 298 ? -5.443 0.477 -18.747 1 95.67 298 GLN B N 1
ATOM 4421 C CA . GLN B 1 298 ? -6.324 1.388 -19.47 1 95.67 298 GLN B CA 1
ATOM 4422 C C . GLN B 1 298 ? -6.444 0.989 -20.938 1 95.67 298 GLN B C 1
ATOM 4424 O O . GLN B 1 298 ? -7.529 1.054 -21.518 1 95.67 298 GLN B O 1
ATOM 4429 N N . ALA B 1 299 ? -5.343 0.591 -21.527 1 96.43 299 ALA B N 1
ATOM 4430 C CA . ALA B 1 299 ? -5.361 0.131 -22.913 1 96.43 299 ALA B CA 1
ATOM 4431 C C . ALA B 1 299 ? -6.234 -1.111 -23.067 1 96.43 299 ALA B C 1
ATOM 4433 O O . ALA B 1 299 ? -7.005 -1.221 -24.024 1 96.43 299 ALA B O 1
ATOM 4434 N N . TRP B 1 300 ? -6.091 -2.054 -22.151 1 96.81 300 TRP B N 1
ATOM 4435 C CA . TRP B 1 300 ? -6.886 -3.276 -22.198 1 96.81 300 TRP B CA 1
ATOM 4436 C C . TRP B 1 300 ? -8.37 -2.967 -22.027 1 96.81 300 TRP B C 1
ATOM 4438 O O . TRP B 1 300 ? -9.219 -3.602 -22.657 1 96.81 300 TRP B O 1
ATOM 4448 N N . LEU B 1 301 ? -8.683 -2.034 -21.156 1 96.16 301 LEU B N 1
ATOM 4449 C CA . LEU B 1 301 ? -10.07 -1.65 -20.924 1 96.16 301 LEU B CA 1
ATOM 4450 C C . LEU B 1 301 ? -10.689 -1.057 -22.185 1 96.16 301 LEU B C 1
ATOM 4452 O O . LEU B 1 301 ? -11.86 -1.305 -22.483 1 96.16 301 LEU B O 1
ATOM 4456 N N . GLN B 1 302 ? -9.928 -0.285 -22.903 1 94.31 302 GLN B N 1
ATOM 4457 C CA . GLN B 1 302 ? -10.401 0.318 -24.144 1 94.31 302 GLN B CA 1
ATOM 4458 C C . GLN B 1 302 ? -10.66 -0.745 -25.208 1 94.31 302 GLN B C 1
ATOM 4460 O O . GLN B 1 302 ? -11.572 -0.603 -26.025 1 94.31 302 GLN B O 1
ATOM 4465 N N . GLN B 1 303 ? -9.842 -1.789 -25.228 1 91.2 303 GLN B N 1
ATOM 4466 C CA . GLN B 1 303 ? -9.983 -2.872 -26.196 1 91.2 303 GLN B CA 1
ATOM 4467 C C . GLN B 1 303 ? -11.16 -3.777 -25.842 1 91.2 303 GLN B C 1
ATOM 4469 O O . GLN B 1 303 ? -11.702 -4.466 -26.709 1 91.2 303 GLN B O 1
ATOM 4474 N N . ALA B 1 304 ? -11.456 -3.818 -24.583 1 84.52 304 ALA B N 1
ATOM 4475 C CA . ALA B 1 304 ? -12.556 -4.667 -24.135 1 84.52 304 ALA B CA 1
ATOM 4476 C C . ALA B 1 304 ? -13.906 -4.031 -24.456 1 84.52 304 ALA B C 1
ATOM 4478 O O . ALA B 1 304 ? -14.945 -4.691 -24.376 1 84.52 304 ALA B O 1
ATOM 4479 N N . ASP B 1 305 ? -13.993 -2.691 -24.851 1 65.59 305 ASP B N 1
ATOM 4480 C CA . ASP B 1 305 ? -15.196 -2.011 -25.321 1 65.59 305 ASP B CA 1
ATOM 4481 C C . ASP B 1 305 ? -15.535 -2.422 -26.753 1 65.59 305 ASP B C 1
ATOM 4483 O O . ASP B 1 305 ? -16.708 -2.568 -27.101 1 65.59 305 ASP B O 1
#

Foldseek 3Di:
DFQWDQFDKDWFPLLCVLQVFTEIERAQCPTPLRFLQLQLLRQVLVVLVVVQAQEEFEADLWSNLSSNLQSCLVSVHAYEYFYEPPDDPLSVVSSVVSVHHYHYDDNDSVGRVVVSVVPADPRYDYRYSAADPSSLCRLLVSLVSCVVVVDDFLEEFAEAAQQRNVSNVLVNCVVSVNLQREYEYEDEPQLQQVVVCVVVVHWDFAPFRDAPQCVSRGRTHHPSNSVSVVRGHYHYYYDHNLLLLVLQVVCCVRPVAHAGSSLSRRSSLSSHNVSCPPTRGYYYYSGGIDRDDPVNSVVVNVVVD/DFQWDQFDKDWFPLLCVLQVFTEIERAQCPTPLRFLQLQLLRQVLVVLVVVQAQEEFEADLWSNLSSNLQSCLVSVHAYEYFYEPPDDPLSVVSSVVSVHHYHYDDNDSVGSVVVSVVPADPRYDYRYSAADPSSLCRLLVSLVSCVVVVDDFLEEFAEAAQQRNVSNVLVNCVVSVNLQREYEYEDEPQQQQVVVCVVVVHWDFAPARDAPQCVSRGRTHHPSNSVSVVRGHYHYYYDHNLLLLVLQVVCCVRPVAHAGSSLSRRSSLSSHNVSCPPTRGYYYYSGGIDRDDPVNSVVVNVVVD

Organism: Pseudomonas putida (strain ATCC 47054 / DSM 6125 / CFBP 8728 / NCIMB 11950 / KT2440) (NCBI:txid160488)

Sequence (610 aa):
MTLHIHTPLIESRPLSLAAGRNIWLKLDALQPCGSFKLRGVGHACEVHHARGARHFVSSSGGNAGLAVAYAGRKLGVPVTVVIPETTTERAKQLLHLEDAKVVVQGSSWQEANALAQTLVGPNDAFIHPFDDPLLWAGHASLVDEVAEAGLKPDAVVLSVGGGGLLSGVVEGLKRNGWGDVPVLAVETEGAASLHAAMQAGHSVELERIASVATSLGAKRVADQALMCVQQHPVHSHLVSDRAALEACERFLLDHRVLVEPACGAALAVAYDAKALGALRNVLVVVCGGATATLEQIQAWLQQADMTLHIHTPLIESRPLSLAAGRNIWLKLDALQPCGSFKLRGVGHACEVHHARGARHFVSSSGGNAGLAVAYAGRKLGVPVTVVIPETTTERAKQLLHLEDAKVVVQGSSWQEANALAQTLVGPNDAFIHPFDDPLLWAGHASLVDEVAEAGLKPDAVVLSVGGGGLLSGVVEGLKRNGWGDVPVLAVETEGAASLHAAMQAGHSVELERIASVATSLGAKRVADQALMCVQQHPVHSHLVSDRAALEACERFLLDHRVLVEPACGAALAVAYDAKALGALRNVLVVVCGGATATLEQIQAWLQQAD

Radius of gyration: 24.42 Å; Cα contacts (8 Å, |Δi|>4): 1480; chains: 2; bounding box: 52×70×57 Å